Protein 4Q51 (pdb70)

Solvent-accessible surface area: 20863 Å² total

Nearest PDB structures (foldseek):
  4q51-assembly1_A  TM=1.004E+00  e=2.686E-50  Burkholderia cenocepacia J2315
  5hal-assembly1_A  TM=8.158E-01  e=4.205E-04  Burkholderia vietnamiensis G4
  4ggz-assembly4_D  TM=6.517E-01  e=4.849E-01  Bradyrhizobium diazoefficiens USDA 110
  8orn-assembly2_D  TM=5.989E-01  e=1.830E+00  Xanthomonas campestris pv. campestris str. B100
  7qh3-assembly2_B  TM=2.656E-01  e=3.391E-01  Streptomyces tsukubensis NRRL18488

Organism: Burkholderia cenocepacia (strain ATCC BAA-245 / DSM 16553 / LMG 16656 / NCTC 13227 / J2315 / CF5610) (NCBI:txid216591)

Radius of gyration: 26.35 Å; Cα contacts (8 Å, |Δi|>4): 1376; chains: 2; bounding box: 82×60×52 Å

Structure (mmCIF, N/CA/C/O backbone):
data_4Q51
#
_entry.id   4Q51
#
_cell.length_a   69.402
_cell.length_b   46.163
_cell.length_c   77.293
_cell.angle_alpha   90.00
_cell.angle_beta   99.14
_cell.angle_gamma   90.00
#
_symmetry.space_group_name_H-M   'P 1 21 1'
#
loop_
_entity.id
_entity.type
_entity.pdbx_description
1 polymer 'Uncharacterized protein'
2 non-polymer 'CALCIUM ION'
3 water water
#
loop_
_atom_site.group_PDB
_atom_site.id
_atom_site.type_symbol
_atom_site.label_atom_id
_atom_site.label_alt_id
_atom_site.label_comp_id
_atom_site.label_asym_id
_atom_site.label_entity_id
_atom_site.label_seq_id
_atom_site.pdbx_PDB_ins_code
_atom_site.Cartn_x
_atom_site.Cartn_y
_atom_site.Cartn_z
_atom_site.occupancy
_atom_site.B_iso_or_equiv
_atom_site.auth_seq_id
_atom_site.auth_comp_id
_atom_site.auth_asym_id
_atom_site.auth_atom_id
_atom_site.pdbx_PDB_model_num
ATOM 1 N N . VAL A 1 11 ? 23.422 29.032 68.792 1.00 34.57 44 VAL A N 1
ATOM 2 C CA . VAL A 1 11 ? 22.426 28.226 69.599 1.00 33.57 44 VAL A CA 1
ATOM 3 C C . VAL A 1 11 ? 21.385 27.429 68.781 1.00 33.33 44 VAL A C 1
ATOM 4 O O . VAL A 1 11 ? 20.537 27.994 68.059 1.00 32.52 44 VAL A O 1
ATOM 8 N N . PHE A 1 12 ? 21.415 26.100 68.935 1.00 31.85 45 PHE A N 1
ATOM 9 C CA . PHE A 1 12 ? 20.473 25.220 68.249 1.00 28.66 45 PHE A CA 1
ATOM 10 C C . PHE A 1 12 ? 19.143 25.073 69.035 1.00 27.51 45 PHE A C 1
ATOM 11 O O . PHE A 1 12 ? 19.112 25.166 70.289 1.00 26.15 45 PHE A O 1
ATOM 19 N N . ILE A 1 13 ? 18.046 24.854 68.313 1.00 26.38 46 ILE A N 1
ATOM 20 C CA . ILE A 1 13 ? 16.701 24.949 68.938 1.00 27.59 46 ILE A CA 1
ATOM 21 C C . ILE A 1 13 ? 15.901 23.701 68.622 1.00 26.13 46 ILE A C 1
ATOM 22 O O . ILE A 1 13 ? 16.151 23.005 67.611 1.00 24.38 46 ILE A O 1
ATOM 27 N N . GLN A 1 14 ? 14.938 23.434 69.488 1.00 24.88 47 GLN A N 1
ATOM 28 C CA . GLN A 1 14 ? 14.113 22.236 69.375 1.00 23.72 47 GLN A CA 1
ATOM 29 C C . GLN A 1 14 ? 13.069 22.427 68.276 1.00 22.11 47 GLN A C 1
ATOM 30 O O . GLN A 1 14 ? 12.617 23.553 67.963 1.00 21.73 47 GLN A O 1
ATOM 36 N N . VAL A 1 15 ? 12.657 21.307 67.699 1.00 21.09 48 VAL A N 1
ATOM 37 C CA . VAL A 1 15 ? 11.705 21.328 66.595 1.00 20.69 48 VAL A CA 1
ATOM 38 C C . VAL A 1 15 ? 10.349 21.977 66.940 1.00 21.46 48 VAL A C 1
ATOM 39 O O . VAL A 1 15 ? 9.759 22.656 66.080 1.00 22.32 48 VAL A O 1
ATOM 43 N N . GLY A 1 16 ? 9.854 21.805 68.162 1.00 23.96 49 GLY A N 1
ATOM 44 C CA . GLY A 1 16 ? 8.624 22.507 68.600 1.00 25.45 49 GLY A CA 1
ATOM 45 C C . GLY A 1 16 ? 8.773 24.025 68.547 1.00 25.24 49 GLY A C 1
ATOM 46 O O . GLY A 1 16 ? 7.857 24.714 68.129 1.00 26.70 49 GLY A O 1
ATOM 47 N N . ALA A 1 17 ? 9.939 24.551 68.924 1.00 25.22 50 ALA A N 1
ATOM 48 C CA . ALA A 1 17 ? 10.204 26.007 68.770 1.00 25.18 50 ALA A CA 1
ATOM 49 C C . ALA A 1 17 ? 10.400 26.428 67.309 1.00 23.03 50 ALA A C 1
ATOM 50 O O . ALA A 1 17 ? 10.005 27.523 66.888 1.00 22.61 50 ALA A O 1
ATOM 52 N N . LEU A 1 18 ? 10.978 25.542 66.501 1.00 21.90 51 LEU A N 1
ATOM 53 C CA . LEU A 1 18 ? 10.990 25.752 65.058 1.00 22.04 51 LEU A CA 1
ATOM 54 C C . LEU A 1 18 ? 9.576 25.882 64.474 1.00 21.51 51 LEU A C 1
ATOM 55 O O . LEU A 1 18 ? 9.293 26.749 63.655 1.00 20.57 51 LEU A O 1
ATOM 60 N N . ALA A 1 19 ? 8.710 24.939 64.823 1.00 21.67 52 ALA A N 1
ATOM 61 C CA . ALA A 1 19 ? 7.312 24.994 64.435 1.00 21.45 52 ALA A CA 1
ATOM 62 C C . ALA A 1 19 ? 6.652 26.317 64.758 1.00 22.29 52 ALA A C 1
ATOM 63 O O . ALA A 1 19 ? 5.957 26.939 63.902 1.00 21.78 52 ALA A O 1
ATOM 65 N N . ASP A 1 20 ? 6.835 26.778 66.000 1.00 23.76 53 ASP A N 1
ATOM 66 C CA . ASP A 1 20 ? 6.314 28.085 66.389 1.00 25.70 53 ASP A CA 1
ATOM 67 C C . ASP A 1 20 ? 6.824 29.218 65.469 1.00 24.53 53 ASP A C 1
ATOM 68 O O . ASP A 1 20 ? 6.061 30.079 65.041 1.00 24.74 53 ASP A O 1
ATOM 73 N N . GLY A 1 21 ? 8.102 29.199 65.109 1.00 22.03 54 GLY A N 1
ATOM 74 C CA . GLY A 1 21 ? 8.658 30.230 64.202 1.00 20.86 54 GLY A CA 1
ATOM 75 C C . GLY A 1 21 ? 8.103 30.127 62.788 1.00 20.13 54 GLY A C 1
ATOM 76 O O . GLY A 1 21 ? 7.902 31.108 62.123 1.00 20.67 54 GLY A O 1
ATOM 77 N N . PHE A 1 22 ? 7.826 28.919 62.336 1.00 20.06 55 PHE A N 1
ATOM 78 C CA . PHE A 1 22 ? 7.276 28.710 60.982 1.00 20.76 55 PHE A CA 1
ATOM 79 C C . PHE A 1 22 ? 5.785 28.906 60.850 1.00 22.24 55 PHE A C 1
ATOM 80 O O . PHE A 1 22 ? 5.283 28.877 59.722 1.00 25.45 55 PHE A O 1
ATOM 88 N N . ALA A 1 23 ? 5.070 29.012 61.975 1.00 22.45 56 ALA A N 1
ATOM 89 C CA . ALA A 1 23 ? 3.609 28.995 61.959 1.00 22.74 56 ALA A CA 1
ATOM 90 C C . ALA A 1 23 ? 3.005 30.177 61.168 1.00 25.27 56 ALA A C 1
ATOM 91 O O . ALA A 1 23 ? 2.252 29.963 60.217 1.00 26.94 56 ALA A O 1
ATOM 93 N N . PRO A 1 24 ? 3.381 31.423 61.525 1.00 26.96 57 PRO A N 1
ATOM 94 C CA . PRO A 1 24 ? 2.633 32.581 61.060 1.00 27.74 57 PRO A CA 1
ATOM 95 C C . PRO A 1 24 ? 3.085 33.095 59.717 1.00 27.12 57 PRO A C 1
ATOM 96 O O . PRO A 1 24 ? 4.302 33.107 59.421 1.00 25.39 57 PRO A O 1
ATOM 100 N N . GLU A 1 25 ? 2.102 33.480 58.908 1.00 26.78 58 GLU A N 1
ATOM 101 C CA . GLU A 1 25 ? 2.358 34.052 57.576 1.00 28.88 58 GLU A CA 1
ATOM 102 C C . GLU A 1 25 ? 3.187 33.120 56.655 1.00 24.84 58 GLU A C 1
ATOM 103 O O . GLU A 1 25 ? 3.952 33.553 55.805 1.00 23.03 58 GLU A O 1
ATOM 109 N N . ALA A 1 26 ? 3.011 31.829 56.850 1.00 23.56 59 ALA A N 1
ATOM 110 C CA . ALA A 1 26 ? 3.761 30.837 56.118 1.00 22.23 59 ALA A CA 1
ATOM 111 C C . ALA A 1 26 ? 3.260 30.728 54.666 1.00 21.82 59 ALA A C 1
ATOM 112 O O . ALA A 1 26 ? 2.069 30.979 54.373 1.00 21.20 59 ALA A O 1
ATOM 114 N N . ASN A 1 27 ? 4.166 30.397 53.763 1.00 20.21 60 ASN A N 1
ATOM 115 C CA . ASN A 1 27 ? 3.847 30.279 52.329 1.00 21.35 60 ASN A CA 1
ATOM 116 C C . ASN A 1 27 ? 3.374 28.863 52.034 1.00 21.06 60 ASN A C 1
ATOM 117 O O . ASN A 1 27 ? 3.718 28.259 51.033 1.00 22.20 60 ASN A O 1
ATOM 122 N N . THR A 1 28 ? 2.578 28.317 52.946 1.00 22.65 61 THR A N 1
ATOM 123 C CA . THR A 1 28 ? 2.104 26.918 52.842 1.00 23.74 61 THR A CA 1
ATOM 124 C C . THR A 1 28 ? 0.908 26.776 51.868 1.00 24.99 61 THR A C 1
ATOM 125 O O . THR A 1 28 ? 0.094 27.701 51.742 1.00 24.42 61 THR A O 1
ATOM 129 N N . LEU A 1 29 ? 0.810 25.637 51.167 1.00 26.02 62 LEU A N 1
ATOM 130 C CA . LEU A 1 29 ? -0.328 25.399 50.264 1.00 28.01 62 LEU A CA 1
ATOM 131 C C . LEU A 1 29 ? -1.584 25.023 51.052 1.00 27.95 62 LEU A C 1
ATOM 132 O O . LEU A 1 29 ? -1.516 24.344 52.080 1.00 25.10 62 LEU A O 1
ATOM 137 N N . ALA A 1 30 ? -2.745 25.413 50.545 1.00 29.18 63 ALA A N 1
ATOM 138 C CA . ALA A 1 30 ? -3.985 25.028 51.195 1.00 28.65 63 ALA A CA 1
ATOM 139 C C . ALA A 1 30 ? -4.275 23.593 50.763 1.00 30.17 63 ALA A C 1
ATOM 140 O O . ALA A 1 30 ? -4.063 23.256 49.600 1.00 29.49 63 ALA A O 1
ATOM 142 N N . PRO A 1 31 ? -4.674 22.736 51.712 1.00 28.71 64 PRO A N 1
ATOM 143 C CA . PRO A 1 31 ? -5.057 21.377 51.439 1.00 29.95 64 PRO A CA 1
ATOM 144 C C . PRO A 1 31 ? -6.218 21.264 50.516 1.00 29.52 64 PRO A C 1
ATOM 145 O O . PRO A 1 31 ? -7.067 22.152 50.494 1.00 29.87 64 PRO A O 1
ATOM 149 N N . VAL A 1 32 ? -6.267 20.135 49.832 1.00 28.86 65 VAL A N 1
ATOM 150 C CA . VAL A 1 32 ? -7.273 19.832 48.837 1.00 29.36 65 VAL A CA 1
ATOM 151 C C . VAL A 1 32 ? -8.009 18.574 49.309 1.00 30.83 65 VAL A C 1
ATOM 152 O O . VAL A 1 32 ? -7.435 17.751 50.044 1.00 33.80 65 VAL A O 1
ATOM 156 N N . ASP A 1 33 ? -9.273 18.424 48.912 1.00 30.59 66 ASP A N 1
ATOM 157 C CA . ASP A 1 33 ? -10.123 17.288 49.339 1.00 32.61 66 ASP A CA 1
ATOM 158 C C . ASP A 1 33 ? -10.282 16.309 48.175 1.00 31.23 66 ASP A C 1
ATOM 159 O O . ASP A 1 33 ? -11.106 15.371 48.201 1.00 29.81 66 ASP A O 1
ATOM 164 N N . ALA A 1 34 ? -9.475 16.516 47.140 1.00 25.77 67 ALA A N 1
ATOM 165 C CA . ALA A 1 34 ? -9.609 15.817 45.894 1.00 23.96 67 ALA A CA 1
ATOM 166 C C . ALA A 1 34 ? -9.504 14.282 46.031 1.00 21.24 67 ALA A C 1
ATOM 167 O O . ALA A 1 34 ? -9.930 13.556 45.137 1.00 22.54 67 ALA A O 1
ATOM 169 N N . LEU A 1 35 ? -8.913 13.770 47.094 1.00 18.83 68 LEU A N 1
ATOM 170 C CA . LEU A 1 35 ? -8.822 12.298 47.260 1.00 18.11 68 LEU A CA 1
ATOM 171 C C . LEU A 1 35 ? -9.948 11.668 48.129 1.00 18.95 68 LEU A C 1
ATOM 172 O O . LEU A 1 35 ? -10.045 10.428 48.253 1.00 18.18 68 LEU A O 1
ATOM 177 N N . VAL A 1 36 ? -10.759 12.513 48.732 1.00 20.60 69 VAL A N 1
ATOM 178 C CA . VAL A 1 36 ? -11.863 12.063 49.574 1.00 20.68 69 VAL A CA 1
ATOM 179 C C . VAL A 1 36 ? -12.767 11.151 48.800 1.00 21.17 69 VAL A C 1
ATOM 180 O O . VAL A 1 36 ? -13.211 11.456 47.693 1.00 18.37 69 VAL A O 1
ATOM 184 N N . GLY A 1 37 ? -13.010 9.989 49.405 1.00 22.99 70 GLY A N 1
ATOM 185 C CA . GLY A 1 37 ? -13.816 8.930 48.782 1.00 23.57 70 GLY A CA 1
ATOM 186 C C . GLY A 1 37 ? -13.030 7.950 47.973 1.00 23.66 70 GLY A C 1
ATOM 187 O O . GLY A 1 37 ? -13.592 6.962 47.528 1.00 25.10 70 GLY A O 1
ATOM 188 N N . ARG A 1 38 ? -11.735 8.198 47.753 1.00 22.91 71 ARG A N 1
ATOM 189 C CA . ARG A 1 38 ? -10.904 7.273 47.008 1.00 22.43 71 ARG A CA 1
ATOM 190 C C . ARG A 1 38 ? -10.285 6.298 47.970 1.00 21.97 71 ARG A C 1
ATOM 191 O O . ARG A 1 38 ? -9.998 6.602 49.138 1.00 21.52 71 ARG A O 1
ATOM 199 N N . THR A 1 39 ? -10.073 5.114 47.446 1.00 22.59 72 THR A N 1
ATOM 200 C CA . THR A 1 39 ? -9.348 4.038 48.108 1.00 24.03 72 THR A CA 1
ATOM 201 C C . THR A 1 39 ? -8.226 3.694 47.155 1.00 23.96 72 THR A C 1
ATOM 202 O O . THR A 1 39 ? -8.459 3.244 46.041 1.00 24.66 72 THR A O 1
ATOM 206 N N . LEU A 1 40 ? -7.009 3.955 47.565 1.00 22.47 73 LEU A N 1
ATOM 207 C CA . LEU A 1 40 ? -5.847 3.775 46.702 1.00 20.93 73 LEU A CA 1
ATOM 208 C C . LEU A 1 40 ? -5.015 2.615 47.223 1.00 20.66 73 LEU A C 1
ATOM 209 O O . LEU A 1 40 ? -4.575 2.660 48.371 1.00 19.82 73 LEU A O 1
ATOM 214 N N . ALA A 1 41 ? -4.852 1.589 46.383 1.00 18.70 74 ALA A N 1
ATOM 215 C CA . ALA A 1 41 ? -4.072 0.404 46.679 1.00 19.92 74 ALA A CA 1
ATOM 216 C C . ALA A 1 41 ? -2.611 0.568 46.238 1.00 19.22 74 ALA A C 1
ATOM 217 O O . ALA A 1 41 ? -2.270 0.528 45.020 1.00 17.73 74 ALA A O 1
ATOM 219 N N . LEU A 1 42 ? -1.761 0.840 47.206 1.00 17.75 75 LEU A N 1
ATOM 220 C CA . LEU A 1 42 ? -0.359 1.059 46.909 1.00 19.05 75 LEU A CA 1
ATOM 221 C C . LEU A 1 42 ? 0.378 -0.270 46.897 1.00 20.00 75 LEU A C 1
ATOM 222 O O . LEU A 1 42 ? 0.466 -0.972 47.932 1.00 19.78 75 LEU A O 1
ATOM 227 N N . GLU A 1 43 ? 0.871 -0.627 45.724 1.00 19.47 76 GLU A N 1
ATOM 228 C CA . GLU A 1 43 ? 1.602 -1.874 45.511 1.00 20.86 76 GLU A CA 1
ATOM 229 C C . GLU A 1 43 ? 3.023 -1.589 45.056 1.00 19.34 76 GLU A C 1
ATOM 230 O O . GLU A 1 43 ? 3.278 -0.612 44.337 1.00 17.00 76 GLU A O 1
ATOM 236 N N . ASP A 1 44 ? 3.945 -2.443 45.447 1.00 20.00 77 ASP A N 1
ATOM 237 C CA . ASP A 1 44 ? 5.329 -2.283 45.016 1.00 21.06 77 ASP A CA 1
ATOM 238 C C . ASP A 1 44 ? 5.943 -3.644 44.689 1.00 21.90 77 ASP A C 1
ATOM 239 O O . ASP A 1 44 ? 5.224 -4.595 44.585 1.00 19.67 77 ASP A O 1
ATOM 244 N N . ALA A 1 45 ? 7.250 -3.743 44.491 1.00 24.18 78 ALA A N 1
ATOM 245 C CA . ALA A 1 45 ? 7.829 -4.981 44.007 1.00 27.76 78 ALA A CA 1
ATOM 246 C C . ALA A 1 45 ? 7.754 -6.100 45.091 1.00 30.37 78 ALA A C 1
ATOM 247 O O . ALA A 1 45 ? 7.821 -7.286 44.774 1.00 31.14 78 ALA A O 1
ATOM 249 N N . SER A 1 46 ? 7.636 -5.706 46.354 1.00 30.44 79 SER A N 1
ATOM 250 C CA . SER A 1 46 ? 7.447 -6.663 47.459 1.00 33.84 79 SER A CA 1
ATOM 251 C C . SER A 1 46 ? 5.986 -7.180 47.525 1.00 31.76 79 SER A C 1
ATOM 252 O O . SER A 1 46 ? 5.708 -8.149 48.167 1.00 35.26 79 SER A O 1
ATOM 255 N N . GLY A 1 47 ? 5.057 -6.518 46.853 1.00 30.59 80 GLY A N 1
ATOM 256 C CA . GLY A 1 47 ? 3.655 -6.915 46.875 1.00 29.15 80 GLY A CA 1
ATOM 257 C C . GLY A 1 47 ? 2.754 -5.785 47.318 1.00 26.62 80 GLY A C 1
ATOM 258 O O . GLY A 1 47 ? 3.162 -4.636 47.293 1.00 25.01 80 GLY A O 1
ATOM 259 N N . ALA A 1 48 ? 1.518 -6.081 47.690 1.00 23.88 81 ALA A N 1
ATOM 260 C CA . ALA A 1 48 ? 0.610 -5.030 48.136 1.00 23.29 81 ALA A CA 1
ATOM 261 C C . ALA A 1 48 ? 1.261 -4.446 49.414 1.00 23.29 81 ALA A C 1
ATOM 262 O O . ALA A 1 48 ? 1.752 -5.215 50.262 1.00 24.29 81 ALA A O 1
ATOM 264 N N . TRP A 1 49 ? 1.328 -3.136 49.535 1.00 19.89 82 TRP A N 1
ATOM 265 C CA . TRP A 1 49 ? 1.892 -2.522 50.735 1.00 21.25 82 TRP A CA 1
ATOM 266 C C . TRP A 1 49 ? 0.804 -2.003 51.673 1.00 22.02 82 TRP A C 1
ATOM 267 O O . TRP A 1 49 ? 0.582 -2.553 52.751 1.00 22.69 82 TRP A O 1
ATOM 278 N N . ARG A 1 50 ? 0.065 -0.986 51.238 1.00 19.82 83 ARG A N 1
ATOM 279 C CA . ARG A 1 50 ? -0.860 -0.330 52.159 1.00 19.91 83 ARG A CA 1
ATOM 280 C C . ARG A 1 50 ? -2.022 0.253 51.376 1.00 20.21 83 ARG A C 1
ATOM 281 O O . ARG A 1 50 ? -1.805 0.919 50.338 1.00 20.01 83 ARG A O 1
ATOM 289 N N . VAL A 1 51 ? -3.249 -0.018 51.827 1.00 18.52 84 VAL A N 1
ATOM 290 C CA . VAL A 1 51 ? -4.407 0.602 51.246 1.00 19.98 84 VAL A CA 1
ATOM 291 C C . VAL A 1 51 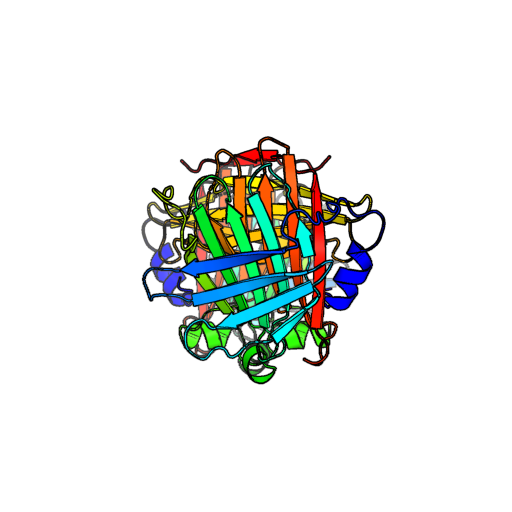? -4.752 1.844 52.058 1.00 19.59 84 VAL A C 1
ATOM 292 O O . VAL A 1 51 ? -4.662 1.851 53.282 1.00 19.91 84 VAL A O 1
ATOM 296 N N . HIS A 1 52 ? -5.001 2.929 51.344 1.00 17.80 85 HIS A N 1
ATOM 297 C CA . HIS A 1 52 ? -5.336 4.204 51.938 1.00 18.44 85 HIS A CA 1
ATOM 298 C C . HIS A 1 52 ? -6.712 4.672 51.471 1.00 17.70 85 HIS A C 1
ATOM 299 O O . HIS A 1 52 ? -6.969 4.765 50.278 1.00 16.85 85 HIS A O 1
ATOM 306 N N . THR A 1 53 ? -7.577 4.967 52.404 1.00 17.22 86 THR A N 1
ATOM 307 C CA . THR A 1 53 ? -8.923 5.403 52.102 1.00 18.33 86 THR A CA 1
ATOM 308 C C . THR A 1 53 ? -9.074 6.763 52.692 1.00 18.09 86 THR A C 1
ATOM 309 O O . THR A 1 53 ? -8.864 6.965 53.879 1.00 18.09 86 THR A O 1
ATOM 313 N N . PHE A 1 54 ? -9.464 7.724 51.885 1.00 17.26 87 PHE A N 1
ATOM 314 C CA . PHE A 1 54 ? -9.409 9.091 52.325 1.00 18.11 87 PHE A CA 1
ATOM 315 C C . PHE A 1 54 ? -10.795 9.626 52.671 1.00 19.51 87 PHE A C 1
ATOM 316 O O . PHE A 1 54 ? -11.775 9.347 52.009 1.00 18.49 87 PHE A O 1
ATOM 324 N N . GLU A 1 55 ? -10.815 10.395 53.742 1.00 21.86 88 GLU A N 1
ATOM 325 C CA . GLU A 1 55 ? -11.983 11.109 54.245 1.00 24.74 88 GLU A CA 1
ATOM 326 C C . GLU A 1 55 ? -11.590 12.557 54.351 1.00 23.96 88 GLU A C 1
ATOM 327 O O . GLU A 1 55 ? -10.416 12.890 54.173 1.00 21.97 88 GLU A O 1
ATOM 333 N N . PRO A 1 56 ? -12.554 13.441 54.651 1.00 25.18 89 PRO A N 1
ATOM 334 C CA . PRO A 1 56 ? -12.210 14.869 54.840 1.00 24.69 89 PRO A CA 1
ATOM 335 C C . PRO A 1 56 ? -11.236 15.064 56.008 1.00 24.59 89 PRO A C 1
ATOM 336 O O . PRO A 1 56 ? -11.524 14.636 57.127 1.00 25.33 89 PRO A O 1
ATOM 340 N N . GLY A 1 57 ? -10.057 15.621 55.743 1.00 24.65 90 GLY A N 1
ATOM 341 C CA . GLY A 1 57 ? -9.056 15.848 56.811 1.00 24.49 90 GLY A CA 1
ATOM 342 C C . GLY A 1 57 ? -8.350 14.628 57.423 1.00 23.31 90 GLY A C 1
ATOM 343 O O . GLY A 1 57 ? -7.515 14.788 58.342 1.00 21.94 90 GLY A O 1
ATOM 344 N N . ALA A 1 58 ? -8.664 13.420 56.942 1.00 21.31 91 ALA A N 1
ATOM 345 C CA . ALA A 1 58 ? -8.212 12.183 57.590 1.00 20.35 91 ALA A CA 1
ATOM 346 C C . ALA A 1 58 ? -8.131 11.032 56.634 1.00 19.28 91 ALA A C 1
ATOM 347 O O . ALA A 1 58 ? -8.656 11.092 55.512 1.00 19.70 91 ALA A O 1
ATOM 349 N N . LEU A 1 59 ? -7.436 9.999 57.049 1.00 18.44 92 LEU A N 1
ATOM 350 C CA . LEU A 1 59 ? -7.405 8.786 56.242 1.00 18.03 92 LEU A CA 1
ATOM 351 C C . LEU A 1 59 ? -7.425 7.590 57.134 1.00 18.84 92 LEU A C 1
ATOM 352 O O . LEU A 1 59 ? -7.069 7.686 58.339 1.00 19.50 92 LEU A O 1
ATOM 357 N N . GLN A 1 60 ? -7.859 6.482 56.544 1.00 19.12 93 GLN A N 1
ATOM 358 C CA . GLN A 1 60 ? -7.724 5.185 57.129 1.00 21.88 93 GLN A CA 1
ATOM 359 C C . GLN A 1 60 ? -6.766 4.414 56.294 1.00 20.20 93 GLN A C 1
ATOM 360 O O . GLN A 1 60 ? -6.868 4.417 55.054 1.00 19.44 93 GLN A O 1
ATOM 366 N N . TRP A 1 61 ? -5.850 3.740 56.943 1.00 19.32 94 TRP A N 1
ATOM 367 C CA . TRP A 1 61 ? -4.867 2.972 56.200 1.00 21.47 94 TRP A CA 1
ATOM 368 C C . TRP A 1 61 ? -4.874 1.549 56.711 1.00 23.69 94 TRP A C 1
ATOM 369 O O . TRP A 1 61 ? -5.192 1.320 57.893 1.00 21.28 94 TRP A O 1
ATOM 380 N N . ARG A 1 62 ? -4.614 0.609 55.811 1.00 24.59 95 ARG A N 1
ATOM 381 C CA . ARG A 1 62 ? -4.595 -0.819 56.141 1.00 28.18 95 ARG A CA 1
ATOM 382 C C . ARG A 1 62 ? -3.431 -1.463 55.474 1.00 30.04 95 ARG A C 1
ATOM 383 O O . ARG A 1 62 ? -3.288 -1.414 54.216 1.00 26.97 95 ARG A O 1
ATOM 391 N N . ASP A 1 63 ? -2.591 -2.078 56.292 1.00 30.62 96 ASP A N 1
ATOM 392 C CA . ASP A 1 63 ? -1.548 -2.852 55.686 1.00 34.30 96 ASP A CA 1
ATOM 393 C C . ASP A 1 63 ? -2.318 -3.916 54.887 1.00 34.71 96 ASP A C 1
ATOM 394 O O . ASP A 1 63 ? -3.275 -4.566 55.377 1.00 35.27 96 ASP A O 1
ATOM 399 N N . ALA A 1 64 ? -1.937 -4.069 53.638 1.00 34.30 97 ALA A N 1
ATOM 400 C CA . ALA A 1 64 ? -2.711 -4.889 52.730 1.00 35.71 97 ALA A CA 1
ATOM 401 C C . ALA A 1 64 ? -2.700 -6.365 53.198 1.00 37.93 97 ALA A C 1
ATOM 402 O O . ALA A 1 64 ? -3.707 -7.068 53.081 1.00 36.81 97 ALA A O 1
ATOM 404 N N . ALA A 1 65 ? -1.568 -6.814 53.738 1.00 39.21 98 ALA A N 1
ATOM 405 C CA . ALA A 1 65 ? -1.453 -8.178 54.262 1.00 42.85 98 ALA A CA 1
ATOM 406 C C . ALA A 1 65 ? -2.345 -8.434 55.505 1.00 42.64 98 ALA A C 1
ATOM 407 O O . ALA A 1 65 ? -3.258 -9.258 55.457 1.00 47.95 98 ALA A O 1
ATOM 409 N N . THR A 1 66 ? -2.078 -7.725 56.600 1.00 39.40 99 THR A N 1
ATOM 410 C CA . THR A 1 66 ? -2.732 -8.015 57.895 1.00 40.02 99 THR A CA 1
ATOM 411 C C . THR A 1 66 ? -4.125 -7.349 58.058 1.00 38.71 99 THR A C 1
ATOM 412 O O . THR A 1 66 ? -4.907 -7.678 58.973 1.00 37.11 99 THR A O 1
ATOM 416 N N . ASP A 1 67 ? -4.429 -6.413 57.160 1.00 36.73 100 ASP A N 1
ATOM 417 C CA . ASP A 1 67 ? -5.617 -5.593 57.285 1.00 37.59 100 ASP A CA 1
ATOM 418 C C . ASP A 1 67 ? -5.579 -4.850 58.650 1.00 35.57 100 ASP A C 1
ATOM 419 O O . ASP A 1 67 ? -6.624 -4.530 59.213 1.00 32.19 100 ASP A O 1
ATOM 424 N N . THR A 1 68 ? -4.348 -4.589 59.122 1.00 35.57 101 THR A N 1
ATOM 425 C CA . THR A 1 68 ? -4.040 -3.864 60.367 1.00 36.14 101 THR A CA 1
ATOM 426 C C . THR A 1 68 ? -3.678 -2.439 59.935 1.00 30.89 101 THR A C 1
ATOM 427 O O . THR A 1 68 ? -2.840 -2.281 59.054 1.00 28.23 101 THR A O 1
ATOM 431 N N . GLY A 1 69 ? -4.255 -1.427 60.562 1.00 27.52 102 GLY A N 1
ATOM 432 C CA . GLY A 1 69 ? -3.802 -0.089 60.365 1.00 28.11 102 GLY A CA 1
ATOM 433 C C . GLY A 1 69 ? -4.229 0.928 61.390 1.00 28.83 102 GLY A C 1
ATOM 434 O O . GLY A 1 69 ? -4.173 0.702 62.585 1.00 28.83 102 GLY A O 1
ATOM 435 N N . GLY A 1 70 ? -4.651 2.069 60.902 1.00 24.70 103 GLY A N 1
ATOM 436 C CA . GLY A 1 70 ? -5.091 3.089 61.774 1.00 24.95 103 GLY A CA 1
ATOM 437 C C . GLY A 1 70 ? -5.815 4.149 61.000 1.00 24.22 103 GLY A C 1
ATOM 438 O O . GLY A 1 70 ? -6.062 4.029 59.781 1.00 23.58 103 GLY A O 1
ATOM 439 N N . ARG A 1 71 ? -6.247 5.137 61.755 1.00 25.16 104 ARG A N 1
ATOM 440 C CA . ARG A 1 71 ? -6.825 6.330 61.211 1.00 25.29 104 ARG A CA 1
ATOM 441 C C . ARG A 1 71 ? -5.967 7.474 61.716 1.00 25.81 104 ARG A C 1
ATOM 442 O O . ARG A 1 71 ? -5.522 7.464 62.864 1.00 27.36 104 ARG A O 1
ATOM 450 N N . ALA A 1 72 ? -5.746 8.461 60.871 1.00 22.78 105 ALA A N 1
ATOM 451 C CA . ALA A 1 72 ? -4.987 9.597 61.283 1.00 22.03 105 ALA A CA 1
ATOM 452 C C . ALA A 1 72 ? -5.475 10.806 60.573 1.00 21.53 105 ALA A C 1
ATOM 453 O O . ALA A 1 72 ? -5.919 10.708 59.425 1.00 20.59 105 ALA A O 1
ATOM 455 N N . PRO A 1 73 ? -5.426 11.937 61.265 1.00 22.46 106 PRO A N 1
ATOM 456 C CA . PRO A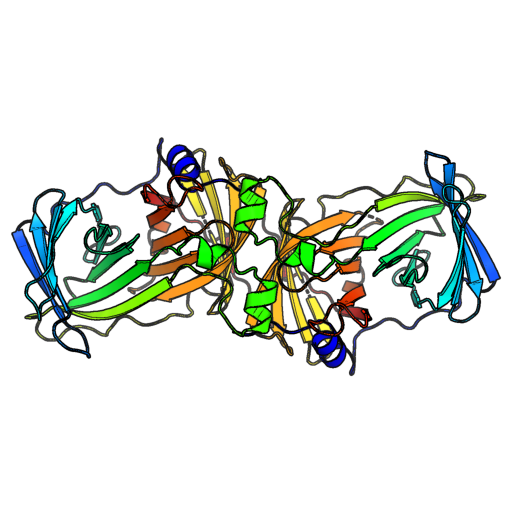 1 73 ? -5.514 13.215 60.604 1.00 23.74 106 PRO A CA 1
ATOM 457 C C . PRO A 1 73 ? -4.469 13.244 59.489 1.00 22.35 106 PRO A C 1
ATOM 458 O O . PRO A 1 73 ? -3.343 12.741 59.668 1.00 21.10 106 PRO A O 1
ATOM 462 N N . CYS A 1 74 ? -4.813 13.811 58.347 1.00 22.03 107 CYS A N 1
ATOM 463 C CA . CYS A 1 74 ? -3.827 13.829 57.306 1.00 23.23 107 CYS A CA 1
ATOM 464 C C . CYS A 1 74 ? -3.972 15.047 56.518 1.00 21.97 107 CYS A C 1
ATOM 465 O O . CYS A 1 74 ? -5.081 15.632 56.461 1.00 22.34 107 CYS A O 1
ATOM 468 N N . ARG A 1 75 ? -2.838 15.473 55.973 1.00 20.89 108 ARG A N 1
ATOM 469 C CA . ARG A 1 75 ? -2.796 16.629 55.052 1.00 21.76 108 ARG A CA 1
ATOM 470 C C . ARG A 1 75 ? -2.602 16.123 53.658 1.00 18.16 108 ARG A C 1
ATOM 471 O O . ARG A 1 75 ? -1.823 15.230 53.480 1.00 16.83 108 ARG A O 1
ATOM 479 N N . VAL A 1 76 ? -3.336 16.668 52.695 1.00 17.11 109 VAL A N 1
ATOM 480 C CA . VAL A 1 76 ? -3.130 16.345 51.290 1.00 16.37 109 VAL A CA 1
ATOM 481 C C . VAL A 1 76 ? -2.986 17.672 50.595 1.00 16.05 109 VAL A C 1
ATOM 482 O O . VAL A 1 76 ? -3.836 18.565 50.806 1.00 17.17 109 VAL A O 1
ATOM 486 N N . THR A 1 77 ? -1.902 17.843 49.851 1.00 15.12 110 THR A N 1
ATOM 487 C CA . THR A 1 77 ? -1.688 19.050 49.111 1.00 14.85 110 THR A CA 1
ATOM 488 C C . THR A 1 77 ? -1.326 18.695 47.705 1.00 15.31 110 THR A C 1
ATOM 489 O O . THR A 1 77 ? -0.862 17.609 47.419 1.00 14.35 110 THR A O 1
ATOM 493 N N . ARG A 1 78 ? -1.572 19.640 46.826 1.00 16.24 111 ARG A N 1
ATOM 494 C CA . ARG A 1 78 ? -1.322 19.476 45.451 1.00 17.19 111 ARG A CA 1
ATOM 495 C C . ARG A 1 78 ? -0.510 20.636 44.826 1.00 17.91 111 ARG A C 1
ATOM 496 O O . ARG A 1 78 ? -1.039 21.521 44.170 1.00 16.71 111 ARG A O 1
ATOM 504 N N . LEU A 1 79 ? 0.788 20.597 44.982 1.00 17.85 112 LEU A N 1
ATOM 505 C CA . LEU A 1 79 ? 1.640 21.621 44.458 1.00 18.13 112 LEU A CA 1
ATOM 506 C C . LEU A 1 79 ? 1.605 21.658 42.931 1.00 19.76 112 LEU A C 1
ATOM 507 O O . LEU A 1 79 ? 1.439 22.673 42.337 1.00 20.45 112 LEU A O 1
ATOM 512 N N . ARG A 1 80 ? 1.770 20.521 42.318 1.00 20.31 113 ARG A N 1
ATOM 513 C CA . ARG A 1 80 ? 1.562 20.375 40.917 1.00 22.34 113 ARG A CA 1
ATOM 514 C C . ARG A 1 80 ? 0.422 19.491 40.518 1.00 22.36 113 ARG A C 1
ATOM 515 O O . ARG A 1 80 ? 0.204 18.481 41.075 1.00 21.17 113 ARG A O 1
ATOM 523 N N . ASP A 1 81 ? -0.277 19.936 39.496 1.00 24.77 114 ASP A N 1
ATOM 524 C CA . ASP A 1 81 ? -1.469 19.280 39.063 1.00 25.16 114 ASP A CA 1
ATOM 525 C C . ASP A 1 81 ? -1.182 17.828 38.785 1.00 23.71 114 ASP A C 1
ATOM 526 O O . ASP A 1 81 ? -0.229 17.495 38.144 1.00 21.71 114 ASP A O 1
ATOM 531 N N . GLY A 1 82 ? -2.006 16.973 39.339 1.00 19.84 115 GLY A N 1
ATOM 532 C CA . GLY A 1 82 ? -1.845 15.565 39.156 1.00 20.77 115 GLY A CA 1
ATOM 533 C C . GLY A 1 82 ? -1.001 14.795 40.166 1.00 19.79 115 GLY A C 1
ATOM 534 O O . GLY A 1 82 ? -1.022 13.614 40.168 1.00 20.34 115 GLY A O 1
ATOM 535 N N . LEU A 1 83 ? -0.297 15.489 41.034 1.00 17.93 116 LEU A N 1
ATOM 536 C CA . LEU A 1 83 ? 0.503 14.846 42.039 1.00 16.42 116 LEU A CA 1
ATOM 537 C C . LEU A 1 83 ? 0.103 15.390 43.412 1.00 15.01 116 LEU A C 1
ATOM 538 O O . LEU A 1 83 ? -0.027 16.578 43.610 1.00 13.26 116 LEU A O 1
ATOM 543 N N . TYR A 1 84 ? -0.056 14.486 44.341 1.00 13.70 117 TYR A N 1
ATOM 544 C CA . TYR A 1 84 ? -0.585 14.773 45.649 1.00 13.37 117 TYR A CA 1
ATOM 545 C C . TYR A 1 84 ? 0.439 14.356 46.670 1.00 12.80 117 TYR A C 1
ATOM 546 O O . TYR A 1 84 ? 0.992 13.276 46.614 1.00 12.44 117 TYR A O 1
ATOM 555 N N . PHE A 1 85 ? 0.604 15.184 47.686 1.00 12.55 118 PHE A N 1
ATOM 556 C CA . PHE A 1 85 ? 1.506 14.875 48.775 1.00 12.78 118 PHE A CA 1
ATOM 557 C C . PHE A 1 85 ? 0.627 14.626 49.970 1.00 12.62 118 PHE A C 1
ATOM 558 O O . PHE A 1 85 ? -0.204 15.457 50.266 1.00 12.69 118 PHE A O 1
ATOM 566 N N . VAL A 1 86 ? 0.760 13.465 50.577 1.00 12.34 119 VAL A N 1
ATOM 567 C CA . VAL A 1 86 ? -0.062 13.060 51.667 1.00 12.96 119 VAL A CA 1
ATOM 568 C C . VAL A 1 86 ? 0.850 12.861 52.864 1.00 13.07 119 VAL A C 1
ATOM 569 O O . VAL A 1 86 ? 1.859 12.193 52.747 1.00 13.74 119 VAL A O 1
ATOM 573 N N . ASP A 1 87 ? 0.528 13.431 53.990 1.00 13.26 120 ASP A N 1
ATOM 574 C CA . ASP A 1 87 ? 1.371 13.277 55.156 1.00 14.78 120 ASP A CA 1
ATOM 575 C C . ASP A 1 87 ? 0.562 12.976 56.416 1.00 14.31 120 ASP A C 1
ATOM 576 O O . ASP A 1 87 ? -0.415 13.650 56.686 1.00 14.81 120 ASP A O 1
ATOM 581 N N . TYR A 1 88 ? 0.994 11.994 57.205 1.00 14.88 121 TYR A N 1
ATOM 582 C CA . TYR A 1 88 ? 0.299 11.625 58.426 1.00 15.12 121 TYR A CA 1
ATOM 583 C C . TYR A 1 88 ? 1.257 10.942 59.385 1.00 16.12 121 TYR A C 1
ATOM 584 O O . TYR A 1 88 ? 2.273 10.346 58.984 1.00 15.05 121 TYR A O 1
ATOM 593 N N . ILE A 1 89 ? 0.922 11.031 60.660 1.00 18.27 122 ILE A N 1
ATOM 594 C CA . ILE A 1 89 ? 1.665 10.328 61.697 1.00 20.26 122 ILE A CA 1
ATOM 595 C C . ILE A 1 89 ? 1.055 8.930 61.851 1.00 22.31 122 ILE A C 1
ATOM 596 O O . ILE A 1 89 ? -0.182 8.760 61.943 1.00 19.56 122 ILE A O 1
ATOM 601 N N . ASP A 1 90 ? 1.921 7.922 61.896 1.00 23.17 123 ASP A N 1
ATOM 602 C CA . ASP A 1 90 ? 1.487 6.533 62.093 1.00 24.29 123 ASP A CA 1
ATOM 603 C C . ASP A 1 90 ? 1.563 6.270 63.579 1.00 26.76 123 ASP A C 1
ATOM 604 O O . ASP A 1 90 ? 2.656 6.076 64.124 1.00 25.38 123 ASP A O 1
ATOM 609 N N . THR A 1 91 ? 0.404 6.308 64.236 1.00 28.49 124 THR A N 1
ATOM 610 C CA . THR A 1 91 ? 0.344 6.227 65.710 1.00 32.91 124 THR A CA 1
ATOM 611 C C . THR A 1 91 ? 0.415 4.805 66.230 1.00 33.03 124 THR A C 1
ATOM 612 O O . THR A 1 91 ? 0.375 4.596 67.442 1.00 34.62 124 THR A O 1
ATOM 616 N N . THR A 1 92 ? 0.492 3.824 65.338 1.00 34.60 125 THR A N 1
ATOM 617 C CA . THR A 1 92 ? 0.687 2.442 65.780 1.00 35.98 125 THR A CA 1
ATOM 618 C C . THR A 1 92 ? 2.163 2.129 66.013 1.00 37.12 125 THR A C 1
ATOM 619 O O . THR A 1 92 ? 2.493 1.038 66.473 1.00 37.84 125 THR A O 1
ATOM 623 N N . ALA A 1 93 ? 3.049 3.077 65.696 1.00 33.76 126 ALA A N 1
ATOM 624 C CA . ALA A 1 93 ? 4.487 2.902 65.880 1.00 32.92 126 ALA A CA 1
ATOM 625 C C . ALA A 1 93 ? 5.088 4.058 66.663 1.00 29.97 126 ALA A C 1
ATOM 626 O O . ALA A 1 93 ? 4.470 5.147 66.808 1.00 31.27 126 ALA A O 1
ATOM 628 N N . ARG A 1 94 ? 6.291 3.840 67.177 1.00 26.96 127 ARG A N 1
ATOM 629 C CA . ARG A 1 94 ? 6.957 4.878 67.964 1.00 25.43 127 ARG A CA 1
ATOM 630 C C . ARG A 1 94 ? 7.458 5.938 66.961 1.00 22.73 127 ARG A C 1
ATOM 631 O O . ARG A 1 94 ? 8.158 5.599 66.033 1.00 22.29 127 ARG A O 1
ATOM 639 N N . ALA A 1 95 ? 7.092 7.189 67.186 1.00 20.83 128 ALA A N 1
ATOM 640 C CA . ALA A 1 95 ? 7.708 8.371 66.550 1.00 19.58 128 ALA A CA 1
ATOM 641 C C . ALA A 1 95 ? 7.926 8.181 65.057 1.00 17.73 128 ALA A C 1
ATOM 642 O O . ALA A 1 95 ? 9.020 8.382 64.576 1.00 16.02 128 ALA A O 1
ATOM 644 N N . THR A 1 96 ? 6.847 7.789 64.378 1.00 17.24 129 THR A N 1
ATOM 645 C CA . THR A 1 96 ? 6.845 7.467 62.944 1.00 18.35 129 THR A CA 1
ATOM 646 C C . THR A 1 96 ? 5.893 8.331 62.132 1.00 17.43 129 THR A C 1
ATOM 647 O O . THR A 1 96 ? 4.709 8.499 62.475 1.00 17.58 129 THR A O 1
ATOM 651 N N . SER A 1 97 ? 6.425 8.908 61.069 1.00 16.92 130 SER A N 1
ATOM 652 C CA . SER A 1 97 ? 5.609 9.564 60.090 1.00 16.59 130 SER A CA 1
ATOM 653 C C . SER A 1 97 ? 5.698 8.923 58.701 1.00 15.92 130 SER A C 1
ATOM 654 O O . SER A 1 97 ? 6.691 8.277 58.329 1.00 14.61 130 SER A O 1
ATOM 657 N N . VAL A 1 98 ? 4.654 9.153 57.911 1.00 14.06 131 VAL A N 1
ATOM 658 C CA . VAL A 1 98 ? 4.533 8.518 56.632 1.00 13.80 131 VAL A CA 1
ATOM 659 C C . VAL A 1 98 ? 4.159 9.661 55.656 1.00 13.74 131 VAL A C 1
ATOM 660 O O . VAL A 1 98 ? 3.193 10.379 55.913 1.00 15.67 131 VAL A O 1
ATOM 664 N N . SER A 1 99 ? 4.933 9.821 54.594 1.00 13.57 132 SER A N 1
ATOM 665 C CA . SER A 1 99 ? 4.674 10.828 53.592 1.00 13.41 132 SER A CA 1
ATOM 666 C C . SER A 1 99 ? 4.574 10.098 52.288 1.00 13.17 132 SER A C 1
ATOM 667 O O . SER A 1 99 ? 5.421 9.254 52.031 1.00 13.70 132 SER A O 1
ATOM 670 N N . LEU A 1 100 ? 3.552 10.394 51.493 1.00 12.67 133 LEU A N 1
ATOM 671 C CA . LEU A 1 100 ? 3.420 9.817 50.161 1.00 12.60 133 LEU A CA 1
ATOM 672 C C . LEU A 1 100 ? 3.344 10.894 49.064 1.00 12.42 133 LEU A C 1
ATOM 673 O O . LEU A 1 100 ? 2.822 11.962 49.283 1.00 12.09 133 LEU A O 1
ATOM 678 N N . VAL A 1 101 ? 3.845 10.590 47.887 1.00 12.54 134 VAL A N 1
ATOM 679 C CA . VAL A 1 101 ? 3.614 11.399 46.741 1.00 12.64 134 VAL A CA 1
ATOM 680 C C . VAL A 1 101 ? 2.942 10.409 45.791 1.00 13.66 134 VAL A C 1
ATOM 681 O O . VAL A 1 101 ? 3.484 9.317 45.506 1.00 13.50 134 VAL A O 1
ATOM 685 N N . ILE A 1 102 ? 1.753 10.777 45.349 1.00 13.64 135 ILE A N 1
ATOM 686 C CA . ILE A 1 102 ? 0.948 9.970 44.455 1.00 14.80 135 ILE A CA 1
ATOM 687 C C . ILE A 1 102 ? 0.702 10.712 43.142 1.00 15.84 135 ILE A C 1
ATOM 688 O O . ILE A 1 102 ? 0.067 11.791 43.127 1.00 14.95 135 ILE A O 1
ATOM 693 N N . ASP A 1 103 ? 1.120 10.113 42.035 1.00 15.71 136 ASP A N 1
ATOM 694 C CA . ASP A 1 103 ? 0.871 10.662 40.695 1.00 17.19 136 ASP A CA 1
ATOM 695 C C . ASP A 1 103 ? -0.298 9.873 40.099 1.00 17.85 136 ASP A C 1
ATOM 696 O O . ASP A 1 103 ? -0.145 8.737 39.644 1.00 16.42 136 ASP A O 1
ATOM 701 N N . LEU A 1 104 ? -1.490 10.468 40.170 1.00 19.51 137 LEU A N 1
ATOM 702 C CA . LEU A 1 104 ? -2.714 9.821 39.707 1.00 22.81 137 LEU A CA 1
ATOM 703 C C . LEU A 1 104 ? -2.714 9.494 38.231 1.00 24.60 137 LEU A C 1
ATOM 704 O O . LEU A 1 104 ? -3.197 8.449 37.865 1.00 26.97 137 LEU A O 1
ATOM 709 N N . ASP A 1 105 ? -2.173 10.356 37.378 1.00 27.14 138 ASP A N 1
ATOM 710 C CA . ASP A 1 105 ? -2.274 10.106 35.942 1.00 28.23 138 ASP A CA 1
ATOM 711 C C . ASP A 1 105 ? -1.257 9.068 35.454 1.00 24.18 138 ASP A C 1
ATOM 712 O O . ASP A 1 105 ? -1.567 8.294 34.559 1.00 24.10 138 ASP A O 1
ATOM 717 N N . ASN A 1 106 ? -0.079 9.027 36.067 1.00 20.46 139 ASN A N 1
ATOM 718 C CA . ASN A 1 106 ? 0.915 7.952 35.792 1.00 19.68 139 ASN A CA 1
ATOM 719 C C . ASN A 1 106 ? 0.776 6.624 36.586 1.00 17.86 139 ASN A C 1
ATOM 720 O O . ASN A 1 106 ? 1.439 5.624 36.300 1.00 16.79 139 ASN A O 1
ATOM 725 N N . GLY A 1 107 ? -0.030 6.639 37.620 1.00 16.66 140 GLY A N 1
ATOM 726 C CA . GLY A 1 107 ? -0.237 5.423 38.427 1.00 15.41 140 GLY A CA 1
ATOM 727 C C . GLY A 1 107 ? 0.937 4.999 39.277 1.00 14.48 140 GLY A C 1
ATOM 728 O O . GLY A 1 107 ? 1.088 3.803 39.533 1.00 14.28 140 GLY A O 1
ATOM 729 N N . VAL A 1 108 ? 1.751 5.969 39.765 1.00 13.80 141 VAL A N 1
ATOM 730 C CA . VAL A 1 108 ? 2.957 5.689 40.533 1.00 13.62 141 VAL A CA 1
ATOM 731 C C . VAL A 1 108 ? 3.015 6.508 41.808 1.00 13.50 141 VAL A C 1
ATOM 732 O O . VAL A 1 108 ? 2.385 7.527 41.935 1.00 13.24 141 VAL A O 1
ATOM 736 N N . TRP A 1 109 ? 3.716 5.971 42.782 1.00 13.67 142 TRP A N 1
ATOM 737 C CA . TRP A 1 109 ? 3.784 6.575 44.123 1.00 12.69 142 TRP A CA 1
ATOM 738 C C . TRP A 1 109 ? 5.134 6.313 44.745 1.00 13.10 142 TRP A C 1
ATOM 739 O O . TRP A 1 109 ? 5.854 5.379 44.362 1.00 12.45 142 TRP A O 1
ATOM 750 N N . THR A 1 110 ? 5.503 7.192 45.689 1.00 13.14 143 THR A N 1
ATOM 751 C CA . THR A 1 110 ? 6.673 7.017 46.531 1.00 13.13 143 THR A CA 1
ATOM 752 C C . THR A 1 110 ? 6.231 7.223 47.957 1.00 12.57 143 THR A C 1
ATOM 753 O O . THR A 1 110 ? 5.387 8.066 48.228 1.00 13.31 143 THR A O 1
ATOM 757 N N . SER A 1 111 ? 6.729 6.409 48.870 1.00 12.57 144 SER A N 1
ATOM 758 C CA . SER A 1 111 ? 6.515 6.639 50.274 1.00 12.36 144 SER A CA 1
ATOM 759 C C . SER A 1 111 ? 7.846 6.883 50.982 1.00 12.43 144 SER A C 1
ATOM 760 O O . SER A 1 111 ? 8.940 6.392 50.591 1.00 13.20 144 SER A O 1
ATOM 763 N N . VAL A 1 112 ? 7.754 7.658 52.012 1.00 12.79 145 VAL A N 1
ATOM 764 C CA . VAL A 1 112 ? 8.827 7.912 52.939 1.00 13.21 145 VAL A CA 1
ATOM 765 C C . VAL A 1 112 ? 8.318 7.600 54.315 1.00 13.18 145 VAL A C 1
ATOM 766 O O . VAL A 1 112 ? 7.416 8.277 54.816 1.00 13.69 145 VAL A O 1
ATOM 770 N N . VAL A 1 113 ? 8.864 6.580 54.961 1.00 14.54 146 VAL A N 1
ATOM 771 C CA . VAL A 1 113 ? 8.442 6.218 56.318 1.00 15.25 146 VAL A CA 1
ATOM 772 C C . VAL A 1 113 ? 9.608 6.601 57.206 1.00 15.89 146 VAL A C 1
ATOM 773 O O . VAL A 1 113 ? 10.706 6.017 57.109 1.00 15.96 146 VAL A O 1
ATOM 777 N N . GLY A 1 114 ? 9.376 7.572 58.072 1.00 15.11 147 GLY A N 1
ATOM 778 C CA . GLY A 1 114 ? 10.416 8.163 58.856 1.00 15.61 147 GLY A CA 1
ATOM 779 C C . GLY A 1 114 ? 10.299 7.853 60.320 1.00 16.22 147 GLY A C 1
ATOM 780 O O . GLY A 1 114 ? 9.210 7.936 60.852 1.00 17.70 147 GLY A O 1
ATOM 781 N N . THR A 1 115 ? 11.416 7.536 60.974 1.00 16.05 148 THR A N 1
ATOM 782 C CA . THR A 1 115 ? 11.426 7.271 62.407 1.00 17.09 148 THR A CA 1
ATOM 783 C C . THR A 1 115 ? 12.477 8.080 63.152 1.00 16.07 148 THR A C 1
ATOM 784 O O . THR A 1 115 ? 13.683 8.078 62.766 1.00 16.17 148 THR A O 1
ATOM 788 N N . LEU A 1 116 ? 12.037 8.737 64.215 1.00 15.22 149 LEU A N 1
ATOM 789 C CA . LEU A 1 116 ? 12.924 9.502 65.060 1.00 15.59 149 LEU A CA 1
ATOM 790 C C . LEU A 1 116 ? 13.579 8.561 66.097 1.00 16.37 149 LEU A C 1
ATOM 791 O O . LEU A 1 116 ? 12.969 7.543 66.464 1.00 16.61 149 LEU A O 1
ATOM 796 N N . PRO A 1 117 ? 14.784 8.882 66.545 1.00 16.24 150 PRO A N 1
ATOM 797 C CA . PRO A 1 117 ? 15.575 8.000 67.401 1.00 17.09 150 PRO A CA 1
ATOM 798 C C . PRO A 1 117 ? 15.117 8.022 68.829 1.00 18.35 150 PRO A C 1
ATOM 799 O O . PRO A 1 117 ? 14.508 8.991 69.270 1.00 18.69 150 PRO A O 1
ATOM 803 N N . THR A 1 118 ? 15.448 6.967 69.548 1.00 19.56 151 THR A N 1
ATOM 804 C CA . THR A 1 118 ? 15.295 6.993 71.005 1.00 21.15 151 THR A CA 1
ATOM 805 C C . THR A 1 118 ? 16.380 7.829 71.632 1.00 22.00 151 THR A C 1
ATOM 806 O O . THR A 1 118 ? 17.380 8.138 71.005 1.00 20.07 151 THR A O 1
ATOM 810 N N . GLU A 1 119 ? 16.256 8.097 72.930 1.00 24.42 152 GLU A N 1
ATOM 811 C CA . GLU A 1 119 ? 17.311 8.824 73.601 1.00 25.89 152 GLU A CA 1
ATOM 812 C C . GLU A 1 119 ? 18.619 8.064 73.599 1.00 24.96 152 GLU A C 1
ATOM 813 O O . GLU A 1 119 ? 19.707 8.673 73.417 1.00 24.63 152 GLU A O 1
ATOM 819 N N . ALA A 1 120 ? 18.542 6.737 73.778 1.00 24.50 153 ALA A N 1
ATOM 820 C CA . ALA A 1 120 ? 19.781 5.947 73.855 1.00 24.94 153 ALA A CA 1
ATOM 821 C C . ALA A 1 120 ? 20.544 6.059 72.532 1.00 25.52 153 ALA A C 1
ATOM 822 O O . ALA A 1 120 ? 21.761 6.138 72.506 1.00 25.05 153 ALA A O 1
ATOM 824 N N . ASP A 1 121 ? 19.819 6.116 71.439 1.00 24.66 154 ASP A N 1
ATOM 825 C CA . ASP A 1 121 ? 20.458 6.276 70.121 1.00 27.19 154 ASP A CA 1
ATOM 826 C C . ASP A 1 121 ? 21.156 7.628 69.996 1.00 23.48 154 ASP A C 1
ATOM 827 O O . ASP A 1 121 ? 22.300 7.733 69.547 1.00 23.15 154 ASP A O 1
ATOM 832 N N . THR A 1 122 ? 20.469 8.669 70.402 1.00 21.81 155 THR A N 1
ATOM 833 C CA . THR A 1 122 ? 21.088 10.008 70.325 1.00 20.91 155 THR A CA 1
ATOM 834 C C . THR A 1 122 ? 22.324 10.188 71.170 1.00 21.72 155 THR A C 1
ATOM 835 O O . THR A 1 122 ? 23.198 11.030 70.812 1.00 20.76 155 THR A O 1
ATOM 839 N N . ARG A 1 123 ? 22.422 9.391 72.233 1.00 22.62 156 ARG A N 1
ATOM 840 C CA . ARG A 1 123 ? 23.567 9.449 73.115 1.00 25.08 156 ARG A CA 1
ATOM 841 C C . ARG A 1 123 ? 24.795 8.753 72.612 1.00 24.89 156 ARG A C 1
ATOM 842 O O . ARG A 1 123 ? 25.831 8.854 73.258 1.00 27.94 156 ARG A O 1
ATOM 850 N N . ILE A 1 124 ? 24.719 8.088 71.466 1.00 22.44 157 ILE A N 1
ATOM 851 C CA . ILE A 1 124 ? 25.912 7.579 70.858 1.00 22.08 157 ILE A CA 1
ATOM 852 C C . ILE A 1 124 ? 26.484 8.736 70.026 1.00 22.41 157 ILE A C 1
ATOM 853 O O . ILE A 1 124 ? 25.897 9.143 68.990 1.00 21.17 157 ILE A O 1
ATOM 858 N N . ASP A 1 125 ? 27.614 9.276 70.467 1.00 22.17 158 ASP A N 1
ATOM 859 C CA . ASP A 1 125 ? 28.165 10.447 69.858 1.00 21.64 158 ASP A CA 1
ATOM 860 C C . ASP A 1 125 ? 28.759 10.146 68.469 1.00 20.98 158 ASP A C 1
ATOM 861 O O . ASP A 1 125 ? 29.079 9.006 68.138 1.00 20.52 158 ASP A O 1
ATOM 866 N N . ALA A 1 126 ? 28.949 11.217 67.710 1.00 18.85 159 ALA A N 1
ATOM 867 C CA . ALA A 1 126 ? 29.394 11.129 66.320 1.00 19.60 159 ALA A CA 1
ATOM 868 C C . ALA A 1 126 ? 30.736 10.430 66.191 1.00 19.13 159 ALA A C 1
ATOM 869 O O . ALA A 1 126 ? 30.860 9.526 65.355 1.00 18.90 159 ALA A O 1
ATOM 871 N N . PHE A 1 127 ? 31.707 10.767 67.046 1.00 20.29 160 PHE A N 1
ATOM 872 C CA . PHE A 1 127 ? 33.039 10.092 66.941 1.00 21.35 160 PHE A CA 1
ATOM 873 C C . PHE A 1 127 ? 32.958 8.541 67.186 1.00 21.72 160 PHE A C 1
ATOM 874 O O . PHE A 1 127 ? 33.626 7.779 66.482 1.00 21.86 160 PHE A O 1
ATOM 882 N N . THR A 1 128 ? 32.150 8.093 68.152 1.00 21.64 161 THR A N 1
ATOM 883 C CA . THR A 1 128 ? 31.867 6.698 68.337 1.00 21.46 161 THR A CA 1
ATOM 884 C C . THR A 1 128 ? 31.120 6.110 67.139 1.00 21.38 161 THR A C 1
ATOM 885 O O . THR A 1 128 ? 31.363 5.001 66.776 1.00 21.60 161 THR A O 1
ATOM 889 N N . ARG A 1 129 ? 30.220 6.867 66.528 1.00 19.80 162 ARG A N 1
ATOM 890 C CA . ARG A 1 129 ? 29.521 6.384 65.348 1.00 20.86 162 ARG A CA 1
ATOM 891 C C . ARG A 1 129 ? 30.509 6.185 64.210 1.00 21.59 162 ARG A C 1
ATOM 892 O O . ARG A 1 129 ? 30.449 5.172 63.505 1.00 21.34 162 ARG A O 1
ATOM 900 N N . VAL A 1 130 ? 31.455 7.112 64.087 1.00 21.32 163 VAL A N 1
ATOM 901 C CA . VAL A 1 130 ? 32.601 6.941 63.160 1.00 23.77 163 VAL A CA 1
ATOM 902 C C . VAL A 1 130 ? 33.389 5.626 63.433 1.00 25.40 163 VAL A C 1
ATOM 903 O O . VAL A 1 130 ? 33.516 4.796 62.528 1.00 25.62 163 VAL A O 1
ATOM 907 N N . ALA A 1 131 ? 33.847 5.447 64.664 1.00 25.52 164 ALA A N 1
ATOM 908 C CA . ALA A 1 131 ? 34.483 4.224 65.120 1.00 26.46 164 ALA A CA 1
ATOM 909 C C . ALA A 1 131 ? 33.718 2.943 64.734 1.00 29.98 164 ALA A C 1
ATOM 910 O O . ALA A 1 131 ? 34.312 1.955 64.272 1.00 29.04 164 ALA A O 1
ATOM 912 N N . ARG A 1 132 ? 32.403 2.953 64.926 1.00 28.56 165 ARG A N 1
ATOM 913 C CA . ARG A 1 132 ? 31.584 1.775 64.625 1.00 30.47 165 ARG A CA 1
ATOM 914 C C . ARG A 1 132 ? 31.062 1.642 63.207 1.00 30.70 165 ARG A C 1
ATOM 915 O O . ARG A 1 132 ? 30.347 0.724 62.930 1.00 34.16 165 ARG A O 1
ATOM 923 N N . GLY A 1 133 ? 31.398 2.547 62.316 1.00 32.56 166 GLY A N 1
ATOM 924 C CA . GLY A 1 133 ? 30.811 2.554 60.974 1.00 33.05 166 GLY A CA 1
ATOM 925 C C . GLY A 1 133 ? 29.290 2.750 60.945 1.00 31.27 166 GLY A C 1
ATOM 926 O O . GLY A 1 133 ? 28.632 2.220 60.069 1.00 30.15 166 GLY A O 1
ATOM 927 N N . LEU A 1 134 ? 28.728 3.472 61.913 1.00 28.26 167 LEU A N 1
ATOM 928 C CA . LEU A 1 134 ? 27.278 3.756 61.928 1.00 27.17 167 LEU A CA 1
ATOM 929 C C . LEU A 1 134 ? 27.071 5.072 61.229 1.00 24.44 167 LEU A C 1
ATOM 930 O O . LEU A 1 134 ? 27.959 5.900 61.229 1.00 26.79 167 LEU A O 1
ATOM 935 N N . PRO A 1 135 ? 25.879 5.321 60.685 1.00 24.66 168 PRO A N 1
ATOM 936 C CA . PRO A 1 135 ? 25.557 6.667 60.169 1.00 23.96 168 PRO A CA 1
ATOM 937 C C . PRO A 1 135 ? 25.590 7.741 61.260 1.00 20.84 168 PRO A C 1
ATOM 938 O O . PRO A 1 135 ? 25.383 7.430 62.433 1.00 18.61 168 PRO A O 1
ATOM 942 N N . LEU A 1 136 ? 25.885 8.978 60.880 1.00 20.61 169 LEU A N 1
ATOM 943 C CA . LEU A 1 136 ? 25.942 10.054 61.890 1.00 19.31 169 LEU A CA 1
ATOM 944 C C . LEU A 1 136 ? 24.532 10.402 62.340 1.00 19.12 169 LEU A C 1
ATOM 945 O O . LEU A 1 136 ? 24.324 10.749 63.513 1.00 20.79 169 LEU A O 1
ATOM 950 N N . THR A 1 137 ? 23.547 10.293 61.427 1.00 19.30 170 THR A N 1
ATOM 951 C CA . THR A 1 137 ? 22.160 10.596 61.817 1.00 18.97 170 THR A CA 1
ATOM 952 C C . THR A 1 1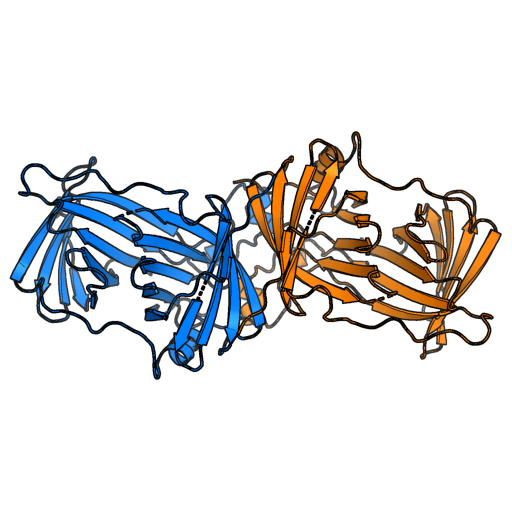37 ? 21.521 9.340 62.344 1.00 19.32 170 THR A C 1
ATOM 953 O O . THR A 1 137 ? 21.682 8.267 61.805 1.00 20.22 170 THR A O 1
ATOM 957 N N . ALA A 1 138 ? 20.764 9.493 63.415 1.00 19.81 171 ALA A N 1
ATOM 958 C CA . ALA A 1 138 ? 19.970 8.414 63.954 1.00 19.02 171 ALA A CA 1
ATOM 959 C C . ALA A 1 138 ? 18.498 8.477 63.489 1.00 19.11 171 ALA A C 1
ATOM 960 O O . ALA A 1 138 ? 17.686 7.647 63.896 1.00 19.66 171 ALA A O 1
ATOM 962 N N . VAL A 1 139 ? 18.115 9.464 62.679 1.00 17.12 172 VAL A N 1
ATOM 963 C CA . VAL A 1 139 ? 16.806 9.486 62.094 1.00 17.02 172 VAL A CA 1
ATOM 964 C C . VAL A 1 139 ? 16.838 8.497 60.936 1.00 18.31 172 VAL A C 1
ATOM 965 O O . VAL A 1 139 ? 17.737 8.576 60.119 1.00 18.90 172 VAL A O 1
ATOM 969 N N . ASP A 1 140 ? 15.891 7.577 60.919 1.00 20.56 173 ASP A N 1
ATOM 970 C CA . ASP A 1 140 ? 15.760 6.555 59.873 1.00 22.51 173 ASP A CA 1
ATOM 971 C C . ASP A 1 140 ? 14.704 6.970 58.840 1.00 21.39 173 ASP A C 1
ATOM 972 O O . ASP A 1 140 ? 13.688 7.571 59.192 1.00 21.26 173 ASP A O 1
ATOM 977 N N . ALA A 1 141 ? 14.949 6.664 57.565 1.00 19.16 174 ALA A N 1
ATOM 978 C CA . ALA A 1 141 ? 13.927 6.827 56.537 1.00 18.50 174 ALA A CA 1
ATOM 979 C C . ALA A 1 141 ? 13.936 5.620 55.575 1.00 20.27 174 ALA A C 1
ATOM 980 O O . ALA A 1 141 ? 14.972 5.259 55.028 1.00 21.32 174 ALA A O 1
ATOM 982 N N . GLN A 1 142 ? 12.793 4.976 55.414 1.00 19.54 175 GLN A N 1
ATOM 983 C CA . GLN A 1 142 ? 12.631 3.895 54.436 1.00 20.52 175 GLN A CA 1
ATOM 984 C C . GLN A 1 142 ? 11.852 4.443 53.232 1.00 17.55 175 GLN A C 1
ATOM 985 O O . GLN A 1 142 ? 10.858 5.176 53.419 1.00 15.58 175 GLN A O 1
ATOM 991 N N . PHE A 1 143 ? 12.277 4.083 52.025 1.00 14.71 176 PHE A N 1
ATOM 992 C CA . PHE A 1 143 ? 11.625 4.551 50.811 1.00 15.06 176 PHE A CA 1
ATOM 993 C C . PHE A 1 143 ? 11.045 3.377 50.046 1.00 14.97 176 PHE A C 1
ATOM 994 O O . PHE A 1 143 ? 11.685 2.330 49.937 1.00 14.49 176 PHE A O 1
ATOM 1002 N N . ARG A 1 144 ? 9.847 3.556 49.521 1.00 14.26 177 ARG A N 1
ATOM 1003 C CA . ARG A 1 144 ? 9.250 2.610 48.590 1.00 14.80 177 ARG A CA 1
ATOM 1004 C C . ARG A 1 144 ? 8.768 3.358 47.378 1.00 14.61 177 ARG A C 1
ATOM 1005 O O . ARG A 1 144 ? 8.304 4.497 47.513 1.00 13.98 177 ARG A O 1
ATOM 1013 N N . HIS A 1 145 ? 8.857 2.702 46.220 1.00 14.40 178 HIS A N 1
ATOM 1014 C CA . HIS A 1 145 ? 8.394 3.250 44.939 1.00 14.99 178 HIS A CA 1
ATOM 1015 C C . HIS A 1 145 ? 7.585 2.163 44.229 1.00 15.85 178 HIS A C 1
ATOM 1016 O O . HIS A 1 145 ? 8.087 1.052 44.005 1.00 16.43 178 HIS A O 1
ATOM 1023 N N . GLY A 1 146 ? 6.318 2.454 43.947 1.00 15.28 179 GLY A N 1
ATOM 1024 C CA . GLY A 1 146 ? 5.364 1.468 43.483 1.00 15.45 179 GLY A CA 1
ATOM 1025 C C . GLY A 1 146 ? 4.396 1.998 42.450 1.00 15.75 179 GLY A C 1
ATOM 1026 O O . GLY A 1 146 ? 4.555 3.103 41.959 1.00 15.74 179 GLY A O 1
ATOM 1027 N N . THR A 1 147 ? 3.388 1.190 42.135 1.00 15.47 180 THR A N 1
ATOM 1028 C CA . THR A 1 147 ? 2.322 1.567 41.267 1.00 15.52 180 THR A CA 1
ATOM 1029 C C . THR A 1 147 ? 0.999 1.470 42.027 1.00 14.26 180 THR A C 1
ATOM 1030 O O . THR A 1 147 ? 0.911 0.889 43.099 1.00 13.06 180 THR A O 1
ATOM 1034 N N . LEU A 1 148 ? -0.017 2.073 41.446 1.00 15.37 181 LEU A N 1
ATOM 1035 C CA . LEU A 1 148 ? -1.365 2.102 42.040 1.00 16.50 181 LEU A CA 1
ATOM 1036 C C . LEU A 1 148 ? -2.115 0.892 41.514 1.00 17.31 181 LEU A C 1
ATOM 1037 O O . LEU A 1 148 ? -2.170 0.621 40.280 1.00 16.47 181 LEU A O 1
ATOM 1042 N N . GLY A 1 149 ? -2.675 0.118 42.428 1.00 18.99 182 GLY A N 1
ATOM 1043 C CA . GLY A 1 149 ? -3.389 -1.113 42.023 1.00 21.52 182 GLY A CA 1
ATOM 1044 C C . GLY A 1 149 ? -4.521 -0.701 41.095 1.00 23.65 182 GLY A C 1
ATOM 1045 O O . GLY A 1 149 ? -5.164 0.330 41.309 1.00 25.47 182 GLY A O 1
ATOM 1046 N N . GLY A 1 150 ? -4.716 -1.419 40.013 1.00 25.68 183 GLY A N 1
ATOM 1047 C CA . GLY A 1 150 ? -5.865 -1.090 39.147 1.00 28.87 183 GLY A CA 1
ATOM 1048 C C . GLY A 1 150 ? -5.582 -0.047 38.078 1.00 28.45 183 GLY A C 1
ATOM 1049 O O . GLY A 1 150 ? -6.441 0.279 37.224 1.00 28.33 183 GLY A O 1
ATOM 1050 N N . HIS A 1 151 ? -4.391 0.518 38.133 1.00 25.51 184 HIS A N 1
ATOM 1051 C CA . HIS A 1 151 ? -4.028 1.443 37.119 1.00 26.70 184 HIS A CA 1
ATOM 1052 C C . HIS A 1 151 ? -3.426 0.619 36.001 1.00 26.02 184 HIS A C 1
ATOM 1053 O O . HIS A 1 151 ? -2.443 -0.025 36.235 1.00 26.34 184 HIS A O 1
ATOM 1060 N N . ALA A 1 152 ? -4.039 0.615 34.816 1.00 27.23 185 ALA A N 1
ATOM 1061 C CA . ALA A 1 152 ? -3.434 -0.011 33.655 1.00 28.53 185 ALA A CA 1
ATOM 1062 C C . ALA A 1 152 ? -2.251 0.857 33.177 1.00 28.39 185 ALA A C 1
ATOM 1063 O O . ALA A 1 152 ? -2.348 2.107 33.114 1.00 35.55 185 ALA A O 1
ATOM 1065 N N . ARG A 1 153 ? -1.179 0.200 32.794 1.00 24.97 186 ARG A N 1
ATOM 1066 C CA . ARG A 1 153 ? -0.038 0.851 32.131 1.00 25.22 186 ARG A CA 1
ATOM 1067 C C . ARG A 1 153 ? 0.522 2.000 32.938 1.00 22.34 186 ARG A C 1
ATOM 1068 O O . ARG A 1 153 ? 0.563 3.118 32.502 1.00 21.42 186 ARG A O 1
ATOM 1076 N N . PRO A 1 154 ? 0.966 1.693 34.124 1.00 20.43 187 PRO A N 1
ATOM 1077 C CA . PRO A 1 154 ? 1.561 2.746 34.921 1.00 21.38 187 PRO A CA 1
ATOM 1078 C C . PRO A 1 154 ? 2.855 3.231 34.258 1.00 20.56 187 PRO A C 1
ATOM 1079 O O . PRO A 1 154 ? 3.566 2.438 33.610 1.00 20.61 187 PRO A O 1
ATOM 1083 N N . GLY A 1 155 ? 3.153 4.504 34.489 1.00 20.14 188 GLY A N 1
ATOM 1084 C CA . GLY A 1 155 ? 4.428 5.134 34.145 1.00 19.33 188 GLY A CA 1
ATOM 1085 C C . GLY A 1 155 ? 5.621 4.597 34.887 1.00 19.29 188 GLY A C 1
ATOM 1086 O O . GLY A 1 155 ? 5.498 3.688 35.702 1.00 19.68 188 GLY A O 1
ATOM 1087 N N . PRO A 1 156 ? 6.812 5.138 34.599 1.00 18.48 189 PRO A N 1
ATOM 1088 C CA . PRO A 1 156 ? 8.025 4.671 35.272 1.00 17.92 189 PRO A CA 1
ATOM 1089 C C . PRO A 1 156 ? 8.002 4.938 36.794 1.00 16.73 189 PRO A C 1
ATOM 1090 O O . PRO A 1 156 ? 7.486 5.936 37.235 1.00 16.06 189 PRO A O 1
ATOM 1094 N N . LEU A 1 157 ? 8.566 4.033 37.558 1.00 16.35 190 LEU A N 1
ATOM 1095 C CA . LEU A 1 157 ? 8.737 4.282 38.976 1.00 17.45 190 LEU A CA 1
ATOM 1096 C C . LEU A 1 157 ? 9.591 5.509 39.210 1.00 16.88 190 LEU A C 1
ATOM 1097 O O . LEU A 1 157 ? 10.589 5.790 38.461 1.00 17.80 190 LEU A O 1
ATOM 1102 N N . HIS A 1 158 ? 9.280 6.209 40.285 1.00 15.91 191 HIS A N 1
ATOM 1103 C CA . HIS A 1 158 ? 10.195 7.235 40.732 1.00 16.41 191 HIS A CA 1
ATOM 1104 C C . HIS A 1 158 ? 11.561 6.665 41.104 1.00 16.33 191 HIS A C 1
ATOM 1105 O O . HIS A 1 158 ? 11.685 5.507 41.550 1.00 15.48 191 HIS A O 1
ATOM 1112 N N . ALA A 1 159 ? 12.601 7.459 40.890 1.00 15.83 192 ALA A N 1
ATOM 1113 C CA . ALA A 1 159 ? 13.922 7.003 41.091 1.00 16.72 192 ALA A CA 1
ATOM 1114 C C . ALA A 1 159 ? 14.828 8.164 41.606 1.00 16.27 192 ALA A C 1
ATOM 1115 O O . ALA A 1 159 ? 14.498 9.381 41.434 1.00 16.15 192 ALA A O 1
ATOM 1117 N N . PRO A 1 160 ? 15.988 7.822 42.190 1.00 17.49 193 PRO A N 1
ATOM 1118 C CA . PRO A 1 160 ? 16.942 8.862 42.560 1.00 16.92 193 PRO A CA 1
ATOM 1119 C C . PRO A 1 160 ? 17.321 9.738 41.397 1.00 16.56 193 PRO A C 1
ATOM 1120 O O . PRO A 1 160 ? 17.214 9.340 40.239 1.00 16.83 193 PRO A O 1
ATOM 1124 N N . THR A 1 161 ? 17.709 10.964 41.696 1.00 16.48 194 THR A N 1
ATOM 1125 C CA . THR A 1 161 ? 18.042 11.923 40.687 1.00 17.40 194 THR A CA 1
ATOM 1126 C C . THR A 1 161 ? 19.273 12.688 41.094 1.00 18.42 194 THR A C 1
ATOM 1127 O O . THR A 1 161 ? 19.519 12.904 42.282 1.00 15.61 194 THR A O 1
ATOM 1131 N N . ARG A 1 162 ? 20.059 13.078 40.081 1.00 20.08 195 ARG A N 1
ATOM 1132 C CA . ARG A 1 162 ? 21.195 13.998 40.295 1.00 21.39 195 ARG A CA 1
ATOM 1133 C C . ARG A 1 162 ? 20.937 15.459 39.908 1.00 20.76 195 ARG A C 1
ATOM 1134 O O . ARG A 1 162 ? 21.798 16.330 40.096 1.00 19.28 195 ARG A O 1
ATOM 1142 N N . GLU A 1 163 ? 19.728 15.770 39.460 1.00 20.73 196 GLU A N 1
ATOM 1143 C CA . GLU A 1 163 ? 19.434 17.066 38.853 1.00 19.93 196 GLU A CA 1
ATOM 1144 C C . GLU A 1 163 ? 19.510 18.280 39.807 1.00 19.58 196 GLU A C 1
ATOM 1145 O O . GLU A 1 163 ? 19.657 19.431 39.327 1.00 19.96 196 GLU A O 1
ATOM 1151 N N . LEU A 1 164 ? 19.403 18.074 41.109 1.00 17.28 197 LEU A N 1
ATOM 1152 C CA . LEU A 1 164 ? 19.549 19.234 42.032 1.00 17.20 197 LEU A CA 1
ATOM 1153 C C . LEU A 1 164 ? 21.000 19.496 42.412 1.00 17.07 197 LEU A C 1
ATOM 1154 O O . LEU A 1 164 ? 21.317 20.572 42.891 1.00 16.13 197 LEU A O 1
ATOM 1159 N N . ILE A 1 165 ? 21.860 18.505 42.232 1.00 16.81 198 ILE A N 1
ATOM 1160 C CA . ILE A 1 165 ? 23.222 18.610 42.716 1.00 17.86 198 ILE A CA 1
ATOM 1161 C C . ILE A 1 165 ? 23.917 19.766 41.988 1.00 18.33 198 ILE A C 1
ATOM 1162 O O . ILE A 1 165 ? 23.782 19.921 40.768 1.00 16.95 198 ILE A O 1
ATOM 1167 N N . GLY A 1 166 ? 24.561 20.607 42.791 1.00 18.54 199 GLY A N 1
ATOM 1168 C CA . GLY A 1 166 ? 25.252 21.814 42.309 1.00 19.12 199 GLY A CA 1
ATOM 1169 C C . GLY A 1 166 ? 24.465 23.108 42.395 1.00 18.02 199 GLY A C 1
ATOM 1170 O O . GLY A 1 166 ? 24.987 24.143 42.129 1.00 17.11 199 GLY A O 1
ATOM 1171 N N . LYS A 1 167 ? 23.174 23.036 42.673 1.00 18.27 200 LYS A N 1
ATOM 1172 C CA . LYS A 1 167 ? 22.362 24.217 42.867 1.00 17.72 200 LYS A CA 1
ATOM 1173 C C . LYS A 1 167 ? 22.490 24.697 44.282 1.00 17.60 200 LYS A C 1
ATOM 1174 O O . LYS A 1 167 ? 22.700 23.905 45.218 1.00 18.54 200 LYS A O 1
ATOM 1180 N N . ARG A 1 168 ? 22.406 26.017 44.408 1.00 16.53 201 ARG A N 1
ATOM 1181 C CA . ARG A 1 168 ? 22.261 26.733 45.638 1.00 16.77 201 ARG A CA 1
ATOM 1182 C C . ARG A 1 168 ? 20.974 27.559 45.555 1.00 16.74 201 ARG A C 1
ATOM 1183 O O . ARG A 1 168 ? 20.820 28.442 44.663 1.00 17.10 201 ARG A O 1
ATOM 1191 N N . THR A 1 169 ? 20.047 27.253 46.461 1.00 16.89 202 THR A N 1
ATOM 1192 C CA . THR A 1 169 ? 18.697 27.749 46.396 1.00 16.97 202 THR A CA 1
ATOM 1193 C C . THR A 1 169 ? 18.254 28.380 47.703 1.00 16.93 202 THR A C 1
ATOM 1194 O O . THR A 1 169 ? 18.473 27.809 48.785 1.00 17.01 202 THR A O 1
ATOM 1206 N N . TYR A 1 171 ? 14.987 29.726 50.021 1.00 18.16 204 TYR A N 1
ATOM 1207 C CA . TYR A 1 171 ? 13.638 29.335 50.277 1.00 17.51 204 TYR A CA 1
ATOM 1208 C C . TYR A 1 171 ? 13.061 30.286 51.309 1.00 18.25 204 TYR A C 1
ATOM 1209 O O . TYR A 1 171 ? 13.451 30.284 52.419 1.00 17.98 204 TYR A O 1
ATOM 1218 N N . ARG A 1 172 ? 12.153 31.114 50.865 1.00 19.07 205 ARG A N 1
ATOM 1219 C CA . ARG A 1 172 ? 11.471 31.994 51.746 1.00 19.92 205 ARG A CA 1
ATOM 1220 C C . ARG A 1 172 ? 10.222 31.346 52.272 1.00 18.89 205 ARG A C 1
ATOM 1221 O O . ARG A 1 172 ? 9.267 31.276 51.598 1.00 20.44 205 ARG A O 1
ATOM 1229 N N . TYR A 1 173 ? 10.269 30.894 53.496 1.00 18.82 206 TYR A N 1
ATOM 1230 C CA . TYR A 1 173 ? 9.160 30.209 54.108 1.00 18.45 206 TYR A CA 1
ATOM 1231 C C . TYR A 1 173 ? 8.058 31.121 54.622 1.00 19.59 206 TYR A C 1
ATOM 1232 O O . TYR A 1 173 ? 6.927 30.715 54.754 1.00 18.97 206 TYR A O 1
ATOM 1241 N N . SER A 1 174 ? 8.450 32.329 54.955 1.00 19.98 207 SER A N 1
ATOM 1242 C CA . SER A 1 174 ? 7.496 33.352 55.389 1.00 20.90 207 SER A CA 1
ATOM 1243 C C . SER A 1 174 ? 8.262 34.671 55.399 1.00 21.68 207 SER A C 1
ATOM 1244 O O . SER A 1 174 ? 9.483 34.703 55.141 1.00 20.21 207 SER A O 1
ATOM 1247 N N . PRO A 1 175 ? 7.589 35.763 55.752 1.00 22.62 208 PRO A N 1
ATOM 1248 C CA . PRO A 1 175 ? 8.385 37.007 55.815 1.00 22.38 208 PRO A CA 1
ATOM 1249 C C . PRO A 1 175 ? 9.475 36.985 56.866 1.00 23.44 208 PRO A C 1
ATOM 1250 O O . PRO A 1 175 ? 10.379 37.806 56.808 1.00 23.63 208 PRO A O 1
ATOM 1254 N N . THR A 1 176 ? 9.415 36.065 57.819 1.00 23.86 209 THR A N 1
ATOM 1255 C CA . THR A 1 176 ? 10.454 36.036 58.851 1.00 24.24 209 THR A CA 1
ATOM 1256 C C . THR A 1 176 ? 11.380 34.819 58.845 1.00 23.50 209 THR A C 1
ATOM 1257 O O . THR A 1 176 ? 12.371 34.793 59.620 1.00 22.81 209 THR A O 1
ATOM 1261 N N . GLU A 1 177 ? 11.077 33.823 58.006 1.00 21.76 210 GLU A N 1
ATOM 1262 C CA . GLU A 1 177 ? 11.885 32.598 57.905 1.00 21.09 210 GLU A CA 1
ATOM 1263 C C . GLU A 1 177 ? 12.376 32.396 56.489 1.00 19.71 210 GLU A C 1
ATOM 1264 O O . GLU A 1 177 ? 11.583 32.313 55.533 1.00 17.87 210 GLU A O 1
ATOM 1270 N N . CYS A 1 178 ? 13.705 32.326 56.370 1.00 20.05 211 CYS A N 1
ATOM 1271 C CA . CYS A 1 178 ? 14.385 32.136 55.089 1.00 19.99 211 CYS A CA 1
ATOM 1272 C C . CYS A 1 178 ? 15.641 31.275 55.314 1.00 18.12 211 CYS A C 1
ATOM 1273 O O . CYS A 1 178 ? 16.438 31.553 56.211 1.00 16.85 211 CYS A O 1
ATOM 1276 N N . TYR A 1 179 ? 15.759 30.222 54.518 1.00 17.06 212 TYR A N 1
ATOM 1277 C CA . TYR A 1 179 ? 16.905 29.339 54.529 1.00 17.04 212 TYR A CA 1
ATOM 1278 C C . TYR A 1 179 ? 17.476 29.250 53.147 1.00 17.48 212 TYR A C 1
ATOM 1279 O O . TYR A 1 179 ? 16.802 29.602 52.164 1.00 19.64 212 TYR A O 1
ATOM 1288 N N . GLU A 1 180 ? 18.706 28.748 53.041 1.00 16.02 213 GLU A N 1
ATOM 1289 C CA . GLU A 1 180 ? 19.227 28.363 51.766 1.00 16.90 213 GLU A CA 1
ATOM 1290 C C . GLU A 1 180 ? 19.700 26.940 51.904 1.00 16.28 213 GLU A C 1
ATOM 1291 O O . GLU A 1 180 ? 20.086 26.535 52.994 1.00 14.62 213 GLU A O 1
ATOM 1297 N N . HIS A 1 181 ? 19.627 26.201 50.793 1.00 16.36 214 HIS A N 1
ATOM 1298 C CA . HIS A 1 181 ? 20.180 24.871 50.697 1.00 15.65 214 HIS A CA 1
ATOM 1299 C C . HIS A 1 181 ? 21.261 24.915 49.637 1.00 15.39 214 HIS A C 1
ATOM 1300 O O . HIS A 1 181 ? 21.123 25.625 48.623 1.00 14.84 214 HIS A O 1
ATOM 1307 N N . ILE A 1 182 ? 22.307 24.125 49.833 1.00 13.97 215 ILE A N 1
ATOM 1308 C CA . ILE A 1 182 ? 23.359 23.933 48.830 1.00 14.20 215 ILE A CA 1
ATOM 1309 C C . ILE A 1 182 ? 23.453 22.434 48.652 1.00 14.00 215 ILE A C 1
ATOM 1310 O O . ILE A 1 182 ? 23.851 21.698 49.573 1.00 13.45 215 ILE A O 1
ATOM 1315 N N . TYR A 1 183 ? 23.005 21.966 47.505 1.00 13.74 216 TYR A N 1
ATOM 1316 C CA . TYR A 1 183 ? 22.983 20.503 47.214 1.00 13.34 216 TYR A CA 1
ATOM 1317 C C . TYR A 1 183 ? 24.366 20.085 46.772 1.00 14.24 216 TYR A C 1
ATOM 1318 O O . TYR A 1 183 ? 24.774 20.241 45.615 1.00 14.13 216 TYR A O 1
ATOM 1327 N N . LEU A 1 184 ? 25.084 19.538 47.743 1.00 14.99 217 LEU A N 1
ATOM 1328 C CA . LEU A 1 184 ? 26.505 19.252 47.564 1.00 15.57 217 LEU A CA 1
ATOM 1329 C C . LEU A 1 184 ? 26.798 18.073 46.688 1.00 16.11 217 LEU A C 1
ATOM 1330 O O . LEU A 1 184 ? 27.598 18.179 45.739 1.00 16.51 217 LEU A O 1
ATOM 1335 N N . ASN A 1 185 ? 26.220 16.932 47.025 1.00 16.69 218 ASN A N 1
ATOM 1336 C CA . ASN A 1 185 ? 26.460 15.710 46.311 1.00 17.36 218 ASN A CA 1
ATOM 1337 C C . ASN A 1 185 ? 25.301 14.749 46.526 1.00 18.43 218 ASN A C 1
ATOM 1338 O O . ASN A 1 185 ? 24.314 15.091 47.135 1.00 16.48 218 ASN A O 1
ATOM 1343 N N . GLU A 1 186 ? 25.417 13.548 45.980 1.00 20.45 219 GLU A N 1
ATOM 1344 C CA . GLU A 1 186 ? 24.331 12.559 46.082 1.00 21.29 219 GLU A CA 1
ATOM 1345 C C . GLU A 1 186 ? 23.846 12.224 47.480 1.00 18.44 219 GLU A C 1
ATOM 1346 O O . GLU A 1 186 ? 22.733 11.713 47.663 1.00 18.28 219 GLU A O 1
ATOM 1352 N N . ASN A 1 187 ? 24.681 12.456 48.450 1.00 17.04 220 ASN A N 1
ATOM 1353 C CA . ASN A 1 187 ? 24.373 12.072 49.824 1.00 16.66 220 ASN A CA 1
ATOM 1354 C C . ASN A 1 187 ? 24.208 13.192 50.865 1.00 15.34 220 ASN A C 1
ATOM 1355 O O . ASN A 1 187 ? 23.732 12.932 51.950 1.00 14.05 220 ASN A O 1
ATOM 1360 N N . PHE A 1 188 ? 24.657 14.385 50.555 1.00 15.15 221 PHE A N 1
ATOM 1361 C CA . PHE A 1 188 ? 24.762 15.469 51.526 1.00 15.35 221 PHE A CA 1
ATOM 1362 C C . PHE A 1 188 ? 24.352 16.824 50.922 1.00 14.43 221 PHE A C 1
ATOM 1363 O O . PHE A 1 188 ? 24.526 17.058 49.728 1.00 15.45 221 PHE A O 1
ATOM 1371 N N . TYR A 1 189 ? 23.785 17.681 51.756 1.00 14.04 222 TYR A N 1
ATOM 1372 C CA . TYR A 1 189 ? 23.508 19.073 51.406 1.00 13.43 222 TYR A CA 1
ATOM 1373 C C . TYR A 1 189 ? 23.850 19.890 52.639 1.00 13.45 222 TYR A C 1
ATOM 1374 O O . TYR A 1 189 ? 23.960 19.352 53.763 1.00 13.37 222 TYR A O 1
ATOM 1383 N N . ALA A 1 190 ? 24.089 21.170 52.398 1.00 13.08 223 ALA A N 1
ATOM 1384 C CA . ALA A 1 190 ? 24.364 22.125 53.469 1.00 12.47 223 ALA A CA 1
ATOM 1385 C C . ALA A 1 190 ? 23.125 23.019 53.523 1.00 12.92 223 ALA A C 1
ATOM 1386 O O . ALA A 1 190 ? 22.544 23.367 52.495 1.00 12.37 223 ALA A O 1
ATOM 1388 N N . TRP A 1 191 ? 22.729 23.384 54.719 1.00 13.11 224 TRP A N 1
ATOM 1389 C CA . TRP A 1 191 ? 21.708 24.341 54.892 1.00 14.08 224 TRP A CA 1
ATOM 1390 C C . TRP A 1 191 ? 22.189 25.473 55.790 1.00 14.16 224 TRP A C 1
ATOM 1391 O O . TRP A 1 191 ? 23.028 25.265 56.708 1.00 14.77 224 TRP A O 1
ATOM 1402 N N . GLN A 1 192 ? 21.613 26.650 55.611 1.00 14.67 225 GLN A N 1
ATOM 1403 C CA . GLN A 1 192 ? 21.724 27.677 56.643 1.00 15.62 225 GLN A CA 1
ATOM 1404 C C . GLN A 1 192 ? 20.471 28.513 56.739 1.00 16.00 225 GLN A C 1
ATOM 1405 O O . GLN A 1 192 ? 19.727 28.711 55.759 1.00 14.95 225 GLN A O 1
ATOM 1411 N N . CYS A 1 193 ? 20.222 28.943 57.955 1.00 16.04 226 CYS A N 1
ATOM 1412 C CA . CYS A 1 193 ? 19.114 29.834 58.233 1.00 16.78 226 CYS A CA 1
ATOM 1413 C C . CYS A 1 193 ? 19.593 31.257 58.116 1.00 16.72 226 CYS A C 1
ATOM 1414 O O . CYS A 1 193 ? 20.428 31.703 58.909 1.00 17.78 226 CYS A O 1
ATOM 1417 N N . LEU A 1 194 ? 19.093 31.943 57.102 1.00 16.99 227 LEU A N 1
ATOM 1418 C CA . LEU A 1 194 ? 19.475 33.319 56.787 1.00 18.24 227 LEU A CA 1
ATOM 1419 C C . LEU A 1 194 ? 18.716 34.285 57.645 1.00 18.04 227 LEU A C 1
ATOM 1420 O O . LEU A 1 194 ? 19.224 35.308 57.972 1.00 17.39 227 LEU A O 1
ATOM 1425 N N . GLN A 1 195 ? 17.505 33.909 58.053 1.00 18.67 228 GLN A N 1
ATOM 1426 C CA . GLN A 1 195 ? 16.582 34.797 58.726 1.00 19.98 228 GLN A CA 1
ATOM 1427 C C . GLN A 1 195 ? 15.629 33.866 59.444 1.00 21.15 228 GLN A C 1
ATOM 1428 O O . GLN A 1 195 ? 15.088 32.936 58.840 1.00 19.41 228 GLN A O 1
ATOM 1434 N N . GLY A 1 196 ? 15.453 34.059 60.736 1.00 20.24 229 GLY A N 1
ATOM 1435 C CA . GLY A 1 196 ? 14.463 33.273 61.440 1.00 21.56 229 GLY A CA 1
ATOM 1436 C C . GLY A 1 196 ? 14.886 32.961 62.848 1.00 22.13 229 GLY A C 1
ATOM 1437 O O . GLY A 1 196 ? 15.890 33.409 63.287 1.00 22.69 229 GLY A O 1
ATOM 1438 N N . VAL A 1 197 ? 14.099 32.189 63.561 1.00 25.61 230 VAL A N 1
ATOM 1439 C CA . VAL A 1 197 ? 14.484 31.772 64.915 1.00 27.70 230 VAL A CA 1
ATOM 1440 C C . VAL A 1 197 ? 15.760 30.929 64.907 1.00 26.36 230 VAL A C 1
ATOM 1441 O O . VAL A 1 197 ? 16.408 30.847 65.896 1.00 26.07 230 VAL A O 1
ATOM 1445 N N . GLU A 1 198 ? 16.088 30.251 63.818 1.00 25.85 231 GLU A N 1
ATOM 1446 C CA . GLU A 1 198 ? 17.408 29.569 63.758 1.00 25.77 231 GLU A CA 1
ATOM 1447 C C . GLU A 1 198 ? 18.476 30.510 63.135 1.00 23.60 231 GLU A C 1
ATOM 1448 O O . GLU A 1 198 ? 19.507 30.040 62.678 1.00 22.71 231 GLU A O 1
ATOM 1454 N N . GLY A 1 199 ? 18.240 31.834 63.065 1.00 22.96 232 GLY A N 1
ATOM 1455 C CA . GLY A 1 199 ? 19.130 32.729 62.323 1.00 22.10 232 GLY A CA 1
ATOM 1456 C C . GLY A 1 199 ? 20.632 32.546 62.633 1.00 22.50 232 GLY A C 1
ATOM 1457 O O . GLY A 1 199 ? 21.043 32.602 63.779 1.00 22.66 232 GLY A O 1
ATOM 1458 N N . GLY A 1 200 ? 21.443 32.335 61.603 1.00 21.88 233 GLY A N 1
ATOM 1459 C CA . GLY A 1 200 ? 22.910 32.097 61.767 1.00 21.71 233 GLY A CA 1
ATOM 1460 C C . GLY A 1 200 ? 23.366 30.649 61.940 1.00 20.24 233 GLY A C 1
ATOM 1461 O O . GLY A 1 200 ? 24.574 30.350 61.858 1.00 18.86 233 GLY A O 1
ATOM 1462 N N . LEU A 1 201 ? 22.426 29.733 62.151 1.00 18.37 234 LEU A N 1
ATOM 1463 C CA . LEU A 1 201 ? 22.748 28.339 62.237 1.00 17.98 234 LEU A CA 1
ATOM 1464 C C . LEU A 1 201 ? 22.894 27.690 60.866 1.00 16.52 234 LEU A C 1
ATOM 1465 O O . LEU A 1 201 ? 22.338 28.144 59.865 1.00 16.36 234 LEU A O 1
ATOM 1470 N N . ALA A 1 202 ? 23.647 26.614 60.850 1.00 14.67 235 ALA A N 1
ATOM 1471 C CA . ALA A 1 202 ? 23.921 25.897 59.599 1.00 14.68 235 ALA A CA 1
ATOM 1472 C C . ALA A 1 202 ? 24.433 24.512 59.928 1.00 14.60 235 ALA A C 1
ATOM 1473 O O . ALA A 1 202 ? 25.026 24.310 60.972 1.00 13.96 235 ALA A O 1
ATOM 1475 N N . ASP A 1 203 ? 24.155 23.552 59.067 1.00 14.34 236 ASP A N 1
ATOM 1476 C CA . ASP A 1 203 ? 24.777 22.262 59.188 1.00 15.18 236 ASP A CA 1
ATOM 1477 C C . ASP A 1 203 ? 24.763 21.606 57.798 1.00 14.10 236 ASP A C 1
ATOM 1478 O O . ASP A 1 203 ? 24.117 22.106 56.882 1.00 13.33 236 ASP A O 1
ATOM 1483 N N . VAL A 1 204 ? 25.524 20.526 57.673 1.00 13.71 237 VAL A N 1
ATOM 1484 C CA . VAL A 1 204 ? 25.386 19.614 56.570 1.00 14.87 237 VAL A CA 1
ATOM 1485 C C . VAL A 1 204 ? 24.598 18.441 57.107 1.00 14.35 237 VAL A C 1
ATOM 1486 O O . VAL A 1 204 ? 24.863 17.968 58.224 1.00 17.28 237 VAL A O 1
ATOM 1490 N N . ASP A 1 205 ? 23.686 17.911 56.320 1.00 13.81 238 ASP A N 1
ATOM 1491 C CA . ASP A 1 205 ? 22.970 16.698 56.745 1.00 13.38 238 ASP A CA 1
ATOM 1492 C C . ASP A 1 205 ? 22.780 15.737 55.583 1.00 13.21 238 ASP A C 1
ATOM 1493 O O . ASP A 1 205 ? 22.833 16.118 54.428 1.00 11.49 238 ASP A O 1
ATOM 1498 N N . ARG A 1 206 ? 22.584 14.489 55.952 1.00 13.44 239 ARG A N 1
ATOM 1499 C CA . ARG A 1 206 ? 22.278 13.423 55.024 1.00 14.52 239 ARG A CA 1
ATOM 1500 C C . ARG A 1 206 ? 20.955 13.634 54.291 1.00 14.05 239 ARG A C 1
ATOM 1501 O O . ARG A 1 206 ? 19.953 14.074 54.884 1.00 12.76 239 ARG A O 1
ATOM 1509 N N . CYS A 1 207 ? 20.928 13.353 52.974 1.00 13.44 240 CYS A N 1
ATOM 1510 C CA . CYS A 1 207 ? 19.730 13.636 52.238 1.00 12.90 240 CYS A CA 1
ATOM 1511 C C . CYS A 1 207 ? 19.545 12.677 51.134 1.00 12.84 240 CYS A C 1
ATOM 1512 O O . CYS A 1 207 ? 20.485 11.861 50.863 1.00 13.82 240 CYS A O 1
ATOM 1515 N N . HIS A 1 208 ? 18.408 12.818 50.460 1.00 12.21 241 HIS A N 1
ATOM 1516 C CA . HIS A 1 208 ? 17.929 11.892 49.372 1.00 12.76 241 HIS A CA 1
ATOM 1517 C C . HIS A 1 208 ? 17.122 12.703 48.356 1.00 12.67 241 HIS A C 1
ATOM 1518 O O . HIS A 1 208 ? 16.346 13.591 48.773 1.00 11.54 241 HIS A O 1
ATOM 1525 N N . TYR A 1 209 ? 17.396 12.510 47.062 1.00 12.29 242 TYR A N 1
ATOM 1526 C CA . TYR A 1 209 ? 16.734 13.258 45.996 1.00 13.39 242 TYR A CA 1
ATOM 1527 C C . TYR A 1 209 ? 16.046 12.266 45.071 1.00 13.58 242 TYR A C 1
ATOM 1528 O O . TYR A 1 209 ? 16.685 11.314 44.588 1.00 14.42 242 TYR A O 1
ATOM 1537 N N . PHE A 1 210 ? 14.801 12.540 44.728 1.00 13.79 243 PHE A N 1
ATOM 1538 C CA . PHE A 1 210 ? 14.073 11.744 43.733 1.00 13.78 243 PHE A CA 1
ATOM 1539 C C . PHE A 1 210 ? 13.416 12.648 42.711 1.00 14.53 243 PHE A C 1
ATOM 1540 O O . PHE A 1 210 ? 13.021 13.782 43.044 1.00 14.26 243 PHE A O 1
ATOM 1548 N N . LYS A 1 211 ? 13.258 12.181 41.475 1.00 13.94 244 LYS A N 1
ATOM 1549 C CA . LYS A 1 211 ? 12.548 12.986 40.484 1.00 15.83 244 LYS A CA 1
ATOM 1550 C C . LYS A 1 211 ? 11.116 12.514 40.309 1.00 16.38 244 LYS A C 1
ATOM 1551 O O . LYS A 1 211 ? 10.888 11.346 39.975 1.00 15.60 244 LYS A O 1
ATOM 1565 N N . ALA A 1 213 ? 8.718 14.434 38.439 1.00 19.31 246 ALA A N 1
ATOM 1566 C CA . ALA A 1 213 ? 8.221 14.922 37.159 1.00 18.36 246 ALA A CA 1
ATOM 1567 C C . ALA A 1 213 ? 9.229 15.954 36.676 1.00 18.06 246 ALA A C 1
ATOM 1568 O O . ALA A 1 213 ? 10.135 16.359 37.415 1.00 16.59 246 ALA A O 1
ATOM 1570 N N . ASP A 1 214 ? 9.097 16.378 35.425 1.00 19.08 247 ASP A N 1
ATOM 1571 C CA . ASP A 1 214 ? 9.922 17.454 34.883 1.00 19.72 247 ASP A CA 1
ATOM 1572 C C . ASP A 1 214 ? 9.972 18.644 35.849 1.00 18.87 247 ASP A C 1
ATOM 1573 O O . ASP A 1 214 ? 8.927 19.207 36.188 1.00 18.82 247 ASP A O 1
ATOM 1578 N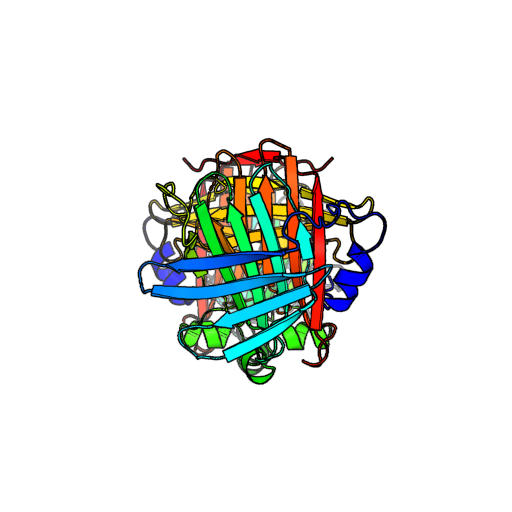 N . GLU A 1 215 ? 11.177 18.995 36.296 1.00 19.33 248 GLU A N 1
ATOM 1579 C CA . GLU A 1 215 ? 11.418 20.080 37.227 1.00 19.05 248 GLU A CA 1
ATOM 1580 C C . GLU A 1 215 ? 10.673 19.940 38.594 1.00 17.13 248 GLU A C 1
ATOM 1581 O O . GLU A 1 215 ? 10.371 20.930 39.229 1.00 15.99 248 GLU A O 1
ATOM 1587 N N . LEU A 1 216 ? 10.414 18.722 39.026 1.00 15.32 249 LEU A N 1
ATOM 1588 C CA . LEU A 1 216 ? 9.729 18.473 40.307 1.00 14.95 249 LEU A CA 1
ATOM 1589 C C . LEU A 1 216 ? 10.430 17.364 41.053 1.00 14.37 249 LEU A C 1
ATOM 1590 O O . LEU A 1 216 ? 10.553 16.215 40.564 1.00 15.63 249 LEU A O 1
ATOM 1595 N N . TYR A 1 217 ? 10.845 17.675 42.265 1.00 13.81 250 TYR A N 1
ATOM 1596 C CA . TYR A 1 217 ? 11.740 16.811 42.995 1.00 13.70 250 TYR A CA 1
ATOM 1597 C C . TYR A 1 217 ? 11.203 16.538 44.393 1.00 13.16 250 TYR A C 1
ATOM 1598 O O . TYR A 1 217 ? 10.594 17.408 45.016 1.00 12.39 250 TYR A O 1
ATOM 1607 N N . LEU A 1 218 ? 11.474 15.348 44.884 1.00 12.61 251 LEU A N 1
ATOM 1608 C CA . LEU A 1 218 ? 11.171 15.008 46.273 1.00 12.63 251 LEU A CA 1
ATOM 1609 C C . LEU A 1 218 ? 12.520 15.021 46.978 1.00 11.70 251 LEU A C 1
ATOM 1610 O O . LEU A 1 218 ? 13.477 14.342 46.545 1.00 12.02 251 LEU A O 1
ATOM 1615 N N . PHE A 1 219 ? 12.634 15.863 47.994 1.00 10.93 252 PHE A N 1
ATOM 1616 C CA . PHE A 1 219 ? 13.881 16.023 48.728 1.00 10.94 252 PHE A CA 1
ATOM 1617 C C . PHE A 1 219 ? 13.630 15.625 50.169 1.00 10.66 252 PHE A C 1
ATOM 1618 O O . PHE A 1 219 ? 12.681 16.117 50.780 1.00 10.44 252 PHE A O 1
ATOM 1626 N N . VAL A 1 220 ? 14.433 14.718 50.688 1.00 10.72 253 VAL A N 1
ATOM 1627 C CA . VAL A 1 220 ? 14.252 14.197 52.072 1.00 11.46 253 VAL A CA 1
ATOM 1628 C C . VAL A 1 220 ? 15.546 14.398 52.820 1.00 11.96 253 VAL A C 1
ATOM 1629 O O . VAL A 1 220 ? 16.619 14.073 52.299 1.00 12.47 253 VAL A O 1
ATOM 1633 N N . TRP A 1 221 ? 15.492 14.938 54.015 1.00 12.82 254 TRP A N 1
ATOM 1634 C CA . TRP A 1 221 ? 16.701 15.045 54.799 1.00 13.67 254 TRP A CA 1
ATOM 1635 C C . TRP A 1 221 ? 16.545 14.556 56.216 1.00 13.06 254 TRP A C 1
ATOM 1636 O O . TRP A 1 221 ? 15.491 14.492 56.697 1.00 11.74 254 TRP A O 1
ATOM 1647 N N . ARG A 1 222 ? 17.655 14.231 56.807 1.00 12.93 255 ARG A N 1
ATOM 1648 C CA . ARG A 1 222 ? 17.679 13.615 58.104 1.00 14.56 255 ARG A CA 1
ATOM 1649 C C . ARG A 1 222 ? 18.771 14.230 58.952 1.00 14.68 255 ARG A C 1
ATOM 1650 O O . ARG A 1 222 ? 19.892 14.068 58.658 1.00 14.70 255 ARG A O 1
ATOM 1658 N N . GLU A 1 223 ? 18.398 14.935 59.992 1.00 14.90 256 GLU A N 1
ATOM 1659 C CA . GLU A 1 223 ? 19.364 15.816 60.672 1.00 15.08 256 GLU A CA 1
ATOM 1660 C C . GLU A 1 223 ? 20.077 15.073 61.779 1.00 15.44 256 GLU A C 1
ATOM 1661 O O . GLU A 1 223 ? 19.475 14.273 62.482 1.00 14.88 256 GLU A O 1
ATOM 1667 N N . LYS A 1 224 ? 21.332 15.446 62.007 1.00 15.56 257 LYS A N 1
ATOM 1668 C CA . LYS A 1 224 ? 22.148 14.754 62.966 1.00 16.49 257 LYS A CA 1
ATOM 1669 C C . LYS A 1 224 ? 22.346 15.450 64.281 1.00 17.17 257 LYS A C 1
ATOM 1670 O O . LYS A 1 224 ? 22.832 14.811 65.208 1.00 16.57 257 LYS A O 1
ATOM 1676 N N . VAL A 1 225 ? 22.035 16.734 64.368 1.00 17.49 258 VAL A N 1
ATOM 1677 C CA . VAL A 1 225 ? 22.202 17.469 65.661 1.00 17.14 258 VAL A CA 1
ATOM 1678 C C . VAL A 1 225 ? 20.868 17.452 66.412 1.00 18.34 258 VAL A C 1
ATOM 1679 O O . VAL A 1 225 ? 20.764 16.794 67.455 1.00 19.55 258 VAL A O 1
ATOM 1683 N N . VAL A 1 226 ? 19.838 18.148 65.908 1.00 16.62 259 VAL A N 1
ATOM 1684 C CA . VAL A 1 226 ? 18.533 18.027 66.470 1.00 16.61 259 VAL A CA 1
ATOM 1685 C C . VAL A 1 226 ? 17.806 17.027 65.543 1.00 15.68 259 VAL A C 1
ATOM 1686 O O . VAL A 1 226 ? 17.685 17.289 64.363 1.00 16.48 259 VAL A O 1
ATOM 1690 N N . PRO A 1 227 ? 17.364 15.874 66.070 1.00 15.53 260 PRO A N 1
ATOM 1691 C CA . PRO A 1 227 ? 16.680 14.865 65.255 1.00 15.46 260 PRO A CA 1
ATOM 1692 C C . PRO A 1 227 ? 15.481 15.413 64.528 1.00 15.24 260 PRO A C 1
ATOM 1693 O O . PRO A 1 227 ? 14.506 15.859 65.123 1.00 16.68 260 PRO A O 1
ATOM 1697 N N . THR A 1 228 ? 15.562 15.405 63.233 1.00 14.77 261 THR A N 1
ATOM 1698 C CA . THR A 1 228 ? 14.565 16.028 62.434 1.00 14.58 261 THR A CA 1
ATOM 1699 C C . THR A 1 228 ? 14.521 15.217 61.117 1.00 13.70 261 THR A C 1
ATOM 1700 O O . THR A 1 228 ? 15.556 14.826 60.578 1.00 14.10 261 THR A O 1
ATOM 1704 N N . LEU A 1 229 ? 13.324 15.070 60.598 1.00 12.85 262 LEU A N 1
ATOM 1705 C CA . LEU A 1 229 ? 13.071 14.542 59.264 1.00 13.17 262 LEU A CA 1
ATOM 1706 C C . LEU A 1 229 ? 12.369 15.625 58.472 1.00 12.74 262 LEU A C 1
ATOM 1707 O O . LEU A 1 229 ? 11.310 16.109 58.870 1.00 13.81 262 LEU A O 1
ATOM 1712 N N . GLY A 1 230 ? 12.940 16.011 57.358 1.00 12.27 263 GLY A N 1
ATOM 1713 C CA . GLY A 1 230 ? 12.258 16.920 56.454 1.00 12.19 263 GLY A CA 1
ATOM 1714 C C . GLY A 1 230 ? 11.902 16.188 55.165 1.00 12.02 263 GLY A C 1
ATOM 1715 O O . GLY A 1 230 ? 12.709 15.425 54.670 1.00 11.79 263 GLY A O 1
ATOM 1716 N N . VAL A 1 231 ? 10.715 16.474 54.625 1.00 11.82 264 VAL A N 1
ATOM 1717 C CA . VAL A 1 231 ? 10.182 15.911 53.349 1.00 11.48 264 VAL A CA 1
ATOM 1718 C C . VAL A 1 231 ? 9.535 17.056 52.571 1.00 11.89 264 VAL A C 1
ATOM 1719 O O . VAL A 1 231 ? 8.554 17.651 53.003 1.00 12.86 264 VAL A O 1
ATOM 1723 N N . VAL A 1 232 ? 10.091 17.393 51.446 1.00 11.46 265 VAL A N 1
ATOM 1724 C CA . VAL A 1 232 ? 9.550 18.472 50.649 1.00 12.25 265 VAL A CA 1
ATOM 1725 C C . VAL A 1 232 ? 9.547 18.165 49.153 1.00 12.59 265 VAL A C 1
ATOM 1726 O O . VAL A 1 232 ? 10.468 17.537 48.606 1.00 12.29 265 VAL A O 1
ATOM 1730 N N . LEU A 1 233 ? 8.530 18.665 48.471 1.00 12.97 266 LEU A N 1
ATOM 1731 C CA . LEU A 1 233 ? 8.483 18.660 47.028 1.00 13.80 266 LEU A CA 1
ATOM 1732 C C . LEU A 1 233 ? 8.939 20.035 46.549 1.00 13.16 266 LEU A C 1
ATOM 1733 O O . LEU A 1 233 ? 8.443 21.049 47.060 1.00 13.16 266 LEU A O 1
ATOM 1738 N N . ILE A 1 234 ? 9.924 20.063 45.658 1.00 13.39 267 ILE A N 1
ATOM 1739 C CA . ILE A 1 234 ? 10.524 21.275 45.126 1.00 13.42 267 ILE A CA 1
ATOM 1740 C C . ILE A 1 234 ? 10.165 21.354 43.652 1.00 14.60 267 ILE A C 1
ATOM 1741 O O . ILE A 1 234 ? 10.546 20.489 42.873 1.00 14.06 267 ILE A O 1
ATOM 1746 N N . ASP A 1 235 ? 9.416 22.385 43.280 1.00 15.77 268 ASP A N 1
ATOM 1747 C CA . ASP A 1 235 ? 8.913 22.570 41.902 1.00 16.55 268 ASP A CA 1
ATOM 1748 C C . ASP A 1 235 ? 9.700 23.754 41.364 1.00 17.15 268 ASP A C 1
ATOM 1749 O O . ASP A 1 235 ? 9.468 24.882 41.743 1.00 17.23 268 ASP A O 1
ATOM 1754 N N . LEU A 1 236 ? 10.656 23.490 40.511 1.00 19.82 269 LEU A N 1
ATOM 1755 C CA . LEU A 1 236 ? 11.502 24.571 39.997 1.00 21.75 269 LEU A CA 1
ATOM 1756 C C . LEU A 1 236 ? 10.889 25.322 38.875 1.00 22.69 269 LEU A C 1
ATOM 1757 O O . LEU A 1 236 ? 11.337 26.420 38.608 1.00 22.30 269 LEU A O 1
ATOM 1762 N N . ALA A 1 237 ? 9.879 24.764 38.227 1.00 22.16 270 ALA A N 1
ATOM 1763 C CA . ALA A 1 237 ? 9.115 25.528 37.225 1.00 23.72 270 ALA A CA 1
ATOM 1764 C C . ALA A 1 237 ? 8.254 26.595 37.878 1.00 24.50 270 ALA A C 1
ATOM 1765 O O . ALA A 1 237 ? 8.222 27.774 37.432 1.00 24.64 270 ALA A O 1
ATOM 1767 N N . GLN A 1 238 ? 7.555 26.217 38.937 1.00 22.04 271 GLN A N 1
ATOM 1768 C CA . GLN A 1 238 ? 6.698 27.182 39.634 1.00 24.30 271 GLN A CA 1
ATOM 1769 C C . GLN A 1 238 ? 7.510 28.024 40.606 1.00 22.34 271 GLN A C 1
ATOM 1770 O O . GLN A 1 238 ? 6.980 28.953 41.131 1.00 21.50 271 GLN A O 1
ATOM 1776 N N . ARG A 1 239 ? 8.745 27.640 40.875 1.00 20.08 272 ARG A N 1
ATOM 1777 C CA . ARG A 1 239 ? 9.571 28.210 41.944 1.00 20.94 272 ARG A CA 1
ATOM 1778 C C . ARG A 1 239 ? 8.891 28.195 43.309 1.00 18.67 272 ARG A C 1
ATOM 1779 O O . ARG A 1 239 ? 8.842 29.202 43.991 1.00 17.06 272 ARG A O 1
ATOM 1787 N N . LYS A 1 240 ? 8.381 27.026 43.680 1.00 17.14 273 LYS A N 1
ATOM 1788 C CA . LYS A 1 240 ? 7.610 26.861 44.911 1.00 18.28 273 LYS A CA 1
ATOM 1789 C C . LYS A 1 240 ? 7.893 25.478 45.519 1.00 16.29 273 LYS A C 1
ATOM 1790 O O . LYS A 1 240 ? 8.126 24.503 44.795 1.00 15.46 273 LYS A O 1
ATOM 1796 N N . THR A 1 241 ? 7.820 25.392 46.824 1.00 14.77 274 THR A N 1
ATOM 1797 C CA . THR A 1 241 ? 7.968 24.118 47.520 1.00 14.90 274 THR A CA 1
ATOM 1798 C C . THR A 1 241 ? 6.798 23.893 48.505 1.00 15.24 274 THR A C 1
ATOM 1799 O O . THR A 1 241 ? 6.128 24.818 48.917 1.00 14.54 274 THR A O 1
ATOM 1803 N N . ASP A 1 242 ? 6.593 22.637 48.868 1.00 14.64 275 ASP A N 1
ATOM 1804 C CA . ASP A 1 242 ? 5.482 22.192 49.702 1.00 16.26 275 ASP A CA 1
ATOM 1805 C C . ASP A 1 242 ? 6.005 20.971 50.450 1.00 15.01 275 ASP A C 1
ATOM 1806 O O . ASP A 1 242 ? 6.475 20.046 49.831 1.00 13.75 275 ASP A O 1
ATOM 1811 N N . GLY A 1 243 ? 5.932 20.964 51.762 1.00 14.40 276 GLY A N 1
ATOM 1812 C CA . GLY A 1 243 ? 6.355 19.780 52.470 1.00 14.16 276 GLY A CA 1
ATOM 1813 C C . GLY A 1 243 ? 6.090 19.815 53.954 1.00 13.77 276 GLY A C 1
ATOM 1814 O O . GLY A 1 243 ? 5.137 20.470 54.417 1.00 14.21 276 GLY A O 1
ATOM 1815 N N . LYS A 1 244 ? 6.909 19.085 54.705 1.00 12.49 277 LYS A N 1
ATOM 1816 C CA . LYS A 1 244 ? 6.717 19.053 56.154 1.00 12.98 277 LYS A CA 1
ATOM 1817 C C . LYS A 1 244 ? 8.045 18.840 56.886 1.00 12.48 277 LYS A C 1
ATOM 1818 O O . LYS A 1 244 ? 9.019 18.403 56.285 1.00 11.44 277 LYS A O 1
ATOM 1824 N N . ILE A 1 245 ? 8.041 19.144 58.157 1.00 12.70 278 ILE A N 1
ATOM 1825 C CA . ILE A 1 245 ? 9.133 18.901 59.056 1.00 13.43 278 ILE A CA 1
ATOM 1826 C C . ILE A 1 245 ? 8.564 18.116 60.218 1.00 13.33 278 ILE A C 1
ATOM 1827 O O . ILE A 1 245 ? 7.472 18.443 60.713 1.00 15.48 278 ILE A O 1
ATOM 1832 N N . PHE A 1 246 ? 9.279 17.091 60.658 1.00 12.71 279 PHE A N 1
ATOM 1833 C CA . PHE A 1 246 ? 8.834 16.170 61.712 1.00 12.95 279 PHE A CA 1
ATOM 1834 C C . PHE A 1 246 ? 9.940 16.023 62.740 1.00 12.55 279 PHE A C 1
ATOM 1835 O O . PHE A 1 246 ? 11.101 15.749 62.369 1.00 11.19 279 PHE A O 1
ATOM 1843 N N . GLY A 1 247 ? 9.626 16.207 64.022 1.00 12.43 280 GLY A N 1
ATOM 1844 C CA . GLY A 1 247 ? 10.654 16.053 65.039 1.00 13.17 280 GLY A CA 1
ATOM 1845 C C . GLY A 1 247 ? 9.981 15.944 66.400 1.00 14.45 280 GLY A C 1
ATOM 1846 O O . GLY A 1 247 ? 8.763 15.869 66.468 1.00 14.34 280 GLY A O 1
ATOM 1847 N N . TYR A 1 248 ? 10.754 15.944 67.466 1.00 15.49 281 TYR A N 1
ATOM 1848 C CA . TYR A 1 248 ? 10.138 15.971 68.801 1.00 16.73 281 TYR A CA 1
ATOM 1849 C C . TYR A 1 248 ? 9.831 17.398 69.153 1.00 17.87 281 TYR A C 1
ATOM 1850 O O . TYR A 1 248 ? 10.584 18.287 68.835 1.00 17.84 281 TYR A O 1
ATOM 1859 N N . GLN A 1 249 ? 8.740 17.626 69.860 1.00 20.68 282 GLN A N 1
ATOM 1860 C CA . GLN A 1 249 ? 8.399 18.978 70.242 1.00 25.65 282 GLN A CA 1
ATOM 1861 C C . GLN A 1 249 ? 9.511 19.592 71.099 1.00 25.06 282 GLN A C 1
ATOM 1862 O O . GLN A 1 249 ? 9.933 20.767 70.907 1.00 25.32 282 GLN A O 1
ATOM 1868 N N . GLY A 1 250 ? 10.009 18.786 72.022 1.00 24.56 283 GLY A N 1
ATOM 1869 C CA . GLY A 1 250 ? 11.040 19.210 72.940 1.00 25.59 283 GLY A CA 1
ATOM 1870 C C . GLY A 1 250 ? 12.237 18.295 72.945 1.00 26.43 283 GLY A C 1
ATOM 1871 O O . GLY A 1 250 ? 12.469 17.551 72.017 1.00 27.96 283 GLY A O 1
ATOM 1872 N N . GLY A 1 251 ? 13.054 18.408 73.979 1.00 27.30 284 GLY A N 1
ATOM 1873 C CA . GLY A 1 251 ? 14.269 17.620 74.101 1.00 27.02 284 GLY A CA 1
ATOM 1874 C C . GLY A 1 251 ? 14.073 16.389 74.968 1.00 26.40 284 GLY A C 1
ATOM 1875 O O . GLY A 1 251 ? 15.030 15.725 75.300 1.00 26.22 284 GLY A O 1
ATOM 1876 N N . ASP A 1 252 ? 12.812 16.054 75.262 1.00 27.58 285 ASP A N 1
ATOM 1877 C CA . ASP A 1 252 ? 12.451 14.942 76.180 1.00 28.77 285 ASP A CA 1
ATOM 1878 C C . ASP A 1 252 ? 11.884 13.699 75.462 1.00 27.88 285 ASP A C 1
ATOM 1879 O O . ASP A 1 252 ? 11.359 12.785 76.105 1.00 25.83 285 ASP A O 1
ATOM 1884 N N . PHE A 1 253 ? 11.955 13.655 74.134 1.00 25.26 286 PHE A N 1
ATOM 1885 C CA . PHE A 1 253 ? 11.581 12.441 73.415 1.00 24.88 286 PHE A CA 1
ATOM 1886 C C . PHE A 1 253 ? 10.128 12.055 73.634 1.00 24.78 286 PHE A C 1
ATOM 1887 O O . PHE A 1 253 ? 9.814 10.885 73.657 1.00 25.90 286 PHE A O 1
ATOM 1895 N N . GLY A 1 254 ? 9.233 13.019 73.776 1.00 25.46 287 GLY A N 1
ATOM 1896 C CA . GLY A 1 254 ? 7.825 12.725 74.106 1.00 25.51 287 GLY A CA 1
ATOM 1897 C C . GLY A 1 254 ? 6.947 13.159 72.936 1.00 24.13 287 GLY A C 1
ATOM 1898 O O . GLY A 1 254 ? 6.984 12.567 71.884 1.00 24.02 287 GLY A O 1
ATOM 1899 N N . THR A 1 255 ? 6.214 14.235 73.112 1.00 23.17 288 THR A N 1
ATOM 1900 C CA . THR A 1 255 ? 5.291 14.709 72.127 1.00 23.23 288 THR A CA 1
ATOM 1901 C C . THR A 1 255 ? 6.006 15.034 70.816 1.00 21.78 288 THR A C 1
ATOM 1902 O O . THR A 1 255 ? 7.101 15.578 70.822 1.00 19.49 288 THR A O 1
ATOM 1906 N N . LEU A 1 256 ? 5.320 14.755 69.737 1.00 20.60 289 LEU A N 1
ATOM 1907 C CA . LEU A 1 256 ? 5.851 14.914 68.365 1.00 20.82 289 LEU A CA 1
ATOM 1908 C C . LEU A 1 256 ? 5.392 16.235 67.751 1.00 20.96 289 LEU A C 1
ATOM 1909 O O . LEU A 1 256 ? 4.324 16.779 68.106 1.00 19.96 289 LEU A O 1
ATOM 1914 N N . SER A 1 257 ? 6.224 16.786 66.858 1.00 21.35 290 SER A N 1
ATOM 1915 C CA . SER A 1 257 ? 5.862 17.994 66.155 1.00 21.63 290 SER A CA 1
ATOM 1916 C C . SER A 1 257 ? 5.915 17.652 64.666 1.00 20.62 290 SER A C 1
ATOM 1917 O O . SER A 1 257 ? 6.901 17.086 64.231 1.00 19.89 290 SER A O 1
ATOM 1920 N N . ASN A 1 258 ? 4.885 17.986 63.900 1.00 18.48 291 ASN A N 1
ATOM 1921 C CA . ASN A 1 258 ? 4.838 17.612 62.483 1.00 18.25 291 ASN A CA 1
ATOM 1922 C C . ASN A 1 258 ? 4.135 18.757 61.820 1.00 18.87 291 ASN A C 1
ATOM 1923 O O . ASN A 1 258 ? 2.935 18.995 62.081 1.00 21.19 291 ASN A O 1
ATOM 1928 N N . PHE A 1 259 ? 4.852 19.589 61.105 1.00 16.83 292 PHE A N 1
ATOM 1929 C CA . PHE A 1 259 ? 4.194 20.803 60.646 1.00 17.12 292 PHE A CA 1
ATOM 1930 C C . PHE A 1 259 ? 4.469 21.052 59.189 1.00 16.24 292 PHE A C 1
ATOM 1931 O O . PHE A 1 259 ? 5.521 20.688 58.671 1.00 14.82 292 PHE A O 1
ATOM 1939 N N . GLN A 1 260 ? 3.487 21.645 58.525 1.00 16.29 293 GLN A N 1
ATOM 1940 C CA . GLN A 1 260 ? 3.575 21.990 57.088 1.00 16.47 293 GLN A CA 1
ATOM 1941 C C . GLN A 1 260 ? 4.553 23.096 56.815 1.00 15.25 293 GLN A C 1
ATOM 1942 O O . GLN A 1 260 ? 4.635 24.045 57.573 1.00 14.86 293 GLN A O 1
ATOM 1948 N N . ILE A 1 261 ? 5.303 23.020 55.722 1.00 14.81 294 ILE A N 1
ATOM 1949 C CA . ILE A 1 261 ? 6.112 24.162 55.298 1.00 15.32 294 ILE A CA 1
ATOM 1950 C C . ILE A 1 261 ? 5.890 24.395 53.807 1.00 14.71 294 ILE A C 1
ATOM 1951 O O . ILE A 1 261 ? 5.486 23.485 53.102 1.00 14.38 294 ILE A O 1
ATOM 1956 N N . GLY A 1 262 ? 6.146 25.615 53.351 1.00 14.11 295 GLY A N 1
ATOM 1957 C CA . GLY A 1 262 ? 6.125 25.906 51.929 1.00 14.32 295 GLY A CA 1
ATOM 1958 C C . GLY A 1 262 ? 6.865 27.200 51.706 1.00 14.48 295 GLY A C 1
ATOM 1959 O O . GLY A 1 262 ? 6.797 28.100 52.519 1.00 13.38 295 GLY A O 1
ATOM 1960 N N . ALA A 1 263 ? 7.544 27.301 50.575 1.00 14.73 296 ALA A N 1
ATOM 1961 C CA . ALA A 1 263 ? 8.370 28.447 50.325 1.00 15.52 296 ALA A CA 1
ATOM 1962 C C . ALA A 1 263 ? 8.371 28.849 48.861 1.00 16.14 296 ALA A C 1
ATOM 1963 O O . ALA A 1 263 ? 8.106 28.033 48.008 1.00 15.56 296 ALA A O 1
ATOM 1965 N N . TYR A 1 264 ? 8.705 30.104 48.607 1.00 17.27 297 TYR A N 1
ATOM 1966 C CA . TYR A 1 264 ? 9.107 30.593 47.286 1.00 19.70 297 TYR A CA 1
ATOM 1967 C C . TYR A 1 264 ? 10.585 30.280 47.153 1.00 18.86 297 TYR A C 1
ATOM 1968 O O . TYR A 1 264 ? 11.327 30.511 48.049 1.00 18.59 297 TYR A O 1
ATOM 1977 N N . ALA A 1 265 ? 10.964 29.764 46.007 1.00 19.28 298 ALA A N 1
ATOM 1978 C CA . ALA A 1 265 ? 12.293 29.231 45.769 1.00 19.43 298 ALA A CA 1
ATOM 1979 C C . ALA A 1 265 ? 13.002 30.166 44.830 1.00 20.30 298 ALA A C 1
ATOM 1980 O O . ALA A 1 265 ? 12.424 30.649 43.870 1.00 20.48 298 ALA A O 1
ATOM 1982 N N . GLN A 1 266 ? 14.258 30.414 45.066 1.00 20.27 299 GLN A N 1
ATOM 1983 C CA . GLN A 1 266 ? 15.032 31.132 44.084 1.00 23.44 299 GLN A CA 1
ATOM 1984 C C . GLN A 1 266 ? 16.406 30.473 43.983 1.00 21.85 299 GLN A C 1
ATOM 1985 O O . GLN A 1 266 ? 17.096 30.397 44.980 1.00 20.57 299 GLN A O 1
ATOM 1991 N N . VAL A 1 267 ? 16.756 29.978 42.791 1.00 22.44 300 VAL A N 1
ATOM 1992 C CA . VAL A 1 267 ? 18.054 29.356 42.490 1.00 22.78 300 VAL A CA 1
ATOM 1993 C C . VAL A 1 267 ? 19.089 30.458 42.349 1.00 22.52 300 VAL A C 1
ATOM 1994 O O . VAL A 1 267 ? 18.984 31.300 41.466 1.00 22.34 300 VAL A O 1
ATOM 1998 N N . LEU A 1 268 ? 20.026 30.509 43.261 1.00 20.66 301 LEU A N 1
ATOM 1999 C CA . LEU A 1 268 ? 20.965 31.616 43.300 1.00 22.16 301 LEU A CA 1
ATOM 2000 C C . LEU A 1 268 ? 22.135 31.383 42.347 1.00 21.22 301 LEU A C 1
ATOM 2001 O O . LEU A 1 268 ? 22.581 32.320 41.673 1.00 21.89 301 LEU A O 1
ATOM 2006 N N . ASN A 1 269 ? 22.621 30.157 42.275 1.00 19.73 302 ASN A N 1
ATOM 2007 C CA . ASN A 1 269 ? 23.639 29.805 41.296 1.00 18.73 302 ASN A CA 1
ATOM 2008 C C . ASN A 1 269 ? 23.786 28.324 41.171 1.00 19.34 302 ASN A C 1
ATOM 2009 O O . ASN A 1 269 ? 23.183 27.567 41.970 1.00 17.38 302 ASN A O 1
ATOM 2014 N N . GLU A 1 270 ? 24.540 27.932 40.138 1.00 20.21 303 GLU A N 1
ATOM 2015 C CA . GLU A 1 270 ? 24.926 26.559 39.883 1.00 22.72 303 GLU A CA 1
ATOM 2016 C C . GLU A 1 270 ? 26.408 26.433 39.820 1.00 22.48 303 GLU A C 1
ATOM 2017 O O . GLU A 1 270 ? 27.037 27.175 39.102 1.00 22.37 303 GLU A O 1
ATOM 2023 N N . THR A 1 271 ? 26.967 25.504 40.593 1.00 23.33 304 THR A N 1
ATOM 2024 C CA . THR A 1 271 ? 28.395 25.362 40.662 1.00 24.38 304 THR A CA 1
ATOM 2025 C C . THR A 1 271 ? 28.858 24.084 39.938 1.00 26.46 304 THR A C 1
ATOM 2026 O O . THR A 1 271 ? 28.358 22.990 40.167 1.00 26.11 304 THR A O 1
ATOM 2030 N N . VAL A 1 272 ? 29.873 24.238 39.118 1.00 28.47 305 VAL A N 1
ATOM 2031 C CA . VAL A 1 272 ? 30.446 23.148 38.360 1.00 32.58 305 VAL A CA 1
ATOM 2032 C C . VAL A 1 272 ? 31.894 23.053 38.796 1.00 34.02 305 VAL A C 1
ATOM 2033 O O . VAL A 1 272 ? 32.587 24.055 38.795 1.00 38.45 305 VAL A O 1
ATOM 2037 N N . HIS A 1 273 ? 32.343 21.867 39.177 1.00 34.10 306 HIS A N 1
ATOM 2038 C CA . HIS A 1 273 ? 33.725 21.672 39.614 1.00 36.16 306 HIS A CA 1
ATOM 2039 C C . HIS A 1 273 ? 34.576 21.146 38.464 1.00 39.83 306 HIS A C 1
ATOM 2040 O O . HIS A 1 273 ? 34.335 20.057 37.994 1.00 43.65 306 HIS A O 1
ATOM 2047 N N . PRO A 1 274 ? 35.559 21.937 37.996 1.00 44.25 307 PRO A N 1
ATOM 2048 C CA . PRO A 1 274 ? 36.382 21.410 36.889 1.00 49.36 307 PRO A CA 1
ATOM 2049 C C . PRO A 1 274 ? 37.175 20.157 37.289 1.00 44.83 307 PRO A C 1
ATOM 2050 O O . PRO A 1 274 ? 38.092 20.267 38.073 1.00 44.04 307 PRO A O 1
ATOM 2054 N N . PRO B 1 10 ? 29.798 8.199 52.207 1.00 51.31 43 PRO B N 1
ATOM 2055 C CA . PRO B 1 10 ? 29.679 7.075 53.132 1.00 50.20 43 PRO B CA 1
ATOM 2056 C C . PRO B 1 10 ? 30.579 7.108 54.388 1.00 46.57 43 PRO B C 1
ATOM 2057 O O . PRO B 1 10 ? 30.041 6.905 55.492 1.00 47.05 43 PRO B O 1
ATOM 2061 N N . VAL B 1 11 ? 31.903 7.325 54.265 1.00 43.87 44 VAL B N 1
ATOM 2062 C CA . VAL B 1 11 ? 32.845 6.946 55.404 1.00 40.08 44 VAL B CA 1
ATOM 2063 C C . VAL B 1 11 ? 33.843 8.001 55.932 1.00 37.44 44 VAL B C 1
ATOM 2064 O O . VAL B 1 11 ? 34.758 8.444 55.207 1.00 36.55 44 VAL B O 1
ATOM 2068 N N . PHE B 1 12 ? 33.707 8.423 57.199 1.00 33.32 45 PHE B N 1
ATOM 2069 C CA . PHE B 1 12 ? 34.713 9.329 57.785 1.00 30.95 45 PHE B CA 1
ATOM 2070 C C . PHE B 1 12 ? 36.026 8.608 58.156 1.00 27.69 45 PHE B C 1
ATOM 2071 O O . PHE B 1 12 ? 35.985 7.455 58.554 1.00 29.34 45 PHE B O 1
ATOM 2079 N N . ILE B 1 13 ? 37.155 9.302 58.028 1.00 24.82 46 ILE B N 1
ATOM 2080 C CA . ILE B 1 13 ? 38.467 8.755 58.384 1.00 24.02 46 ILE B CA 1
ATOM 2081 C C . ILE B 1 13 ? 39.176 9.551 59.486 1.00 22.27 46 ILE B C 1
ATOM 2082 O O . ILE B 1 13 ? 38.838 10.723 59.737 1.00 23.45 46 ILE B O 1
ATOM 2087 N N . GLN B 1 14 ? 40.181 8.914 60.084 1.00 20.26 47 GLN B N 1
ATOM 2088 C CA . GLN B 1 14 ? 40.953 9.471 61.174 1.00 19.88 47 GLN B CA 1
ATOM 2089 C C . GLN B 1 14 ? 41.979 10.437 60.575 1.00 18.93 47 GLN B C 1
ATOM 2090 O O . GLN B 1 14 ? 42.367 10.333 59.395 1.00 18.94 47 GLN B O 1
ATOM 2096 N N . VAL B 1 15 ? 42.427 11.373 61.382 1.00 17.20 48 VAL B N 1
ATOM 2097 C CA . VAL B 1 15 ? 43.354 12.392 60.862 1.00 17.95 48 VAL B CA 1
ATOM 2098 C C . VAL B 1 15 ? 44.666 11.787 60.360 1.00 18.94 48 VAL B C 1
ATOM 2099 O O . VAL B 1 15 ? 45.271 1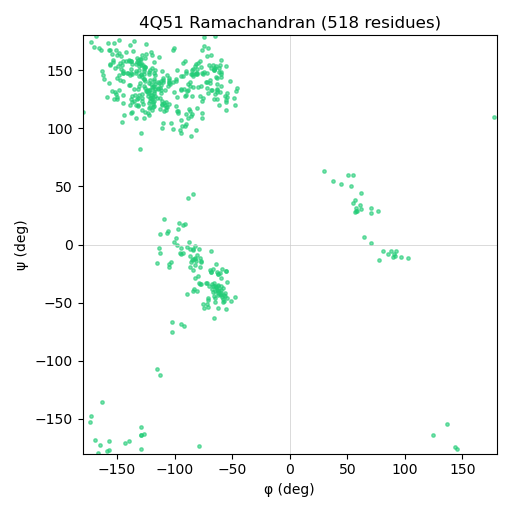2.275 59.391 1.00 19.18 48 VAL B O 1
ATOM 2103 N N . GLY B 1 16 ? 45.150 10.726 61.021 1.00 19.96 49 GLY B N 1
ATOM 2104 C CA . GLY B 1 16 ? 46.354 10.041 60.559 1.00 19.51 49 GLY B CA 1
ATOM 2105 C C . GLY B 1 16 ? 46.222 9.504 59.122 1.00 19.55 49 GLY B C 1
ATOM 2106 O O . GLY B 1 16 ? 47.161 9.572 58.312 1.00 19.90 49 GLY B O 1
ATOM 2107 N N . ALA B 1 17 ? 45.047 9.020 58.766 1.00 19.17 50 ALA B N 1
ATOM 2108 C CA . ALA B 1 17 ? 44.787 8.590 57.391 1.00 20.94 50 ALA B CA 1
ATOM 2109 C C . ALA B 1 17 ? 44.714 9.762 56.419 1.00 20.34 50 ALA B C 1
ATOM 2110 O O . ALA B 1 17 ? 45.109 9.666 55.259 1.00 18.59 50 ALA B O 1
ATOM 2112 N N . LEU B 1 18 ? 44.180 10.863 56.898 1.00 20.61 51 LEU B N 1
ATOM 2113 C CA . LEU B 1 18 ? 44.091 12.055 56.094 1.00 19.84 51 LEU B CA 1
ATOM 2114 C C . LEU B 1 18 ? 45.537 12.540 55.831 1.00 19.30 51 LEU B C 1
ATOM 2115 O O . LEU B 1 18 ? 45.922 12.845 54.676 1.00 19.15 51 LEU B O 1
ATOM 2120 N N . ALA B 1 19 ? 46.371 12.532 56.862 1.00 17.43 52 ALA B N 1
ATOM 2121 C CA . ALA B 1 19 ? 47.770 12.932 56.679 1.00 17.64 52 ALA B CA 1
ATOM 2122 C C . ALA B 1 19 ? 48.445 12.134 55.587 1.00 19.27 52 ALA B C 1
ATOM 2123 O O . ALA B 1 19 ? 49.147 12.711 54.742 1.00 18.99 52 ALA B O 1
ATOM 2125 N N . ASP B 1 20 ? 48.243 10.804 55.616 1.00 21.36 53 ASP B N 1
ATOM 2126 C CA . ASP B 1 20 ? 48.817 9.902 54.604 1.00 23.62 53 ASP B CA 1
ATOM 2127 C C . ASP B 1 20 ? 48.332 10.251 53.198 1.00 22.28 53 ASP B C 1
ATOM 2128 O O . ASP B 1 20 ? 49.098 10.230 52.223 1.00 20.29 53 ASP B O 1
ATOM 2133 N N . GLY B 1 21 ? 47.049 10.553 53.073 1.00 21.66 54 GLY B N 1
ATOM 2134 C CA . GLY B 1 21 ? 46.483 10.949 51.773 1.00 20.67 54 GLY B CA 1
ATOM 2135 C C . GLY B 1 21 ? 47.010 12.277 51.255 1.00 19.96 54 GLY B C 1
ATOM 2136 O O . GLY B 1 21 ? 47.230 12.438 50.064 1.00 19.01 54 GLY B O 1
ATOM 2137 N N . PHE B 1 22 ? 47.256 13.209 52.166 1.00 19.12 55 PHE B N 1
ATOM 2138 C CA . PHE B 1 22 ? 47.764 14.540 51.807 1.00 19.40 55 PHE B CA 1
ATOM 2139 C C . PHE B 1 22 ? 49.280 14.609 51.637 1.00 21.63 55 PHE B C 1
ATOM 2140 O O . PHE B 1 22 ? 49.794 15.683 51.320 1.00 23.80 55 PHE B O 1
ATOM 2148 N N . ALA B 1 23 ? 50.001 13.524 51.891 1.00 19.99 56 ALA B N 1
ATOM 2149 C CA . ALA B 1 23 ? 51.465 13.558 51.886 1.00 21.61 56 ALA B CA 1
ATOM 2150 C C . ALA B 1 23 ? 52.104 13.717 50.488 1.00 22.04 56 ALA B C 1
ATOM 2151 O O . ALA B 1 23 ? 52.854 14.665 50.283 1.00 21.89 56 ALA B O 1
ATOM 2153 N N . PRO B 1 24 ? 51.759 12.856 49.519 1.00 20.67 57 PRO B N 1
ATOM 2154 C CA . PRO B 1 24 ? 52.499 12.854 48.246 1.00 22.35 57 PRO B CA 1
ATOM 2155 C C . PRO B 1 24 ? 52.113 14.003 47.301 1.00 21.40 57 PRO B C 1
ATOM 2156 O O . PRO B 1 24 ? 50.919 14.323 47.164 1.00 20.50 57 PRO B O 1
ATOM 2160 N N . GLU B 1 25 ? 53.125 14.624 46.703 1.00 21.23 58 GLU B N 1
ATOM 2161 C CA . GLU B 1 25 ? 52.935 15.675 45.692 1.00 21.00 58 GLU B CA 1
ATOM 2162 C C . GLU B 1 25 ? 52.076 16.815 46.177 1.00 18.64 58 GLU B C 1
ATOM 2163 O O . GLU B 1 25 ? 51.372 17.467 45.382 1.00 16.95 58 GLU B O 1
ATOM 2169 N N . ALA B 1 26 ? 52.219 17.128 47.460 1.00 16.83 59 ALA B N 1
ATOM 2170 C CA . ALA B 1 26 ? 51.418 18.159 48.079 1.00 15.45 59 ALA B CA 1
ATOM 2171 C C . ALA B 1 26 ? 51.836 19.538 47.594 1.00 15.33 59 ALA B C 1
ATOM 2172 O O . ALA B 1 26 ? 52.998 19.779 47.314 1.00 15.07 59 ALA B O 1
ATOM 2174 N N . ASN B 1 27 ? 50.895 20.461 47.497 1.00 15.26 60 ASN B N 1
ATOM 2175 C CA . ASN B 1 27 ? 51.201 21.815 47.130 1.00 15.97 60 ASN B CA 1
ATOM 2176 C C . ASN B 1 27 ? 51.663 22.666 48.347 1.00 16.05 60 ASN B C 1
ATOM 2177 O O . ASN B 1 27 ? 51.284 23.821 48.508 1.00 16.33 60 ASN B O 1
ATOM 2182 N N . THR B 1 28 ? 52.522 22.091 49.178 1.00 16.77 61 THR B N 1
ATOM 2183 C CA . THR B 1 28 ? 53.017 22.817 50.360 1.00 17.13 61 THR B CA 1
ATOM 2184 C C . THR B 1 28 ? 54.176 23.771 50.029 1.00 18.05 61 THR B C 1
ATOM 2185 O O . THR B 1 28 ? 54.920 23.603 49.038 1.00 17.28 61 THR B O 1
ATOM 2189 N N . LEU B 1 29 ? 54.313 24.808 50.847 1.00 17.43 62 LEU B N 1
ATOM 2190 C CA . LEU B 1 29 ? 55.446 25.729 50.735 1.00 19.67 62 LEU B CA 1
ATOM 2191 C C . LEU B 1 29 ? 56.689 25.160 51.417 1.00 20.53 62 LEU B C 1
ATOM 2192 O O . LEU B 1 29 ? 56.570 24.482 52.450 1.00 20.11 62 LEU B O 1
ATOM 2197 N N . ALA B 1 30 ? 57.871 25.485 50.886 1.00 22.00 63 ALA B N 1
ATOM 2198 C CA . ALA B 1 30 ? 59.115 25.088 51.519 1.00 24.65 63 ALA B CA 1
ATOM 2199 C C . ALA B 1 30 ? 59.288 25.828 52.865 1.00 25.94 63 ALA B C 1
ATOM 2200 O O . ALA B 1 30 ? 59.056 27.057 52.963 1.00 26.15 63 ALA B O 1
ATOM 2202 N N . PRO B 1 31 ? 59.653 25.081 53.908 1.00 35.80 64 PRO B N 1
ATOM 2203 C CA . PRO B 1 31 ? 59.985 25.834 55.098 1.00 34.41 64 PRO B CA 1
ATOM 2204 C C . PRO B 1 31 ? 61.234 26.682 54.920 1.00 33.59 64 PRO B C 1
ATOM 2205 O O . PRO B 1 31 ? 62.064 26.429 54.036 1.00 35.94 64 PRO B O 1
ATOM 2209 N N . VAL B 1 32 ? 61.317 27.752 55.693 1.00 31.10 65 VAL B N 1
ATOM 2210 C CA . VAL B 1 32 ? 62.341 28.764 55.443 1.00 31.87 65 VAL B CA 1
ATOM 2211 C C . VAL B 1 32 ? 63.078 28.937 56.736 1.00 29.79 65 VAL B C 1
ATOM 2212 O O . VAL B 1 32 ? 62.518 28.717 57.823 1.00 26.54 65 VAL B O 1
ATOM 2216 N N . ASP B 1 33 ? 64.335 29.345 56.621 1.00 29.96 66 ASP B N 1
ATOM 2217 C CA . ASP B 1 33 ? 65.167 29.517 57.790 1.00 29.76 66 ASP B CA 1
ATOM 2218 C C . ASP B 1 33 ? 65.422 31.004 58.055 1.00 26.39 66 ASP B C 1
ATOM 2219 O O . ASP B 1 33 ? 66.370 31.348 58.745 1.00 25.66 66 ASP B O 1
ATOM 2224 N N . ALA B 1 34 ? 64.550 31.869 57.540 1.00 25.88 67 ALA B N 1
ATOM 2225 C CA . ALA B 1 34 ? 64.713 33.307 57.636 1.00 25.05 67 ALA B CA 1
ATOM 2226 C C . ALA B 1 34 ? 64.770 33.855 59.041 1.00 23.06 67 ALA B C 1
ATOM 2227 O O . ALA B 1 34 ? 65.421 34.853 59.268 1.00 24.13 67 ALA B O 1
ATOM 2229 N N . LEU B 1 35 ? 64.117 33.188 60.002 1.00 20.75 68 LEU B N 1
ATOM 2230 C CA . LEU B 1 35 ? 64.010 33.724 61.357 1.00 18.05 68 LEU B CA 1
ATOM 2231 C C . LEU B 1 35 ? 65.102 33.175 62.253 1.00 17.80 68 LEU B C 1
ATOM 2232 O O . LEU B 1 35 ? 65.159 33.549 63.419 1.00 16.64 68 LEU B O 1
ATOM 2237 N N . VAL B 1 36 ? 65.936 32.270 61.741 1.00 18.21 69 VAL B N 1
ATOM 2238 C CA . VAL B 1 36 ? 66.971 31.657 62.566 1.00 18.99 69 VAL B CA 1
ATOM 2239 C C . VAL B 1 36 ? 67.799 32.764 63.182 1.00 19.72 69 VAL B C 1
ATOM 2240 O O . VAL B 1 36 ? 68.330 33.624 62.469 1.00 20.56 69 VAL B O 1
ATOM 2244 N N . GLY B 1 37 ? 67.936 32.711 64.492 1.00 18.72 70 GLY B N 1
ATOM 2245 C CA . GLY B 1 37 ? 68.724 33.647 65.249 1.00 21.44 70 GLY B CA 1
ATOM 2246 C C . GLY B 1 37 ? 67.942 34.838 65.780 1.00 20.73 70 GLY B C 1
ATOM 2247 O O . GLY B 1 37 ? 68.478 35.636 66.484 1.00 22.22 70 GLY B O 1
ATOM 2248 N N . ARG B 1 38 ? 66.685 34.965 65.409 1.00 19.82 71 ARG B N 1
ATOM 2249 C CA . ARG B 1 38 ? 65.852 36.069 65.864 1.00 21.89 71 ARG B CA 1
ATOM 2250 C C . ARG B 1 38 ? 65.087 35.665 67.108 1.00 20.37 71 ARG B C 1
ATOM 2251 O O . ARG B 1 38 ? 64.736 34.514 67.261 1.00 18.31 71 ARG B O 1
ATOM 2259 N N . THR B 1 39 ? 64.896 36.629 67.989 1.00 19.01 72 THR B N 1
ATOM 2260 C CA . THR B 1 39 ? 64.023 36.524 69.094 1.00 19.50 72 THR B CA 1
ATOM 2261 C C . THR B 1 39 ? 62.850 37.472 68.804 1.00 19.25 72 THR B C 1
ATOM 2262 O O . THR B 1 39 ? 63.046 38.662 68.583 1.00 21.39 72 THR B O 1
ATOM 2266 N N . LEU B 1 40 ? 61.642 36.947 68.751 1.00 17.39 73 LEU B N 1
ATOM 2267 C CA . LEU B 1 40 ? 60.446 37.755 68.541 1.00 18.66 73 LEU B CA 1
ATOM 2268 C C . LEU B 1 40 ? 59.677 37.799 69.842 1.00 17.60 73 LEU B C 1
ATOM 2269 O O . LEU B 1 40 ? 59.253 36.758 70.336 1.00 17.26 73 LEU B O 1
ATOM 2274 N N . ALA B 1 41 ? 59.492 39.001 70.354 1.00 17.03 74 ALA B N 1
ATOM 2275 C CA . ALA B 1 41 ? 58.811 39.246 71.613 1.00 17.48 74 ALA B CA 1
ATOM 2276 C C . ALA B 1 41 ? 57.357 39.560 71.311 1.00 16.53 74 ALA B C 1
ATOM 2277 O O . ALA B 1 41 ? 57.047 40.669 70.906 1.00 18.43 74 ALA B O 1
ATOM 2279 N N . LEU B 1 42 ? 56.492 38.572 71.441 1.00 15.12 75 LEU B N 1
ATOM 2280 C CA . LEU B 1 42 ? 55.070 38.769 71.120 1.00 15.58 75 LEU B CA 1
ATOM 2281 C C . LEU B 1 42 ? 54.346 39.350 72.338 1.00 15.51 75 LEU B C 1
ATOM 2282 O O . LEU B 1 42 ? 54.166 38.697 73.398 1.00 15.43 75 LEU B O 1
ATOM 2287 N N . GLU B 1 43 ? 53.938 40.595 72.148 1.00 15.26 76 GLU B N 1
ATOM 2288 C CA . GLU B 1 43 ? 53.243 41.354 73.157 1.00 16.05 76 GLU B CA 1
ATOM 2289 C C . GLU B 1 43 ? 51.798 41.588 72.757 1.00 15.90 76 GLU B C 1
ATOM 2290 O O . GLU B 1 43 ? 51.490 41.753 71.592 1.00 14.61 76 GLU B O 1
ATOM 2296 N N . ASP B 1 44 ? 50.920 41.678 73.744 1.00 15.80 77 ASP B N 1
ATOM 2297 C CA . ASP B 1 44 ? 49.574 42.186 73.467 1.00 18.52 77 ASP B CA 1
ATOM 2298 C C . ASP B 1 44 ? 49.210 43.301 74.439 1.00 19.46 77 ASP B C 1
ATOM 2299 O O . ASP B 1 44 ? 50.037 43.696 75.260 1.00 17.35 77 ASP B O 1
ATOM 2304 N N . ALA B 1 45 ? 47.987 43.789 74.336 1.00 20.43 78 ALA B N 1
ATOM 2305 C CA . ALA B 1 45 ? 47.508 44.874 75.205 1.00 22.75 78 ALA B CA 1
ATOM 2306 C C . ALA B 1 45 ? 47.672 44.563 76.631 1.00 22.35 78 ALA B C 1
ATOM 2307 O O . ALA B 1 45 ? 47.881 45.473 77.380 1.00 22.39 78 ALA B O 1
ATOM 2309 N N . SER B 1 46 ? 47.564 43.302 77.033 1.00 22.11 79 SER B N 1
ATOM 2310 C CA . SER B 1 46 ? 47.710 42.968 78.458 1.00 24.40 79 SER B CA 1
ATOM 2311 C C . SER B 1 46 ? 49.159 42.857 78.955 1.00 23.08 79 SER B C 1
ATOM 2312 O O . SER B 1 46 ? 49.418 42.933 80.161 1.00 24.21 79 SER B O 1
ATOM 2315 N N . GLY B 1 47 ? 50.117 42.781 78.058 1.00 18.38 80 GLY B N 1
ATOM 2316 C CA . GLY B 1 47 ? 51.508 42.672 78.455 1.00 17.96 80 GLY B CA 1
ATOM 2317 C C . GLY B 1 47 ? 52.183 41.603 77.572 1.00 16.65 80 GLY B C 1
ATOM 2318 O O . GLY B 1 47 ? 51.728 41.299 76.453 1.00 15.23 80 GLY B O 1
ATOM 2319 N N . ALA B 1 48 ? 53.226 40.994 78.080 1.00 15.49 81 ALA B N 1
ATOM 2320 C CA . ALA B 1 48 ? 53.976 40.022 77.323 1.00 14.38 81 ALA B CA 1
ATOM 2321 C C . ALA B 1 48 ? 53.101 38.801 77.161 1.00 13.68 81 ALA B C 1
ATOM 2322 O O . ALA B 1 48 ? 52.440 38.382 78.133 1.00 14.26 81 ALA B O 1
ATOM 2324 N N . TRP B 1 49 ? 53.109 38.198 75.982 1.00 12.89 82 TRP B N 1
ATOM 2325 C CA . TRP B 1 49 ? 52.483 36.923 75.818 1.00 13.26 82 TRP B CA 1
ATOM 2326 C C . TRP B 1 49 ? 53.551 35.840 75.791 1.00 14.07 82 TRP B C 1
ATOM 2327 O O . TRP B 1 49 ? 53.740 35.125 76.763 1.00 14.74 82 TRP B O 1
ATOM 2338 N N . ARG B 1 50 ? 54.291 35.693 74.695 1.00 14.25 83 ARG B N 1
ATOM 2339 C CA . ARG B 1 50 ? 55.250 34.633 74.612 1.00 15.14 83 ARG B CA 1
ATOM 2340 C C . ARG B 1 50 ? 56.402 35.042 73.692 1.00 15.74 83 ARG B C 1
ATOM 2341 O O . ARG B 1 50 ? 56.165 35.536 72.575 1.00 16.92 83 ARG B O 1
ATOM 2349 N N . VAL B 1 51 ? 57.632 34.885 74.156 1.00 14.60 84 VAL B N 1
ATOM 2350 C CA . VAL B 1 51 ? 58.818 35.223 73.358 1.00 14.28 84 VAL B CA 1
ATOM 2351 C C . VAL B 1 51 ? 59.286 33.956 72.653 1.00 13.72 84 VAL B C 1
ATOM 2352 O O . VAL B 1 51 ? 59.306 32.866 73.285 1.00 14.99 84 VAL B O 1
ATOM 2356 N N . HIS B 1 52 ? 59.580 34.071 71.352 1.00 12.01 85 HIS B N 1
ATOM 2357 C CA . HIS B 1 52 ? 60.026 32.940 70.555 1.00 12.53 85 HIS B CA 1
ATOM 2358 C C . HIS B 1 52 ? 61.410 33.207 69.946 1.00 13.19 85 HIS B C 1
ATOM 2359 O O . HIS B 1 52 ? 61.585 34.236 69.302 1.00 13.51 85 HIS B O 1
ATOM 2366 N N . THR B 1 53 ? 62.368 32.309 70.161 1.00 14.27 86 THR B N 1
ATOM 2367 C CA . THR B 1 53 ? 63.715 32.374 69.580 1.00 14.71 86 THR B CA 1
ATOM 2368 C C . THR B 1 53 ? 63.928 31.233 68.653 1.00 14.35 86 THR B C 1
ATOM 2369 O O . THR B 1 53 ? 63.718 30.061 69.015 1.00 14.16 86 THR B O 1
ATOM 2373 N N . PHE B 1 54 ? 64.317 31.556 67.435 1.00 13.70 87 PHE B N 1
ATOM 2374 C CA . PHE B 1 54 ? 64.359 30.570 66.361 1.00 14.47 87 PHE B CA 1
ATOM 2375 C C . PHE B 1 54 ? 65.764 30.045 66.152 1.00 15.96 87 PHE B C 1
ATOM 2376 O O . PHE B 1 54 ? 66.746 30.776 66.268 1.00 15.96 87 PHE B O 1
ATOM 2384 N N . GLU B 1 55 ? 65.826 28.766 65.898 1.00 17.73 88 GLU B N 1
ATOM 2385 C CA . GLU B 1 55 ? 67.057 28.075 65.526 1.00 20.55 88 GLU B CA 1
ATOM 2386 C C . GLU B 1 55 ? 66.742 27.138 64.345 1.00 20.38 88 GLU B C 1
ATOM 2387 O O . GLU B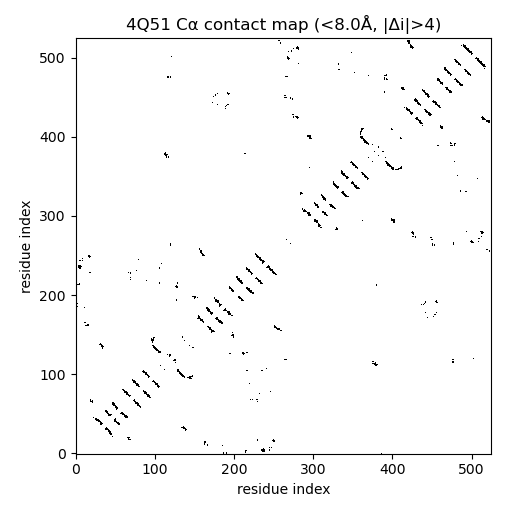 1 55 ? 65.598 27.065 63.863 1.00 19.62 88 GLU B O 1
ATOM 2393 N N . PRO B 1 56 ? 67.739 26.476 63.773 1.00 21.29 89 PRO B N 1
ATOM 2394 C CA . PRO B 1 56 ? 67.373 25.718 62.552 1.00 21.00 89 PRO B CA 1
ATOM 2395 C C . PRO B 1 56 ? 66.413 24.582 62.900 1.00 21.37 89 PRO B C 1
ATOM 2396 O O . PRO B 1 56 ? 66.695 23.830 63.783 1.00 22.09 89 PRO B O 1
ATOM 2400 N N . GLY B 1 57 ? 65.262 24.534 62.242 1.00 20.14 90 GLY B N 1
ATOM 2401 C CA . GLY B 1 57 ? 64.192 23.572 62.500 1.00 18.90 90 GLY B CA 1
ATOM 2402 C C . GLY B 1 57 ? 63.461 23.602 63.862 1.00 17.92 90 GLY B C 1
ATOM 2403 O O . GLY B 1 57 ? 62.665 22.722 64.119 1.00 17.98 90 GLY B O 1
ATOM 2404 N N . ALA B 1 58 ? 63.700 24.576 64.752 1.00 16.52 91 ALA B N 1
ATOM 2405 C CA . ALA B 1 58 ? 63.156 24.478 66.105 1.00 16.14 91 ALA B CA 1
ATOM 2406 C C . ALA B 1 58 ? 63.063 25.922 66.695 1.00 15.28 91 ALA B C 1
ATOM 2407 O O . ALA B 1 58 ? 63.573 26.847 66.070 1.00 14.72 91 ALA B O 1
ATOM 2409 N N . LEU B 1 59 ? 62.368 26.085 67.804 1.00 14.93 92 LEU B N 1
ATOM 2410 C CA . LEU B 1 59 ? 62.355 27.324 68.527 1.00 14.60 92 LEU B CA 1
ATOM 2411 C C . LEU B 1 59 ? 62.336 27.021 69.974 1.00 15.76 92 LEU B C 1
ATOM 2412 O O . LEU B 1 59 ? 62.041 25.897 70.382 1.00 16.36 92 LEU B O 1
ATOM 2417 N N . GLN B 1 60 ? 62.630 28.057 70.752 1.00 16.64 93 GLN B N 1
ATOM 2418 C CA . GLN B 1 60 ? 62.563 28.049 72.206 1.00 18.08 93 GLN B CA 1
ATOM 2419 C C . GLN B 1 60 ? 61.550 29.113 72.539 1.00 17.50 93 GLN B C 1
ATOM 2420 O O . GLN B 1 60 ? 61.562 30.181 71.930 1.00 18.01 93 GLN B O 1
ATOM 2426 N N . TRP B 1 61 ? 60.641 28.850 73.450 1.00 16.15 94 TRP B N 1
ATOM 2427 C CA . TRP B 1 61 ? 59.670 29.863 73.843 1.00 15.84 94 TRP B CA 1
ATOM 2428 C C . TRP B 1 61 ? 59.636 30.093 75.349 1.00 16.50 94 TRP B C 1
ATOM 2429 O O . TRP B 1 61 ? 60.019 29.204 76.093 1.00 14.77 94 TRP B O 1
ATOM 2440 N N . ARG B 1 62 ? 59.244 31.300 75.753 1.00 17.09 95 ARG B N 1
ATOM 2441 C CA . ARG B 1 62 ? 59.105 31.638 77.173 1.00 19.70 95 ARG B CA 1
ATOM 2442 C C . ARG B 1 62 ? 57.824 32.415 77.358 1.00 19.92 95 ARG B C 1
ATOM 2443 O O . ARG B 1 62 ? 57.616 33.383 76.632 1.00 16.96 95 ARG B O 1
ATOM 2451 N N . ASP B 1 63 ? 56.988 31.972 78.277 1.00 21.62 96 ASP B N 1
ATOM 2452 C CA . ASP B 1 63 ? 55.620 32.411 78.458 1.00 26.53 96 ASP B CA 1
ATOM 2453 C C . ASP B 1 63 ? 55.656 33.262 79.699 1.00 28.96 96 ASP B C 1
ATOM 2454 O O . ASP B 1 63 ? 56.060 32.830 80.764 1.00 31.79 96 ASP B O 1
ATOM 2459 N N . ALA B 1 64 ? 55.306 34.528 79.547 1.00 33.69 97 ALA B N 1
ATOM 2460 C CA . ALA B 1 64 ? 55.441 35.523 80.637 1.00 36.54 97 ALA B CA 1
ATOM 2461 C C . ALA B 1 64 ? 54.527 35.263 81.809 1.00 36.76 97 ALA B C 1
ATOM 2462 O O . ALA B 1 64 ? 54.926 35.435 82.950 1.00 40.35 97 ALA B O 1
ATOM 2464 N N . ALA B 1 65 ? 53.290 34.876 81.491 1.00 38.68 98 ALA B N 1
ATOM 2465 C CA . ALA B 1 65 ? 52.200 34.838 82.469 1.00 42.33 98 ALA B CA 1
ATOM 2466 C C . ALA B 1 65 ? 52.211 33.547 83.288 1.00 44.35 98 ALA B C 1
ATOM 2467 O O . ALA B 1 65 ? 51.924 33.558 84.489 1.00 45.42 98 ALA B O 1
ATOM 2469 N N . THR B 1 66 ? 52.541 32.439 82.626 1.00 43.88 99 THR B N 1
ATOM 2470 C CA . THR B 1 66 ? 52.680 31.136 83.294 1.00 45.77 99 THR B CA 1
ATOM 2471 C C . THR B 1 66 ? 54.106 30.912 83.809 1.00 44.48 99 THR B C 1
ATOM 2472 O O . THR B 1 66 ? 54.369 29.918 84.487 1.00 43.42 99 THR B O 1
ATOM 2476 N N . ASP B 1 67 ? 54.998 31.865 83.546 1.00 44.36 100 ASP B N 1
ATOM 2477 C CA . ASP B 1 67 ? 56.486 31.694 83.614 1.00 42.78 100 ASP B CA 1
ATOM 2478 C C . ASP B 1 67 ? 57.131 30.296 83.325 1.00 40.34 100 ASP B C 1
ATOM 2479 O O . ASP B 1 67 ? 57.820 29.657 84.151 1.00 40.47 100 ASP B O 1
ATOM 2484 N N . THR B 1 68 ? 56.932 29.879 82.098 1.00 34.17 101 THR B N 1
ATOM 2485 C CA . THR B 1 68 ? 57.350 28.597 81.635 1.00 31.04 101 THR B CA 1
ATOM 2486 C C . THR B 1 68 ? 57.971 28.759 80.272 1.00 28.53 101 THR B C 1
ATOM 2487 O O . THR B 1 68 ? 57.755 29.792 79.574 1.00 26.37 101 THR B O 1
ATOM 2491 N N . GLY B 1 69 ? 58.661 27.722 79.828 1.00 24.85 102 GLY B N 1
ATOM 2492 C CA . GLY B 1 69 ? 59.274 27.763 78.541 1.00 22.82 102 GLY B CA 1
ATOM 2493 C C . GLY B 1 69 ? 59.406 26.372 77.984 1.00 21.95 102 GLY B C 1
ATOM 2494 O O . GLY B 1 69 ? 59.098 25.379 78.651 1.00 22.80 102 GLY B O 1
ATOM 2495 N N . GLY B 1 70 ? 59.824 26.290 76.757 1.00 19.09 103 GLY B N 1
ATOM 2496 C CA . GLY B 1 70 ? 60.184 25.001 76.226 1.00 18.87 103 GLY B CA 1
ATOM 2497 C C . GLY B 1 70 ? 60.852 25.161 74.908 1.00 17.34 103 GLY B C 1
ATOM 2498 O O . GLY B 1 70 ? 60.876 26.257 74.397 1.00 15.46 103 GLY B O 1
ATOM 2499 N N . ARG B 1 71 ? 61.414 24.060 74.400 1.00 16.83 104 ARG B N 1
ATOM 2500 C CA . ARG B 1 71 ? 61.918 23.948 73.062 1.00 17.06 104 ARG B CA 1
ATOM 2501 C C . ARG B 1 71 ? 61.019 23.011 72.225 1.00 16.63 104 ARG B C 1
ATOM 2502 O O . ARG B 1 71 ? 60.518 22.044 72.767 1.00 17.30 104 ARG B O 1
ATOM 2510 N N . ALA B 1 72 ? 60.810 23.285 70.952 1.00 15.38 105 ALA B N 1
ATOM 2511 C CA . ALA B 1 72 ? 60.053 22.395 70.099 1.00 15.69 105 ALA B CA 1
ATOM 2512 C C . ALA B 1 72 ? 60.509 22.513 68.682 1.00 16.17 105 ALA B C 1
ATOM 2513 O O . ALA B 1 72 ? 60.882 23.598 68.204 1.00 16.11 105 ALA B O 1
ATOM 2515 N N . PRO B 1 73 ? 60.367 21.441 67.926 1.00 16.95 106 PRO B N 1
ATOM 2516 C CA . PRO B 1 73 ? 60.569 21.593 66.531 1.00 16.36 106 PRO B CA 1
ATOM 2517 C C . PRO B 1 73 ? 59.497 22.487 65.951 1.00 15.36 106 PRO B C 1
ATOM 2518 O O . PRO B 1 73 ? 58.371 22.527 66.464 1.00 14.72 106 PRO B O 1
ATOM 2522 N N . CYS B 1 74 ? 59.804 23.191 64.882 1.00 15.55 107 CYS B N 1
ATOM 2523 C CA . CYS B 1 74 ? 58.750 24.005 64.285 1.00 15.68 107 CYS B CA 1
ATOM 2524 C C . CYS B 1 74 ? 58.905 24.129 62.813 1.00 15.99 107 CYS B C 1
ATOM 2525 O O . CYS B 1 74 ? 59.957 23.797 62.220 1.00 16.77 107 CYS B O 1
ATOM 2528 N N . ARG B 1 75 ? 57.836 24.563 62.213 1.00 15.59 108 ARG B N 1
ATOM 2529 C CA . ARG B 1 75 ? 57.809 24.899 60.836 1.00 16.93 108 ARG B CA 1
ATOM 2530 C C . ARG B 1 75 ? 57.575 26.381 60.699 1.00 15.55 108 ARG B C 1
ATOM 2531 O O . ARG B 1 75 ? 56.776 26.961 61.459 1.00 14.52 108 ARG B O 1
ATOM 2539 N N . VAL B 1 76 ? 58.308 26.971 59.751 1.00 14.67 109 VAL B N 1
ATOM 2540 C CA . VAL B 1 76 ? 58.197 28.384 59.449 1.00 13.91 109 VAL B CA 1
ATOM 2541 C C . VAL B 1 76 ? 58.065 28.469 57.950 1.00 13.37 109 VAL B C 1
ATOM 2542 O O . VAL B 1 76 ? 58.892 27.953 57.214 1.00 13.11 109 VAL B O 1
ATOM 2546 N N . THR B 1 77 ? 57.018 29.150 57.495 1.00 13.39 110 THR B N 1
ATOM 2547 C CA . THR B 1 77 ? 56.788 29.298 56.063 1.00 14.41 110 THR B CA 1
ATOM 2548 C C . THR B 1 77 ? 56.375 30.735 55.740 1.00 14.39 110 THR B C 1
ATOM 2549 O O . THR B 1 77 ? 55.870 31.475 56.590 1.00 13.26 110 THR B O 1
ATOM 2553 N N . ARG B 1 78 ? 56.624 31.119 54.496 1.00 16.16 111 ARG B N 1
ATOM 2554 C CA . ARG B 1 78 ? 56.421 32.503 54.090 1.00 17.44 111 ARG B CA 1
ATOM 2555 C C . ARG B 1 78 ? 55.601 32.578 52.855 1.00 17.91 111 ARG B C 1
ATOM 2556 O O . ARG B 1 78 ? 56.136 32.501 51.777 1.00 17.60 111 ARG B O 1
ATOM 2564 N N . LEU B 1 79 ? 54.294 32.779 52.973 1.00 18.09 112 LEU B N 1
ATOM 2565 C CA . LEU B 1 79 ? 53.424 32.781 51.792 1.00 20.63 112 LEU B CA 1
ATOM 2566 C C . LEU B 1 79 ? 53.470 34.101 51.047 1.00 22.47 112 LEU B C 1
ATOM 2567 O O . LEU B 1 79 ? 53.529 34.211 49.795 1.00 23.28 112 LEU B O 1
ATOM 2572 N N . ARG B 1 80 ? 53.494 35.133 51.837 1.00 23.75 113 ARG B N 1
ATOM 2573 C CA . ARG B 1 80 ? 53.560 36.421 51.297 1.00 27.16 113 ARG B CA 1
ATOM 2574 C C . ARG B 1 80 ? 54.730 37.118 51.931 1.00 28.07 113 ARG B C 1
ATOM 2575 O O . ARG B 1 80 ? 54.995 36.911 53.099 1.00 29.66 113 ARG B O 1
ATOM 2583 N N . ASP B 1 81 ? 55.438 37.918 51.147 1.00 28.10 114 ASP B N 1
ATOM 2584 C CA . ASP B 1 81 ? 56.511 38.747 51.628 1.00 29.48 114 ASP B CA 1
ATOM 2585 C C . ASP B 1 81 ? 56.210 39.528 52.928 1.00 27.01 114 ASP B C 1
ATOM 2586 O O . ASP B 1 81 ? 55.170 40.153 53.045 1.00 27.47 114 ASP B O 1
ATOM 2591 N N . GLY B 1 82 ? 57.161 39.506 53.841 1.00 23.93 115 GLY B N 1
ATOM 2592 C CA . GLY B 1 82 ? 57.021 40.042 55.183 1.00 23.72 115 GLY B CA 1
ATOM 2593 C C . GLY B 1 82 ? 56.247 39.226 56.210 1.00 21.49 115 GLY B C 1
ATOM 2594 O O . GLY B 1 82 ? 56.283 39.569 57.404 1.00 21.47 115 GLY B O 1
ATOM 2595 N N . LEU B 1 83 ? 55.503 38.191 55.771 1.00 20.41 116 LEU B N 1
ATOM 2596 C CA . LEU B 1 83 ? 54.533 37.492 56.656 1.00 18.81 116 LEU B CA 1
ATOM 2597 C C . LEU B 1 83 ? 54.951 36.071 56.815 1.00 16.54 116 LEU B C 1
ATOM 2598 O O . LEU B 1 83 ? 55.146 35.384 55.836 1.00 15.21 116 LEU B O 1
ATOM 2603 N N . TYR B 1 84 ? 55.056 35.637 58.041 1.00 14.97 117 TYR B N 1
ATOM 2604 C CA . TYR B 1 84 ? 55.543 34.328 58.378 1.00 14.89 117 TYR B CA 1
ATOM 2605 C C . TYR B 1 84 ? 54.460 33.557 59.147 1.00 14.93 117 TYR B C 1
ATOM 2606 O O . TYR B 1 84 ? 53.820 34.110 60.077 1.00 15.02 117 TYR B O 1
ATOM 2615 N N . PHE B 1 85 ? 54.315 32.277 58.799 1.00 13.20 118 PHE B N 1
ATOM 2616 C CA . PHE B 1 85 ? 53.489 31.316 59.505 1.00 12.93 118 PHE B CA 1
ATOM 2617 C C . PHE B 1 85 ? 54.381 30.355 60.258 1.00 12.20 118 PHE B C 1
ATOM 2618 O O . PHE B 1 85 ? 55.195 29.660 59.664 1.00 11.40 118 PHE B O 1
ATOM 2626 N N . VAL B 1 86 ? 54.227 30.364 61.574 1.00 12.04 119 VAL B N 1
ATOM 2627 C CA . VAL B 1 86 ? 54.999 29.504 62.481 1.00 12.15 119 VAL B CA 1
ATOM 2628 C C . VAL B 1 86 ? 54.063 28.501 63.177 1.00 12.30 119 VAL B C 1
ATOM 2629 O O . VAL B 1 86 ? 52.986 28.872 63.656 1.00 12.43 119 VAL B O 1
ATOM 2633 N N . ASP B 1 87 ? 54.443 27.229 63.228 1.00 12.03 120 ASP B N 1
ATOM 2634 C CA . ASP B 1 87 ? 53.600 26.236 63.807 1.00 12.86 120 ASP B CA 1
ATOM 2635 C C . ASP B 1 87 ? 54.423 25.274 64.615 1.00 12.18 120 ASP B C 1
ATOM 2636 O O . ASP B 1 87 ? 55.521 24.811 64.177 1.00 12.30 120 ASP B O 1
ATOM 2641 N N . TYR B 1 88 ? 53.909 24.934 65.777 1.00 11.89 121 TYR B N 1
ATOM 2642 C CA . TYR B 1 88 ? 54.533 23.962 66.619 1.00 11.77 121 TYR B CA 1
ATOM 2643 C C . TYR B 1 88 ? 53.550 23.302 67.587 1.00 12.03 121 TYR B C 1
ATOM 2644 O O . TYR B 1 88 ? 52.485 23.849 67.906 1.00 10.67 121 TYR B O 1
ATOM 2653 N N . ILE B 1 89 ? 53.920 22.092 68.003 1.00 12.45 122 ILE B N 1
ATOM 2654 C CA . ILE B 1 89 ? 53.181 21.415 69.087 1.00 13.56 122 ILE B CA 1
ATOM 2655 C C . ILE B 1 89 ? 53.800 21.818 70.394 1.00 13.51 122 ILE B C 1
ATOM 2656 O O . ILE B 1 89 ? 55.011 21.772 70.555 1.00 13.34 122 ILE B O 1
ATOM 2661 N N . ASP B 1 90 ? 52.964 22.214 71.341 1.00 14.12 123 ASP B N 1
ATOM 2662 C CA . ASP B 1 90 ? 53.426 22.611 72.610 1.00 15.63 123 ASP B CA 1
ATOM 2663 C C . ASP B 1 90 ? 53.339 21.371 73.490 1.00 16.09 123 ASP B C 1
ATOM 2664 O O . ASP B 1 90 ? 52.263 20.995 73.993 1.00 15.62 123 ASP B O 1
ATOM 2669 N N . THR B 1 91 ? 54.477 20.691 73.597 1.00 16.67 124 THR B N 1
ATOM 2670 C CA . THR B 1 91 ? 54.545 19.467 74.391 1.00 18.88 124 THR B CA 1
ATOM 2671 C C . THR B 1 91 ? 54.409 19.663 75.874 1.00 19.85 124 THR B C 1
ATOM 2672 O O . THR B 1 91 ? 54.420 18.680 76.597 1.00 21.52 124 THR B O 1
ATOM 2676 N N . THR B 1 92 ? 54.351 20.887 76.361 1.00 18.83 125 THR B N 1
ATOM 2677 C CA . THR B 1 92 ? 54.194 21.038 77.803 1.00 20.32 125 THR B CA 1
ATOM 2678 C C . THR B 1 92 ? 52.765 20.876 78.293 1.00 21.46 125 THR B C 1
ATOM 2679 O O . THR B 1 92 ? 52.549 20.836 79.503 1.00 21.47 125 THR B O 1
ATOM 2683 N N . ALA B 1 93 ? 51.800 20.796 77.382 1.00 20.33 126 ALA B N 1
ATOM 2684 C CA . ALA B 1 93 ? 50.380 20.662 77.716 1.00 20.90 126 ALA B CA 1
ATOM 2685 C C . ALA B 1 93 ? 49.856 19.510 76.896 1.00 20.33 126 ALA B C 1
ATOM 2686 O O . ALA B 1 93 ? 50.490 19.160 75.902 1.00 18.45 126 ALA B O 1
ATOM 2688 N N . ARG B 1 94 ? 48.728 18.926 77.310 1.00 18.93 127 ARG B N 1
ATOM 2689 C CA . ARG B 1 94 ? 48.096 17.840 76.577 1.00 18.93 127 ARG B CA 1
ATOM 2690 C C . ARG B 1 94 ? 47.548 18.345 75.266 1.00 16.20 127 ARG B C 1
ATOM 2691 O O . ARG B 1 94 ? 46.841 19.302 75.261 1.00 18.69 127 ARG B O 1
ATOM 2699 N N . ALA B 1 95 ? 47.808 17.631 74.193 1.00 15.68 128 ALA B N 1
ATOM 2700 C CA . ALA B 1 95 ? 47.249 17.797 72.860 1.00 14.58 128 ALA B CA 1
ATOM 2701 C C . ALA B 1 95 ? 47.034 19.243 72.439 1.00 13.92 128 ALA B C 1
ATOM 2702 O O . ALA B 1 95 ? 45.919 19.616 72.129 1.00 12.58 128 ALA B O 1
ATOM 2704 N N . THR B 1 96 ? 48.090 20.037 72.517 1.00 14.24 129 THR B N 1
ATOM 2705 C CA . THR B 1 96 ? 48.069 21.474 72.187 1.00 14.82 129 THR B CA 1
ATOM 2706 C C . THR B 1 96 ? 48.999 21.852 71.042 1.00 14.52 129 THR B C 1
ATOM 2707 O O . THR B 1 96 ? 50.124 21.393 70.989 1.00 14.16 129 THR B O 1
ATOM 2711 N N . SER B 1 97 ? 48.481 22.682 70.140 1.00 14.28 130 SER B N 1
ATOM 2712 C CA . SER B 1 97 ? 49.167 23.218 69.022 1.00 15.03 130 SER B CA 1
ATOM 2713 C C . SER B 1 97 ? 49.138 24.773 69.083 1.00 14.35 130 SER B C 1
ATOM 2714 O O . SER B 1 97 ? 48.222 25.365 69.626 1.00 14.51 130 SER B O 1
ATOM 2717 N N . VAL B 1 98 ? 50.211 25.365 68.603 1.00 13.93 131 VAL B N 1
ATOM 2718 C CA . VAL B 1 98 ? 50.403 26.797 68.580 1.00 13.38 131 VAL B CA 1
ATOM 2719 C C . VAL B 1 98 ? 50.779 27.182 67.164 1.00 12.94 131 VAL B C 1
ATOM 2720 O O . VAL B 1 98 ? 51.813 26.734 66.636 1.00 12.46 131 VAL B O 1
ATOM 2724 N N . SER B 1 99 ? 49.979 28.096 66.589 1.00 12.01 132 SER B N 1
ATOM 2725 C CA . SER B 1 99 ? 50.257 28.697 65.286 1.00 11.83 132 SER B CA 1
ATOM 2726 C C . SER B 1 99 ? 50.333 30.185 65.392 1.00 11.69 132 SER B C 1
ATOM 2727 O O . SER B 1 99 ? 49.546 30.769 66.110 1.00 11.69 132 SER B O 1
ATOM 2730 N N . LEU B 1 100 ? 51.366 30.777 64.790 1.00 11.49 133 LEU B N 1
ATOM 2731 C CA . LEU B 1 100 ? 51.557 32.191 64.751 1.00 12.05 133 LEU B CA 1
ATOM 2732 C C . LEU B 1 100 ? 51.536 32.732 63.346 1.00 11.75 133 LEU B C 1
ATOM 2733 O O . LEU B 1 100 ? 52.089 32.104 62.468 1.00 11.70 133 LEU B O 1
ATOM 2738 N N . VAL B 1 101 ? 50.857 33.854 63.124 1.00 11.61 134 VAL B N 1
ATOM 2739 C CA . VAL B 1 101 ? 51.132 34.646 61.917 1.00 11.94 134 VAL B CA 1
ATOM 2740 C C . VAL B 1 101 ? 51.845 35.933 62.344 1.00 12.26 134 VAL B C 1
ATOM 2741 O O . VAL B 1 101 ? 51.332 36.683 63.207 1.00 11.68 134 VAL B O 1
ATOM 2745 N N . ILE B 1 102 ? 53.039 36.138 61.794 1.00 12.69 135 ILE B N 1
ATOM 2746 C CA . ILE B 1 102 ? 53.885 37.265 62.110 1.00 14.06 135 ILE B CA 1
ATOM 2747 C C . ILE B 1 102 ? 54.163 38.177 60.921 1.00 14.65 135 ILE B C 1
ATOM 2748 O O . ILE B 1 102 ? 54.717 37.758 59.949 1.00 14.08 135 ILE B O 1
ATOM 2753 N N . ASP B 1 103 ? 53.757 39.437 61.025 1.00 15.04 136 ASP B N 1
ATOM 2754 C CA . ASP B 1 103 ? 54.025 40.394 59.955 1.00 16.00 136 ASP B CA 1
ATOM 2755 C C . ASP B 1 103 ? 55.178 41.293 60.385 1.00 16.94 136 ASP B C 1
ATOM 2756 O O . ASP B 1 103 ? 55.009 42.172 61.260 1.00 16.48 136 ASP B O 1
ATOM 2761 N N . LEU B 1 104 ? 56.342 41.028 59.812 1.00 17.00 137 LEU B N 1
ATOM 2762 C CA . LEU B 1 104 ? 57.547 41.766 60.127 1.00 18.35 137 LEU B CA 1
ATOM 2763 C C . LEU B 1 104 ? 57.601 43.128 59.462 1.00 19.11 137 LEU B C 1
ATOM 2764 O O . LEU B 1 104 ? 58.391 43.958 59.889 1.00 19.63 137 LEU B O 1
ATOM 2769 N N . ASP B 1 105 ? 56.751 43.398 58.473 1.00 19.13 138 ASP B N 1
ATOM 2770 C CA . ASP B 1 105 ? 56.654 44.748 57.909 1.00 21.09 138 ASP B CA 1
ATOM 2771 C C . ASP B 1 105 ? 55.905 45.712 58.834 1.00 19.73 138 ASP B C 1
ATOM 2772 O O . ASP B 1 105 ? 56.405 46.757 59.151 1.00 21.47 138 ASP B O 1
ATOM 2777 N N . ASN B 1 106 ? 54.716 45.316 59.281 1.00 17.88 139 ASN B N 1
ATOM 2778 C CA . ASN B 1 106 ? 53.849 46.098 60.132 1.00 16.74 139 ASN B CA 1
ATOM 2779 C C . ASN B 1 106 ? 53.984 45.837 61.617 1.00 15.16 139 ASN B C 1
ATOM 2780 O O . ASN B 1 106 ? 53.434 46.573 62.386 1.00 14.70 139 ASN B O 1
ATOM 2785 N N . GLY B 1 107 ? 54.736 44.830 62.027 1.00 13.88 140 GLY B N 1
ATOM 2786 C CA . GLY B 1 107 ? 55.040 44.683 63.437 1.00 13.60 140 GLY B CA 1
ATOM 2787 C C . GLY B 1 107 ? 53.881 44.113 64.244 1.00 12.94 140 GLY B C 1
ATOM 2788 O O . GLY B 1 107 ? 53.739 44.408 65.440 1.00 13.44 140 GLY B O 1
ATOM 2789 N N . VAL B 1 108 ? 53.045 43.310 63.626 1.00 12.03 141 VAL B N 1
ATOM 2790 C CA . VAL B 1 108 ? 51.857 42.784 64.297 1.00 11.72 141 VAL B CA 1
ATOM 2791 C C . VAL B 1 108 ? 51.746 41.274 64.100 1.00 11.90 141 VAL B C 1
ATOM 2792 O O . VAL B 1 108 ? 52.383 40.688 63.189 1.00 11.20 141 VAL B O 1
ATOM 2796 N N . TRP B 1 109 ? 51.040 40.647 65.025 1.00 11.52 142 TRP B N 1
ATOM 2797 C CA . TRP B 1 109 ? 50.927 39.184 65.091 1.00 11.38 142 TRP B CA 1
ATOM 2798 C C . TRP B 1 109 ? 49.582 38.700 65.577 1.00 11.15 142 TRP B C 1
ATOM 2799 O O . TRP B 1 109 ? 48.889 39.379 66.334 1.00 10.81 142 TRP B O 1
ATOM 2810 N N . THR B 1 110 ? 49.239 37.466 65.159 1.00 11.42 143 THR B N 1
ATOM 2811 C CA . THR B 1 110 ? 48.140 36.688 65.699 1.00 11.66 143 THR B CA 1
ATOM 2812 C C . THR B 1 110 ? 48.643 35.304 66.077 1.00 11.50 143 THR B C 1
ATOM 2813 O O . THR B 1 110 ? 49.540 34.774 65.407 1.00 11.89 143 THR B O 1
ATOM 2817 N N . SER B 1 111 ? 48.113 34.777 67.146 1.00 11.63 144 SER B N 1
ATOM 2818 C CA . SER B 1 111 ? 48.392 33.409 67.618 1.00 11.23 144 SER B CA 1
ATOM 2819 C C . SER B 1 111 ? 47.070 32.642 67.823 1.00 11.27 144 SER B C 1
ATOM 2820 O O . SER B 1 111 ? 46.039 33.195 68.218 1.00 12.06 144 SER B O 1
ATOM 2823 N N . VAL B 1 112 ? 47.101 31.366 67.490 1.00 10.85 145 VAL B N 1
ATOM 2824 C CA . VAL B 1 112 ? 46.024 30.433 67.742 1.00 11.13 145 VAL B CA 1
ATOM 2825 C C . VAL B 1 112 ? 46.603 29.314 68.588 1.00 10.79 145 VAL B C 1
ATOM 2826 O O . VAL B 1 112 ? 47.551 28.627 68.147 1.00 10.27 145 VAL B O 1
ATOM 2830 N N . VAL B 1 113 ? 46.102 29.152 69.781 1.00 10.71 146 VAL B N 1
ATOM 2831 C CA . VAL B 1 113 ? 46.447 28.036 70.615 1.00 11.64 146 VAL B CA 1
ATOM 2832 C C . VAL B 1 113 ? 45.234 27.098 70.652 1.00 12.35 146 VAL B C 1
ATOM 2833 O O . VAL B 1 113 ? 44.118 27.451 71.161 1.00 12.41 146 VAL B O 1
ATOM 2837 N N . GLY B 1 114 ? 45.429 25.890 70.110 1.00 12.32 147 GLY B N 1
ATOM 2838 C CA . GLY B 1 114 ? 44.319 24.946 70.003 1.00 13.06 147 GLY B CA 1
ATOM 2839 C C . GLY B 1 114 ? 44.557 23.672 70.794 1.00 13.07 147 GLY B C 1
ATOM 2840 O O . GLY B 1 114 ? 45.681 23.218 70.856 1.00 13.49 147 GLY B O 1
ATOM 2841 N N . THR B 1 115 ? 43.506 23.149 71.398 1.00 14.12 148 THR B N 1
ATOM 2842 C CA . THR B 1 115 ? 43.556 21.935 72.231 1.00 16.08 148 THR B CA 1
ATOM 2843 C C . THR B 1 115 ? 42.587 20.903 71.699 1.00 15.40 148 THR B C 1
ATOM 2844 O O . THR B 1 115 ? 41.423 21.232 71.465 1.00 15.81 148 THR B O 1
ATOM 2848 N N . LEU B 1 116 ? 43.038 19.658 71.503 1.00 14.33 149 LEU B N 1
ATOM 2849 C CA . LEU B 1 116 ? 42.128 18.591 71.148 1.00 13.84 149 LEU B CA 1
ATOM 2850 C C . LEU B 1 116 ? 41.416 18.037 72.391 1.00 14.65 149 LEU B C 1
ATOM 2851 O O . LEU B 1 116 ? 41.980 18.070 73.504 1.00 13.91 149 LEU B O 1
ATOM 2856 N N . PRO B 1 117 ? 40.150 17.604 72.217 1.00 14.72 150 PRO B N 1
ATOM 2857 C CA . PRO B 1 117 ? 39.324 17.143 73.332 1.00 16.64 150 PRO B CA 1
ATOM 2858 C C . PRO B 1 117 ? 39.778 15.812 73.910 1.00 18.05 150 PRO B C 1
ATOM 2859 O O . PRO B 1 117 ? 40.377 15.012 73.210 1.00 16.84 150 PRO B O 1
ATOM 2863 N N . THR B 1 118 ? 39.458 15.585 75.175 1.00 18.78 151 THR B N 1
ATOM 2864 C CA . THR B 1 118 ? 39.650 14.282 75.744 1.00 19.69 151 THR B CA 1
ATOM 2865 C C . THR B 1 118 ? 38.561 13.373 75.250 1.00 21.24 151 THR B C 1
ATOM 2866 O O . THR B 1 118 ? 37.522 13.836 74.746 1.00 19.31 151 THR B O 1
ATOM 2870 N N . GLU B 1 119 ? 38.764 12.075 75.487 1.00 22.81 152 GLU B N 1
ATOM 2871 C CA . GLU B 1 119 ? 37.781 11.097 75.070 1.00 25.45 152 GLU B CA 1
ATOM 2872 C C . GLU B 1 119 ? 36.471 11.365 75.802 1.00 24.11 152 GLU B C 1
ATOM 2873 O O . GLU B 1 119 ? 35.431 11.357 75.189 1.00 24.27 152 GLU B O 1
ATOM 2879 N N . ALA B 1 120 ? 36.512 11.650 77.091 1.00 24.58 153 ALA B N 1
ATOM 2880 C CA . ALA B 1 120 ? 35.259 11.904 77.826 1.00 25.27 153 ALA B CA 1
ATOM 2881 C C . ALA B 1 120 ? 34.453 13.060 77.187 1.00 25.79 153 ALA B C 1
ATOM 2882 O O . ALA B 1 120 ? 33.236 12.987 77.004 1.00 25.03 153 ALA B O 1
ATOM 2884 N N . ASP B 1 121 ? 35.138 14.113 76.817 1.00 24.01 154 ASP B N 1
ATOM 2885 C CA . ASP B 1 121 ? 34.510 15.265 76.162 1.00 26.69 154 ASP B CA 1
ATOM 2886 C C . ASP B 1 121 ? 33.836 14.883 74.842 1.00 22.44 154 ASP B C 1
ATOM 2887 O O . ASP B 1 121 ? 32.703 15.259 74.588 1.00 21.81 154 ASP B O 1
ATOM 2892 N N . THR B 1 122 ? 34.481 14.057 74.021 1.00 21.65 155 THR B N 1
ATOM 2893 C CA . THR B 1 122 ? 33.891 13.680 72.704 1.00 20.61 155 THR B CA 1
ATOM 2894 C C . THR B 1 122 ? 32.638 12.791 72.841 1.00 20.25 155 THR B C 1
ATOM 2895 O O . THR B 1 122 ? 31.789 12.710 71.960 1.00 18.70 155 THR B O 1
ATOM 2899 N N . ARG B 1 123 ? 32.537 12.112 73.967 1.00 21.89 156 ARG B N 1
ATOM 2900 C CA . ARG B 1 123 ? 31.418 11.218 74.246 1.00 24.36 156 ARG B CA 1
ATOM 2901 C C . ARG B 1 123 ? 30.155 11.955 74.655 1.00 23.88 156 ARG B C 1
ATOM 2902 O O . ARG B 1 123 ? 29.104 11.354 74.708 1.00 23.13 156 ARG B O 1
ATOM 2910 N N . ILE B 1 124 ? 30.248 13.249 74.949 1.00 23.43 157 ILE B N 1
ATOM 2911 C CA . ILE B 1 124 ? 29.040 14.038 75.143 1.00 23.00 157 ILE B CA 1
ATOM 2912 C C . ILE B 1 124 ? 28.488 14.281 73.727 1.00 22.29 157 ILE B C 1
ATOM 2913 O O . ILE B 1 124 ? 29.073 15.010 72.964 1.00 20.11 157 ILE B O 1
ATOM 2918 N N . ASP B 1 125 ? 27.373 13.623 73.390 1.00 21.76 158 ASP B N 1
ATOM 2919 C CA . ASP B 1 125 ? 26.832 13.695 72.030 1.00 21.28 158 ASP B CA 1
ATOM 2920 C C . ASP B 1 125 ? 26.266 15.099 71.674 1.00 20.14 158 ASP B C 1
ATOM 2921 O O . ASP B 1 125 ? 26.003 15.915 72.560 1.00 18.94 158 ASP B O 1
ATOM 2926 N N . ALA B 1 126 ? 26.073 15.363 70.378 1.00 18.35 159 ALA B N 1
ATOM 2927 C CA . ALA B 1 126 ? 25.596 16.617 69.900 1.00 18.28 159 ALA B CA 1
ATOM 2928 C C . ALA B 1 126 ? 24.242 17.068 70.504 1.00 19.68 159 ALA B C 1
ATOM 2929 O O . ALA B 1 126 ? 24.105 18.239 70.914 1.00 19.16 159 ALA B O 1
ATOM 2931 N N . PHE B 1 127 ? 23.260 16.171 70.598 1.00 19.85 160 PHE B N 1
ATOM 2932 C CA . PHE B 1 127 ? 21.946 16.556 71.152 1.00 21.08 160 PHE B CA 1
ATOM 2933 C C . PHE B 1 127 ? 22.031 16.954 72.612 1.00 21.40 160 PHE B C 1
ATOM 2934 O O . PHE B 1 127 ? 21.327 17.867 73.038 1.00 21.06 160 PHE B O 1
ATOM 2942 N N . THR B 1 128 ? 22.887 16.292 73.378 1.00 21.00 161 THR B N 1
ATOM 2943 C CA . THR B 1 128 ? 23.107 16.665 74.773 1.00 21.59 161 THR B CA 1
ATOM 2944 C C . THR B 1 128 ? 23.782 18.031 74.841 1.00 21.15 161 THR B C 1
ATOM 2945 O O . THR B 1 128 ? 23.475 18.807 75.720 1.00 20.68 161 THR B O 1
ATOM 2949 N N . ARG B 1 129 ? 24.706 18.305 73.917 1.00 20.11 162 ARG B N 1
ATOM 2950 C CA . ARG B 1 129 ? 25.369 19.584 73.876 1.00 19.74 162 ARG B CA 1
ATOM 2951 C C . ARG B 1 129 ? 24.362 20.706 73.606 1.00 20.40 162 ARG B C 1
ATOM 2952 O O . ARG B 1 129 ? 24.421 21.780 74.230 1.00 20.57 162 ARG B O 1
ATOM 2960 N N . VAL B 1 130 ? 23.453 20.447 72.696 1.00 21.10 163 VAL B N 1
ATOM 2961 C CA . VAL B 1 130 ? 22.351 21.328 72.425 1.00 21.97 163 VAL B CA 1
ATOM 2962 C C . VAL B 1 130 ? 21.541 21.564 73.686 1.00 23.74 163 VAL B C 1
ATOM 2963 O O . VAL B 1 130 ? 21.297 22.709 74.014 1.00 25.13 163 VAL B O 1
ATOM 2967 N N . ALA B 1 131 ? 21.176 20.519 74.418 1.00 23.62 164 ALA B N 1
ATOM 2968 C CA . ALA B 1 131 ? 20.359 20.723 75.604 1.00 24.82 164 ALA B CA 1
ATOM 2969 C C . ALA B 1 131 ? 21.076 21.495 76.704 1.00 26.19 164 ALA B C 1
ATOM 2970 O O . ALA B 1 131 ? 20.433 22.233 77.454 1.00 27.12 164 ALA B O 1
ATOM 2972 N N . ARG B 1 132 ? 22.384 21.316 76.825 1.00 26.94 165 ARG B N 1
ATOM 2973 C CA . ARG B 1 132 ? 23.204 22.115 77.769 1.00 28.12 165 ARG B CA 1
ATOM 2974 C C . ARG B 1 132 ? 23.750 23.454 77.276 1.00 25.75 165 ARG B C 1
ATOM 2975 O O . ARG B 1 132 ? 24.407 24.162 78.038 1.00 27.09 165 ARG B O 1
ATOM 2983 N N . GLY B 1 133 ? 23.549 23.834 76.023 1.00 24.10 166 GLY B N 1
ATOM 2984 C CA . GLY B 1 133 ? 24.137 25.091 75.494 1.00 24.23 166 GLY B CA 1
ATOM 2985 C C . GLY B 1 133 ? 25.657 25.078 75.305 1.00 25.90 166 GLY B C 1
ATOM 2986 O O . GLY B 1 133 ? 26.323 26.127 75.340 1.00 24.86 166 GLY B O 1
ATOM 2987 N N . LEU B 1 134 ? 26.219 23.890 75.076 1.00 24.94 167 LEU B N 1
ATOM 2988 C CA . LEU B 1 134 ? 27.626 23.734 74.875 1.00 23.65 167 LEU B CA 1
ATOM 2989 C C . LEU B 1 134 ? 27.935 23.851 73.381 1.00 24.22 167 LEU B C 1
ATOM 2990 O O . LEU B 1 134 ? 27.090 23.591 72.529 1.00 23.83 167 LEU B O 1
ATOM 2995 N N . PRO B 1 135 ? 29.174 24.184 73.039 1.00 24.28 168 PRO B N 1
ATOM 2996 C CA . PRO B 1 135 ? 29.514 24.134 71.610 1.00 23.21 168 PRO B CA 1
ATOM 2997 C C . PRO B 1 135 ? 29.423 22.702 71.097 1.00 20.62 168 PRO B C 1
ATOM 2998 O O . PRO B 1 135 ? 29.575 21.763 71.892 1.00 19.75 168 PRO B O 1
ATOM 3002 N N . LEU B 1 136 ? 29.169 22.525 69.793 1.00 19.71 169 LEU B N 1
ATOM 3003 C CA . LEU B 1 136 ? 29.087 21.194 69.227 1.00 18.16 169 LEU B CA 1
ATOM 3004 C C . LEU B 1 136 ? 30.487 20.631 69.052 1.00 18.26 169 LEU B C 1
ATOM 3005 O O . LEU B 1 136 ? 30.682 19.464 69.195 1.00 18.12 169 LEU B O 1
ATOM 3010 N N . THR B 1 137 ? 31.462 21.484 68.732 1.00 17.73 170 THR B N 1
ATOM 3011 C CA . THR B 1 137 ? 32.859 21.036 68.634 1.00 18.34 170 THR B CA 1
ATOM 3012 C C . THR B 1 137 ? 33.469 21.118 69.999 1.00 18.46 170 THR B C 1
ATOM 3013 O O . THR B 1 137 ? 33.286 22.106 70.714 1.00 19.94 170 THR B O 1
ATOM 3017 N N . ALA B 1 138 ? 34.215 20.076 70.347 1.00 18.45 171 ALA B N 1
ATOM 3018 C CA . ALA B 1 138 ? 34.959 20.011 71.591 1.00 17.35 171 ALA B CA 1
ATOM 3019 C C . ALA B 1 138 ? 36.443 20.518 71.435 1.00 16.47 171 ALA B C 1
ATOM 3020 O O . ALA B 1 138 ? 37.214 20.615 72.411 1.00 15.36 171 ALA B O 1
ATOM 3022 N N . VAL B 1 139 ? 36.856 20.779 70.202 1.00 14.80 172 VAL B N 1
ATOM 3023 C CA . VAL B 1 139 ? 38.130 21.367 69.935 1.00 15.70 172 VAL B CA 1
ATOM 3024 C C . VAL B 1 139 ? 38.076 22.850 70.394 1.00 17.34 172 VAL B C 1
ATOM 3025 O O . VAL B 1 139 ? 37.142 23.608 70.044 1.00 17.69 172 VAL B O 1
ATOM 3029 N N . ASP B 1 140 ? 39.067 23.247 71.160 1.00 17.64 173 ASP B N 1
ATOM 3030 C CA . ASP B 1 140 ? 39.153 24.578 71.731 1.00 20.12 173 ASP B CA 1
ATOM 3031 C C . ASP B 1 140 ? 40.184 25.404 70.983 1.00 17.63 173 ASP B C 1
ATOM 3032 O O . ASP B 1 140 ? 41.250 24.907 70.606 1.00 16.54 173 ASP B O 1
ATOM 3037 N N . ALA B 1 141 ? 39.909 26.683 70.776 1.00 16.97 174 ALA B N 1
ATOM 3038 C CA . ALA B 1 141 ? 40.894 27.572 70.138 1.00 15.82 174 ALA B CA 1
ATOM 3039 C C . ALA B 1 141 ? 40.863 28.906 70.815 1.00 16.62 174 ALA B C 1
ATOM 3040 O O . ALA B 1 141 ? 39.804 29.486 70.966 1.00 17.20 174 ALA B O 1
ATOM 3042 N N A GLN B 1 142 ? 42.016 29.400 71.249 0.50 15.82 175 GLN B N 1
ATOM 3043 N N B GLN B 1 142 ? 42.037 29.380 71.231 0.50 15.00 175 GLN B N 1
ATOM 3044 C CA A GLN B 1 142 ? 42.087 30.743 71.839 0.50 16.25 175 GLN B CA 1
ATOM 3045 C CA B GLN B 1 142 ? 42.195 30.699 71.862 0.50 14.92 175 GLN B CA 1
ATOM 3046 C C A GLN B 1 142 ? 42.974 31.603 70.960 0.50 14.49 175 GLN B C 1
ATOM 3047 C C B GLN B 1 142 ? 42.989 31.594 70.922 0.50 13.84 175 GLN B C 1
ATOM 3048 O O A GLN B 1 142 ? 44.040 31.182 70.519 0.50 13.76 175 GLN B O 1
ATOM 3049 O O B GLN B 1 142 ? 44.024 31.185 70.398 0.50 13.19 175 GLN B O 1
ATOM 3060 N N . PHE B 1 143 ? 42.501 32.800 70.676 1.00 13.76 176 PHE B N 1
ATOM 3061 C CA . PHE B 1 143 ? 43.161 33.729 69.787 1.00 13.69 176 PHE B CA 1
ATOM 3062 C C . PHE B 1 143 ? 43.701 34.937 70.546 1.00 13.50 176 PHE B C 1
ATOM 3063 O O . PHE B 1 143 ? 43.076 35.397 71.444 1.00 12.95 176 PHE B O 1
ATOM 3071 N N . ARG B 1 144 ? 44.877 35.367 70.122 1.00 13.30 177 ARG B N 1
ATOM 3072 C CA . ARG B 1 144 ? 45.504 36.580 70.564 1.00 13.89 177 ARG B CA 1
ATOM 3073 C C . ARG B 1 144 ? 45.976 37.411 69.366 1.00 13.52 177 ARG B C 1
ATOM 3074 O O . ARG B 1 144 ? 46.373 36.869 68.406 1.00 12.24 177 ARG B O 1
ATOM 3082 N N . HIS B 1 145 ? 45.904 38.722 69.487 1.00 13.05 178 HIS B N 1
ATOM 3083 C CA . HIS B 1 145 ? 46.470 39.628 68.513 1.00 13.60 178 HIS B CA 1
ATOM 3084 C C . HIS B 1 145 ? 47.321 40.679 69.229 1.00 13.93 178 HIS B C 1
ATOM 3085 O O . HIS B 1 145 ? 46.930 41.135 70.229 1.00 14.60 178 HIS B O 1
ATOM 3092 N N . GLY B 1 146 ? 48.494 40.975 68.698 1.00 13.41 179 GLY B N 1
ATOM 3093 C CA . GLY B 1 146 ? 49.386 41.916 69.330 1.00 12.91 179 GLY B CA 1
ATOM 3094 C C . GLY B 1 146 ? 50.377 42.563 68.404 1.00 12.26 179 GLY B C 1
ATOM 3095 O O . GLY B 1 146 ? 50.288 42.391 67.170 1.00 11.64 179 GLY B O 1
ATOM 3096 N N . THR B 1 147 ? 51.341 43.247 69.005 1.00 12.48 180 THR B N 1
ATOM 3097 C CA . THR B 1 147 ? 52.461 43.882 68.334 1.00 12.81 180 THR B CA 1
ATOM 3098 C C . THR B 1 147 ? 53.757 43.188 68.725 1.00 13.52 180 THR B C 1
ATOM 3099 O O . THR B 1 147 ? 53.839 42.476 69.737 1.00 12.84 180 THR B O 1
ATOM 3103 N N . LEU B 1 148 ? 54.758 43.407 67.909 1.00 13.78 181 LEU B N 1
ATOM 3104 C CA . LEU B 1 148 ? 56.081 42.856 68.128 1.00 14.84 181 LEU B CA 1
ATOM 3105 C C . LEU B 1 148 ? 56.873 43.824 68.935 1.00 14.75 181 LEU B C 1
ATOM 3106 O O . LEU B 1 148 ? 57.013 44.984 68.545 1.00 14.84 181 LEU B O 1
ATOM 3111 N N . GLY B 1 149 ? 57.464 43.322 70.006 1.00 14.77 182 GLY B N 1
ATOM 3112 C CA . GLY B 1 149 ? 58.246 44.152 70.935 1.00 15.72 182 GLY B CA 1
ATOM 3113 C C . GLY B 1 149 ? 59.440 44.728 70.238 1.00 16.07 182 GLY B C 1
ATOM 3114 O O . GLY B 1 149 ? 60.067 44.062 69.405 1.00 16.57 182 GLY B O 1
ATOM 3115 N N . GLY B 1 150 ? 59.660 46.012 70.430 1.00 17.02 183 GLY B N 1
ATOM 3116 C CA . GLY B 1 150 ? 60.774 46.651 69.791 1.00 18.01 183 GLY B CA 1
ATOM 3117 C C . GLY B 1 150 ? 60.480 47.122 68.370 1.00 18.49 183 GLY B C 1
ATOM 3118 O O . GLY B 1 150 ? 61.255 47.841 67.816 1.00 20.40 183 GLY B O 1
ATOM 3119 N N . HIS B 1 151 ? 59.353 46.769 67.808 1.00 17.20 184 HIS B N 1
ATOM 3120 C CA . HIS B 1 151 ? 58.989 47.195 66.475 1.00 16.91 184 HIS B CA 1
ATOM 3121 C C . HIS B 1 151 ? 58.436 48.603 66.504 1.00 16.49 184 HIS B C 1
ATOM 3122 O O . HIS B 1 151 ? 57.403 48.836 67.069 1.00 15.55 184 HIS B O 1
ATOM 3129 N N . ALA B 1 152 ? 59.102 49.536 65.828 1.00 16.44 185 ALA B N 1
ATOM 3130 C CA . ALA B 1 152 ? 58.663 50.925 65.845 1.00 17.50 185 ALA B CA 1
ATOM 3131 C C . ALA B 1 152 ? 57.388 51.136 65.053 1.00 17.98 185 ALA B C 1
ATOM 3132 O O . ALA B 1 152 ? 57.268 50.634 63.948 1.00 17.16 185 ALA B O 1
ATOM 3134 N N . ARG B 1 153 ? 56.461 51.877 65.644 1.00 18.10 186 ARG B N 1
ATOM 3135 C CA . ARG B 1 153 ? 55.251 52.316 65.015 1.00 20.38 186 ARG B CA 1
ATOM 3136 C C . ARG B 1 153 ? 54.499 51.143 64.334 1.00 19.62 186 ARG B C 1
ATOM 3137 O O . ARG B 1 153 ? 54.285 51.164 63.113 1.00 17.17 186 ARG B O 1
ATOM 3145 N N . PRO B 1 154 ? 54.115 50.123 65.131 1.00 18.80 187 PRO B N 1
ATOM 3146 C CA . PRO B 1 154 ? 53.389 48.977 64.555 1.00 18.74 187 PRO B CA 1
ATOM 3147 C C . PRO B 1 154 ? 52.009 49.358 64.016 1.00 20.75 187 PRO B C 1
ATOM 3148 O O . PRO B 1 154 ? 51.346 50.278 64.549 1.00 19.96 187 PRO B O 1
ATOM 3152 N N . GLY B 1 155 ? 51.596 48.620 62.987 1.00 21.11 188 GLY B N 1
ATOM 3153 C CA . GLY B 1 155 ? 50.424 48.913 62.129 1.00 23.03 188 GLY B CA 1
ATOM 3154 C C . GLY B 1 155 ? 49.208 48.469 62.893 1.00 24.36 188 GLY B C 1
ATOM 3155 O O . GLY B 1 155 ? 49.318 48.097 64.071 1.00 23.70 188 GLY B O 1
ATOM 3156 N N . PRO B 1 156 ? 48.034 48.519 62.258 1.00 26.51 189 PRO B N 1
ATOM 3157 C CA . PRO B 1 156 ? 46.826 48.154 63.032 1.00 25.14 189 PRO B CA 1
ATOM 3158 C C . PRO B 1 156 ? 46.841 46.680 63.352 1.00 21.10 189 PRO B C 1
ATOM 3159 O O . PRO B 1 156 ? 47.398 45.890 62.605 1.00 19.89 189 PRO B O 1
ATOM 3163 N N . LEU B 1 157 ? 46.198 46.325 64.449 1.00 20.18 190 LEU B N 1
ATOM 3164 C CA . LEU B 1 157 ? 46.136 44.941 64.870 1.00 19.78 190 LEU B CA 1
ATOM 3165 C C . LEU B 1 157 ? 45.351 44.122 63.846 1.00 19.94 190 LEU B C 1
ATOM 3166 O O . LEU B 1 157 ? 44.433 44.642 63.156 1.00 18.39 190 LEU B O 1
ATOM 3171 N N . HIS B 1 158 ? 45.667 42.848 63.751 1.00 17.16 191 HIS B N 1
ATOM 3172 C CA . HIS B 1 158 ? 44.774 41.928 63.077 1.00 16.24 191 HIS B CA 1
ATOM 3173 C C . HIS B 1 158 ? 43.444 41.938 63.769 1.00 16.57 191 HIS B C 1
ATOM 3174 O O . HIS B 1 158 ? 43.353 42.091 65.011 1.00 15.29 191 HIS B O 1
ATOM 3181 N N . ALA B 1 159 ? 42.394 41.709 62.992 1.00 16.94 192 ALA B N 1
ATOM 3182 C CA . ALA B 1 159 ? 41.059 41.585 63.565 1.00 17.15 192 ALA B CA 1
ATOM 3183 C C . ALA B 1 159 ? 40.159 40.678 62.757 1.00 16.93 192 ALA B C 1
ATOM 3184 O O . ALA B 1 159 ? 40.477 40.359 61.631 1.00 15.49 192 ALA B O 1
ATOM 3186 N N . PRO B 1 160 ? 39.010 40.301 63.332 1.00 18.10 193 PRO B N 1
ATOM 3187 C CA . PRO B 1 160 ? 38.075 39.502 62.553 1.00 18.34 193 PRO B CA 1
ATOM 3188 C C . PRO B 1 160 ? 37.613 40.211 61.309 1.00 17.57 193 PRO B C 1
ATOM 3189 O O . PRO B 1 160 ? 37.701 41.448 61.209 1.00 18.00 193 PRO B O 1
ATOM 3193 N N . THR B 1 161 ? 37.146 39.440 60.355 1.00 16.95 194 THR B N 1
ATOM 3194 C CA . THR B 1 161 ? 36.758 39.980 59.048 1.00 16.99 194 THR B CA 1
ATOM 3195 C C . THR B 1 161 ? 35.550 39.214 58.523 1.00 18.17 194 THR B C 1
ATOM 3196 O O . THR B 1 161 ? 35.379 38.000 58.752 1.00 15.97 194 THR B O 1
ATOM 3200 N N . ARG B 1 162 ? 34.726 39.935 57.787 1.00 18.92 195 ARG B N 1
ATOM 3201 C CA . ARG B 1 162 ? 33.644 39.357 56.995 1.00 19.06 195 ARG B CA 1
ATOM 3202 C C . ARG B 1 162 ? 33.963 39.166 55.510 1.00 18.13 195 ARG B C 1
ATOM 3203 O O . ARG B 1 162 ? 33.083 38.715 54.725 1.00 17.11 195 ARG B O 1
ATOM 3211 N N . GLU B 1 163 ? 35.196 39.418 55.084 1.00 17.17 196 GLU B N 1
ATOM 3212 C CA . GLU B 1 163 ? 35.465 39.442 53.631 1.00 17.89 196 GLU B CA 1
ATOM 3213 C C . GLU B 1 163 ? 35.372 38.120 52.866 1.00 16.52 196 GLU B C 1
ATOM 3214 O O . GLU B 1 163 ? 35.243 38.179 51.648 1.00 16.41 196 GLU B O 1
ATOM 3220 N N . LEU B 1 164 ? 35.527 36.969 53.515 1.00 15.31 197 LEU B N 1
ATOM 3221 C CA . LEU B 1 164 ? 35.375 35.667 52.842 1.00 15.43 197 LEU B CA 1
ATOM 3222 C C . LEU B 1 164 ? 33.921 35.169 52.781 1.00 15.09 197 LEU B C 1
ATOM 3223 O O . LEU B 1 164 ? 33.610 34.224 52.042 1.00 15.34 197 LEU B O 1
ATOM 3228 N N . ILE B 1 165 ? 33.055 35.776 53.576 1.00 15.24 198 ILE B N 1
ATOM 3229 C CA . ILE B 1 165 ? 31.679 35.335 53.686 1.00 15.60 198 ILE B CA 1
ATOM 3230 C C . ILE B 1 165 ? 31.045 35.499 52.356 1.00 16.14 198 ILE B C 1
ATOM 3231 O O . ILE B 1 165 ? 31.182 36.569 51.722 1.00 16.09 198 ILE B O 1
ATOM 3236 N N . GLY B 1 166 ? 30.484 34.410 51.868 1.00 15.84 199 GLY B N 1
ATOM 3237 C CA . GLY B 1 166 ? 29.805 34.412 50.581 1.00 17.03 199 GLY B CA 1
ATOM 3238 C C . GLY B 1 166 ? 30.621 33.795 49.468 1.00 16.87 199 GLY B C 1
ATOM 3239 O O . GLY B 1 166 ? 30.127 33.604 48.382 1.00 17.75 199 GLY B O 1
ATOM 3240 N N . LYS B 1 167 ? 31.894 33.540 49.692 1.00 17.55 200 LYS B N 1
ATOM 3241 C CA . LYS B 1 167 ? 32.712 32.942 48.656 1.00 17.66 200 LYS B CA 1
ATOM 3242 C C . LYS B 1 167 ? 32.570 31.451 48.725 1.00 17.07 200 LYS B C 1
ATOM 3243 O O . LYS B 1 167 ? 32.358 30.899 49.787 1.00 18.38 200 LYS B O 1
ATOM 3249 N N . ARG B 1 168 ? 32.644 30.836 47.569 1.00 16.38 201 ARG B N 1
ATOM 3250 C CA . ARG B 1 168 ? 32.801 29.421 47.425 1.00 17.07 201 ARG B CA 1
ATOM 3251 C C . ARG B 1 168 ? 34.087 29.116 46.689 1.00 17.03 201 ARG B C 1
ATOM 3252 O O . ARG B 1 168 ? 34.283 29.530 45.509 1.00 17.54 201 ARG B O 1
ATOM 3260 N N . THR B 1 169 ? 35.003 28.404 47.361 1.00 16.64 202 THR B N 1
ATOM 3261 C CA . THR B 1 169 ? 36.360 28.253 46.807 1.00 17.40 202 THR B CA 1
ATOM 3262 C C . THR B 1 169 ? 36.817 26.827 46.754 1.00 16.77 202 THR B C 1
ATOM 3263 O O . THR B 1 169 ? 36.642 26.095 47.721 1.00 17.51 202 THR B O 1
ATOM 3275 N N . TYR B 1 171 ? 40.071 24.201 46.626 1.00 15.81 204 TYR B N 1
ATOM 3276 C CA . TYR B 1 171 ? 41.468 24.125 47.049 1.00 15.37 204 TYR B CA 1
ATOM 3277 C C . TYR B 1 171 ? 42.044 22.782 46.622 1.00 15.03 204 TYR B C 1
ATOM 3278 O O . TYR B 1 171 ? 41.551 21.772 47.063 1.00 14.56 204 TYR B O 1
ATOM 3287 N N . ARG B 1 172 ? 43.002 22.791 45.705 1.00 15.10 205 ARG B N 1
ATOM 3288 C CA . ARG B 1 172 ? 43.699 21.603 45.258 1.00 16.29 205 ARG B CA 1
ATOM 3289 C C . ARG B 1 172 ? 44.960 21.454 46.064 1.00 15.37 205 ARG B C 1
ATOM 3290 O O . ARG B 1 172 ? 45.925 22.224 45.904 1.00 15.90 205 ARG B O 1
ATOM 3298 N N . TYR B 1 173 ? 44.952 20.479 46.958 1.00 14.91 206 TYR B N 1
ATOM 3299 C CA . TYR B 1 173 ? 46.043 20.247 47.879 1.00 14.37 206 TYR B CA 1
ATOM 3300 C C . TYR B 1 173 ? 47.159 19.396 47.260 1.00 14.50 206 TYR B C 1
ATOM 3301 O O . TYR B 1 173 ? 48.337 19.463 47.689 1.00 13.94 206 TYR B O 1
ATOM 3310 N N . SER B 1 174 ? 46.792 18.652 46.233 1.00 14.70 207 SER B N 1
ATOM 3311 C CA . SER B 1 174 ? 47.708 17.799 45.494 1.00 15.56 207 SER B CA 1
ATOM 3312 C C . SER B 1 174 ? 46.957 17.263 44.278 1.00 17.21 207 SER B C 1
ATOM 3313 O O . SER B 1 174 ? 45.729 17.476 44.163 1.00 16.34 207 SER B O 1
ATOM 3316 N N . PRO B 1 175 ? 47.663 16.550 43.402 1.00 17.73 208 PRO B N 1
ATOM 3317 C CA . PRO B 1 175 ? 46.925 15.927 42.296 1.00 19.01 208 PRO B CA 1
ATOM 3318 C C . PRO B 1 175 ? 45.754 15.000 42.641 1.00 19.14 208 PRO B C 1
ATOM 3319 O O . PRO B 1 175 ? 44.860 14.800 41.804 1.00 19.24 208 PRO B O 1
ATOM 3323 N N . THR B 1 176 ? 45.738 14.434 43.846 1.00 19.06 209 THR B N 1
ATOM 3324 C CA . THR B 1 176 ? 44.730 13.477 44.231 1.00 19.73 209 THR B CA 1
ATOM 3325 C C . THR B 1 176 ? 43.796 13.986 45.356 1.00 18.97 209 THR B C 1
ATOM 3326 O O . THR B 1 176 ? 42.894 13.257 45.761 1.00 18.51 209 THR B O 1
ATOM 3330 N N . GLU B 1 177 ? 44.033 15.199 45.888 1.00 19.68 210 GLU B N 1
ATOM 3331 C CA . GLU B 1 177 ? 43.258 15.752 46.996 1.00 18.42 210 GLU B CA 1
ATOM 3332 C C . GLU B 1 177 ? 42.708 17.160 46.699 1.00 18.21 210 GLU B C 1
ATOM 3333 O O . GLU B 1 177 ? 43.452 18.112 46.499 1.00 16.24 210 GLU B O 1
ATOM 3339 N N . CYS B 1 178 ? 41.390 17.296 46.758 1.00 18.18 211 CYS B N 1
ATOM 3340 C CA . CYS B 1 178 ? 40.730 18.518 46.381 1.00 18.19 211 CYS B CA 1
ATOM 3341 C C . CYS B 1 178 ? 39.429 18.665 47.214 1.00 16.67 211 CYS B C 1
ATOM 3342 O O . CYS B 1 178 ? 38.574 17.734 47.251 1.00 15.57 211 CYS B O 1
ATOM 3345 N N . TYR B 1 179 ? 39.294 19.815 47.861 1.00 16.03 212 TYR B N 1
ATOM 3346 C CA . TYR B 1 179 ? 38.136 20.157 48.670 1.00 15.69 212 TYR B CA 1
ATOM 3347 C C . TYR B 1 179 ? 37.600 21.471 48.158 1.00 17.41 212 TYR B C 1
ATOM 3348 O O . TYR B 1 179 ? 38.310 22.247 47.485 1.00 19.79 212 TYR B O 1
ATOM 3357 N N . GLU B 1 180 ? 36.345 21.742 48.496 1.00 16.44 213 GLU B N 1
ATOM 3358 C CA . GLU B 1 180 ? 35.824 23.074 48.393 1.00 16.33 213 GLU B CA 1
ATOM 3359 C C . GLU B 1 180 ? 35.341 23.545 49.767 1.00 14.63 213 GLU B C 1
ATOM 3360 O O . GLU B 1 180 ? 34.965 22.747 50.626 1.00 14.83 213 GLU B O 1
ATOM 3366 N N . HIS B 1 181 ? 35.426 24.858 49.963 1.00 14.54 214 HIS B N 1
ATOM 3367 C CA . HIS B 1 181 ? 34.867 25.520 51.155 1.00 13.87 214 HIS B CA 1
ATOM 3368 C C . HIS B 1 181 ? 33.805 26.499 50.719 1.00 13.88 214 HIS B C 1
ATOM 3369 O O . HIS B 1 181 ? 33.981 27.193 49.715 1.00 13.48 214 HIS B O 1
ATOM 3376 N N . ILE B 1 182 ? 32.720 26.570 51.486 1.00 13.04 215 ILE B N 1
ATOM 3377 C CA . ILE B 1 182 ? 31.679 27.539 51.289 1.00 13.68 215 ILE B CA 1
ATOM 3378 C C . ILE B 1 182 ? 31.557 28.314 52.581 1.00 13.40 215 ILE B C 1
ATOM 3379 O O . ILE B 1 182 ? 31.176 27.760 53.626 1.00 12.15 215 ILE B O 1
ATOM 3384 N N . TYR B 1 183 ? 31.938 29.583 52.516 1.00 12.62 216 TYR B N 1
ATOM 3385 C CA . TYR B 1 183 ? 32.018 30.386 53.693 1.00 12.65 216 TYR B CA 1
ATOM 3386 C C . TYR B 1 183 ? 30.643 30.964 53.936 1.00 13.74 216 TYR B C 1
ATOM 3387 O O . TYR B 1 183 ? 30.271 32.012 53.393 1.00 14.38 216 TYR B O 1
ATOM 3396 N N . LEU B 1 184 ? 29.875 30.259 54.760 1.00 14.03 217 LEU B N 1
ATOM 3397 C CA . LEU B 1 184 ? 28.460 30.574 54.911 1.00 14.73 217 LEU B CA 1
ATOM 3398 C C . LEU B 1 184 ? 28.161 31.865 55.665 1.00 14.67 217 LEU B C 1
ATOM 3399 O O . LEU B 1 184 ? 27.323 32.630 55.233 1.00 16.86 217 LEU B O 1
ATOM 3404 N N . ASN B 1 185 ? 28.734 32.035 56.838 1.00 14.59 218 ASN B N 1
ATOM 3405 C CA . ASN B 1 185 ? 28.496 33.159 57.735 1.00 15.49 218 ASN B CA 1
ATOM 3406 C C . ASN B 1 185 ? 29.652 33.316 58.709 1.00 16.61 218 ASN B C 1
ATOM 3407 O O . ASN B 1 185 ? 30.622 32.578 58.640 1.00 15.26 218 ASN B O 1
ATOM 3412 N N . GLU B 1 186 ? 29.551 34.284 59.626 1.00 18.74 219 GLU B N 1
ATOM 3413 C CA . GLU B 1 186 ? 30.636 34.591 60.533 1.00 20.23 219 GLU B CA 1
ATOM 3414 C C . GLU B 1 186 ? 31.080 33.445 61.462 1.00 17.93 219 GLU B C 1
ATOM 3415 O O . GLU B 1 186 ? 32.227 33.485 61.945 1.00 17.54 219 GLU B O 1
ATOM 3421 N N . ASN B 1 187 ? 30.192 32.488 61.739 1.00 15.36 220 ASN B N 1
ATOM 3422 C CA . ASN B 1 187 ? 30.501 31.343 62.617 1.00 15.56 220 ASN B CA 1
ATOM 3423 C C . ASN B 1 187 ? 30.751 29.962 61.958 1.00 14.12 220 ASN B C 1
ATOM 3424 O O . ASN B 1 187 ? 31.292 29.097 62.594 1.00 13.94 220 ASN B O 1
ATOM 3429 N N . PHE B 1 188 ? 30.302 29.780 60.734 1.00 12.99 221 PHE B N 1
ATOM 3430 C CA . PHE B 1 188 ? 30.214 28.479 60.130 1.00 13.82 221 PHE B CA 1
ATOM 3431 C C . PHE B 1 188 ? 30.613 28.531 58.637 1.00 12.60 221 PHE B C 1
ATOM 3432 O O . PHE B 1 188 ? 30.389 29.522 57.924 1.00 12.91 221 PHE B O 1
ATOM 3440 N N . TYR B 1 189 ? 31.203 27.405 58.202 1.00 12.27 222 TYR B N 1
ATOM 3441 C CA . TYR B 1 189 ? 31.442 27.125 56.805 1.00 12.25 222 TYR B CA 1
ATOM 3442 C C . TYR B 1 189 ? 31.102 25.659 56.511 1.00 11.71 222 TYR B C 1
ATOM 3443 O O . TYR B 1 189 ? 31.066 24.850 57.400 1.00 10.64 222 TYR B O 1
ATOM 3452 N N . ALA B 1 190 ? 30.828 25.360 55.252 1.00 12.07 223 ALA B N 1
ATOM 3453 C CA . ALA B 1 190 ? 30.686 23.975 54.769 1.00 12.18 223 ALA B CA 1
ATOM 3454 C C . ALA B 1 190 ? 31.910 23.630 53.940 1.00 12.96 223 ALA B C 1
ATOM 3455 O O . ALA B 1 190 ? 32.450 24.466 53.220 1.00 12.27 223 ALA B O 1
ATOM 3457 N N . TRP B 1 191 ? 32.294 22.374 54.024 1.00 12.87 224 TRP B N 1
ATOM 3458 C CA . TRP B 1 191 ? 33.317 21.796 53.245 1.00 13.22 224 TRP B CA 1
ATOM 3459 C C . TRP B 1 191 ? 32.783 20.525 52.622 1.00 14.43 224 TRP B C 1
ATOM 3460 O O . TRP B 1 191 ? 31.937 19.855 53.213 1.00 14.75 224 TRP B O 1
ATOM 3471 N N . GLN B 1 192 ? 33.383 20.156 51.500 1.00 15.31 225 GLN B N 1
ATOM 3472 C CA . GLN B 1 192 ? 33.145 18.896 50.855 1.00 16.17 225 GLN B CA 1
ATOM 3473 C C . GLN B 1 192 ? 34.485 18.456 50.233 1.00 15.68 225 GLN B C 1
ATOM 3474 O O . GLN B 1 192 ? 35.205 19.253 49.648 1.00 13.93 225 GLN B O 1
ATOM 3480 N N . CYS B 1 193 ? 34.767 17.162 50.324 1.00 15.28 226 CYS B N 1
ATOM 3481 C CA . CYS B 1 193 ? 35.902 16.562 49.623 1.00 15.93 226 CYS B CA 1
ATOM 3482 C C . CYS B 1 193 ? 35.496 16.110 48.224 1.00 16.13 226 CYS B C 1
ATOM 3483 O O . CYS B 1 193 ? 34.645 15.230 48.096 1.00 15.20 226 CYS B O 1
ATOM 3486 N N . LEU B 1 194 ? 35.993 16.830 47.221 1.00 15.98 227 LEU B N 1
ATOM 3487 C CA . LEU B 1 194 ? 35.672 16.588 45.853 1.00 17.03 227 LEU B CA 1
ATOM 3488 C C . LEU B 1 194 ? 36.477 15.372 45.308 1.00 18.43 227 LEU B C 1
ATOM 3489 O O . LEU B 1 194 ? 35.990 14.636 44.447 1.00 16.86 227 LEU B O 1
ATOM 3494 N N . GLN B 1 195 ? 37.704 15.201 45.801 1.00 17.58 228 GLN B N 1
ATOM 3495 C CA . GLN B 1 195 ? 38.585 14.154 45.357 1.00 19.43 228 GLN B CA 1
ATOM 3496 C C . GLN B 1 195 ? 39.528 13.865 46.486 1.00 19.60 228 GLN B C 1
ATOM 3497 O O . GLN B 1 195 ? 40.079 14.801 47.092 1.00 17.28 228 GLN B O 1
ATOM 3503 N N . GLY B 1 196 ? 39.686 12.586 46.801 1.00 19.96 229 GLY B N 1
ATOM 3504 C CA . GLY B 1 196 ? 40.601 12.176 47.852 1.00 21.38 229 GLY B CA 1
ATOM 3505 C C . GLY B 1 196 ? 40.107 11.003 48.654 1.00 23.06 229 GLY B C 1
ATOM 3506 O O . GLY B 1 196 ? 39.095 10.419 48.348 1.00 21.10 229 GLY B O 1
ATOM 3507 N N . VAL B 1 197 ? 40.864 10.676 49.693 1.00 25.76 230 VAL B N 1
ATOM 3508 C CA . VAL B 1 197 ? 40.511 9.599 50.595 1.00 27.06 230 VAL B CA 1
ATOM 3509 C C . VAL B 1 197 ? 39.194 9.875 51.345 1.00 26.49 230 VAL B C 1
ATOM 3510 O O . VAL B 1 197 ? 38.552 8.962 51.736 1.00 29.89 230 VAL B O 1
ATOM 3514 N N . GLU B 1 198 ? 38.787 11.128 51.504 1.00 26.01 231 GLU B N 1
ATOM 3515 C CA . GLU B 1 198 ? 37.446 11.465 52.012 1.00 25.01 231 GLU B CA 1
ATOM 3516 C C . GLU B 1 198 ? 36.434 11.762 50.917 1.00 23.80 231 GLU B C 1
ATOM 3517 O O . GLU B 1 198 ? 35.435 12.445 51.166 1.00 21.40 231 GLU B O 1
ATOM 3523 N N . GLY B 1 199 ? 36.700 11.333 49.683 1.00 23.55 232 GLY B N 1
ATOM 3524 C CA . GLY B 1 199 ? 35.837 11.696 48.595 1.00 23.98 232 GLY B CA 1
ATOM 3525 C C . GLY B 1 199 ? 34.338 11.512 48.886 1.00 23.11 232 GLY B C 1
ATOM 3526 O O . GLY B 1 199 ? 33.912 10.469 49.382 1.00 23.64 232 GLY B O 1
ATOM 3527 N N . GLY B 1 200 ? 33.559 12.543 48.564 1.00 20.90 233 GLY B N 1
ATOM 3528 C CA . GLY B 1 200 ? 32.134 12.559 48.813 1.00 20.02 233 GLY B CA 1
ATOM 3529 C C . GLY B 1 200 ? 31.670 12.906 50.218 1.00 19.49 233 GLY B C 1
ATOM 3530 O O . GLY B 1 200 ? 30.482 13.060 50.451 1.00 20.13 233 GLY B O 1
ATOM 3531 N N . LEU B 1 201 ? 32.604 13.058 51.151 1.00 18.65 234 LEU B N 1
ATOM 3532 C CA . LEU B 1 201 ? 32.263 13.476 52.495 1.00 18.84 234 LEU B CA 1
ATOM 3533 C C . LEU B 1 201 ? 32.065 14.970 52.567 1.00 17.93 234 LEU B C 1
ATOM 3534 O O . LEU B 1 201 ? 32.716 15.723 51.823 1.00 16.77 234 LEU B O 1
ATOM 3539 N N . ALA B 1 202 ? 31.222 15.412 53.497 1.00 17.23 235 ALA B N 1
ATOM 3540 C CA . ALA B 1 202 ? 31.034 16.838 53.747 1.00 16.03 235 ALA B CA 1
ATOM 3541 C C . ALA B 1 202 ? 30.587 17.092 55.147 1.00 15.30 235 ALA B C 1
ATOM 3542 O O . ALA B 1 202 ? 29.991 16.241 55.739 1.00 15.15 235 ALA B O 1
ATOM 3544 N N . ASP B 1 203 ? 30.822 18.303 55.648 1.00 14.79 236 ASP B N 1
ATOM 3545 C CA . ASP B 1 203 ? 30.183 18.760 56.837 1.00 14.18 236 ASP B CA 1
ATOM 3546 C C . ASP B 1 203 ? 30.200 20.285 56.873 1.00 13.66 236 ASP B C 1
ATOM 3547 O O . ASP B 1 203 ? 30.843 20.969 56.052 1.00 12.47 236 ASP B O 1
ATOM 3552 N N . VAL B 1 204 ? 29.513 20.797 57.866 1.00 13.47 237 VAL B N 1
ATOM 3553 C CA . VAL B 1 204 ? 29.677 22.153 58.327 1.00 13.82 237 VAL B CA 1
ATOM 3554 C C . VAL B 1 204 ? 30.456 22.125 59.645 1.00 14.26 237 VAL B C 1
ATOM 3555 O O . VAL B 1 204 ? 30.195 21.280 60.528 1.00 14.48 237 VAL B O 1
ATOM 3559 N N . ASP B 1 205 ? 31.385 23.069 59.787 1.00 14.53 238 ASP B N 1
ATOM 3560 C CA . ASP B 1 205 ? 32.099 23.200 61.044 1.00 14.49 238 ASP B CA 1
ATOM 3561 C C . ASP B 1 205 ? 32.259 24.652 61.449 1.00 14.13 238 ASP B C 1
ATOM 3562 O O . ASP B 1 205 ? 32.156 25.559 60.627 1.00 13.28 238 ASP B O 1
ATOM 3567 N N . ARG B 1 206 ? 32.462 24.822 62.743 1.00 13.60 239 ARG B N 1
ATOM 3568 C CA . ARG B 1 206 ? 32.661 26.099 63.416 1.00 14.23 239 ARG B CA 1
ATOM 3569 C C . ARG B 1 206 ? 33.954 26.723 62.929 1.00 13.80 239 ARG B C 1
ATOM 3570 O O . ARG B 1 206 ? 34.985 26.061 62.810 1.00 14.40 239 ARG B O 1
ATOM 3578 N N . CYS B 1 207 ? 33.900 27.988 62.524 1.00 13.88 240 CYS B N 1
ATOM 3579 C CA . CYS B 1 207 ? 35.119 28.604 62.054 1.00 13.34 240 CYS B CA 1
ATOM 3580 C C . CYS B 1 207 ? 35.306 30.043 62.527 1.00 12.95 240 CYS B C 1
ATOM 3581 O O . CYS B 1 207 ? 34.416 30.642 63.158 1.00 12.93 240 CYS B O 1
ATOM 3584 N N . HIS B 1 208 ? 36.491 30.562 62.249 1.00 11.73 241 HIS B N 1
ATOM 3585 C CA . HIS B 1 208 ? 36.899 31.896 62.600 1.00 12.08 241 HIS B CA 1
ATOM 3586 C C . HIS B 1 208 ? 37.679 32.549 61.439 1.00 11.93 241 HIS B C 1
ATOM 3587 O O . HIS B 1 208 ? 38.500 31.855 60.761 1.00 11.73 241 HIS B O 1
ATOM 3594 N N . TYR B 1 209 ? 37.404 33.815 61.159 1.00 11.38 242 TYR B N 1
ATOM 3595 C CA . TYR B 1 209 ? 38.048 34.491 60.024 1.00 12.00 242 TYR B CA 1
ATOM 3596 C C . TYR B 1 209 ? 38.758 35.762 60.501 1.00 12.00 242 TYR B C 1
ATOM 3597 O O . TYR B 1 209 ? 38.134 36.619 61.183 1.00 12.28 242 TYR B O 1
ATOM 3606 N N . PHE B 1 210 ? 40.005 35.943 60.095 1.00 11.86 243 PHE B N 1
ATOM 3607 C CA . PHE B 1 210 ? 40.736 37.177 60.407 1.00 12.75 243 PHE B CA 1
ATOM 3608 C C . PHE B 1 210 ? 41.429 37.682 59.190 1.00 13.21 243 PHE B C 1
ATOM 3609 O O . PHE B 1 210 ? 41.837 36.916 58.292 1.00 13.83 243 PHE B O 1
ATOM 3617 N N . LYS B 1 211 ? 41.565 38.978 59.125 1.00 13.31 244 LYS B N 1
ATOM 3618 C CA . LYS B 1 211 ? 42.214 39.622 57.979 1.00 14.62 244 LYS B CA 1
ATOM 3619 C C . LYS B 1 211 ? 43.658 40.012 58.334 1.00 14.65 244 LYS B C 1
ATOM 3620 O O . LYS B 1 211 ? 43.878 40.742 59.282 1.00 14.37 244 LYS B O 1
ATOM 3634 N N . ALA B 1 213 ? 46.057 41.008 55.793 1.00 17.33 246 ALA B N 1
ATOM 3635 C CA . ALA B 1 213 ? 46.520 42.049 54.864 1.00 18.73 246 ALA B CA 1
ATOM 3636 C C . ALA B 1 213 ? 45.505 42.049 53.743 1.00 18.73 246 ALA B C 1
ATOM 3637 O O . ALA B 1 213 ? 44.592 41.244 53.727 1.00 16.46 246 ALA B O 1
ATOM 3639 N N . ASP B 1 214 ? 45.670 42.928 52.784 1.00 19.71 247 ASP B N 1
ATOM 3640 C CA . ASP B 1 214 ? 44.759 42.970 51.651 1.00 21.66 247 ASP B CA 1
ATOM 3641 C C . ASP B 1 214 ? 44.707 41.569 50.993 1.00 19.27 247 ASP B C 1
ATOM 3642 O O . ASP B 1 214 ? 45.754 41.022 50.665 1.00 17.24 247 ASP B O 1
ATOM 3647 N N . GLU B 1 215 ? 43.506 40.996 50.870 1.00 19.07 248 GLU B N 1
ATOM 3648 C CA . GLU B 1 215 ? 43.281 39.669 50.216 1.00 19.12 248 GLU B CA 1
ATOM 3649 C C . GLU B 1 215 ? 44.106 38.524 50.849 1.00 17.18 248 GLU B C 1
ATOM 3650 O O . GLU B 1 215 ? 44.446 37.540 50.188 1.00 15.82 248 GLU B O 1
ATOM 3656 N N . LEU B 1 216 ? 44.413 38.686 52.144 1.00 14.50 249 LEU B N 1
ATOM 3657 C CA . LEU B 1 216 ? 45.117 37.682 52.900 1.00 13.44 249 LEU B CA 1
ATOM 3658 C C . LEU B 1 216 ? 44.419 37.426 54.218 1.00 12.73 249 LEU B C 1
ATOM 3659 O O . LEU B 1 216 ? 44.258 38.328 55.058 1.00 12.45 249 LEU B O 1
ATOM 3664 N N . TYR B 1 217 ? 43.990 36.191 54.413 1.00 12.71 250 TYR B N 1
ATOM 3665 C CA . TYR B 1 217 ? 43.138 35.881 55.573 1.00 12.76 250 TYR B CA 1
ATOM 3666 C C . TYR B 1 217 ? 43.687 34.742 56.382 1.00 12.52 250 TYR B C 1
ATOM 3667 O O . TYR B 1 217 ? 44.364 33.857 55.858 1.00 12.94 250 TYR B O 1
ATOM 3676 N N . LEU B 1 218 ? 43.397 34.743 57.668 1.00 12.14 251 LEU B N 1
ATOM 3677 C CA . LEU B 1 218 ? 43.704 33.596 58.503 1.00 11.10 251 LEU B CA 1
ATOM 3678 C C . LEU B 1 218 ? 42.354 32.987 58.782 1.00 10.78 251 LEU B C 1
ATOM 3679 O O . LEU B 1 218 ? 41.416 33.673 59.253 1.00 11.27 251 LEU B O 1
ATOM 3684 N N . PHE B 1 219 ? 42.219 31.730 58.421 1.00 10.77 252 PHE B N 1
ATOM 3685 C CA . PHE B 1 219 ? 40.988 30.924 58.614 1.00 10.19 252 PHE B CA 1
ATOM 3686 C C . PHE B 1 219 ? 41.331 29.762 59.533 1.00 10.47 252 PHE B C 1
ATOM 3687 O O . PHE B 1 219 ? 42.295 29.025 59.264 1.00 11.28 252 PHE B O 1
ATOM 3695 N N . VAL B 1 220 ? 40.511 29.538 60.535 1.00 10.11 253 VAL B N 1
ATOM 3696 C CA . VAL B 1 220 ? 40.707 28.535 61.549 1.00 10.48 253 VAL B CA 1
ATOM 3697 C C . VAL B 1 220 ? 39.396 27.809 61.652 1.00 10.79 253 VAL B C 1
ATOM 3698 O O . VAL B 1 220 ? 38.323 28.478 61.783 1.00 10.95 253 VAL B O 1
ATOM 3702 N N . TRP B 1 221 ? 39.438 26.504 61.686 1.00 11.36 254 TRP B N 1
ATOM 3703 C CA . TRP B 1 221 ? 38.252 25.742 61.903 1.00 11.99 254 TRP B CA 1
ATOM 3704 C C . TRP B 1 221 ? 38.384 24.626 62.934 1.00 12.51 254 TRP B C 1
ATOM 3705 O O . TRP B 1 221 ? 39.431 24.163 63.165 1.00 11.61 254 TRP B O 1
ATOM 3716 N N . ARG B 1 222 ? 37.277 24.240 63.525 1.00 13.14 255 ARG B N 1
ATOM 3717 C CA . ARG B 1 222 ? 37.268 23.254 64.577 1.00 14.03 255 ARG B CA 1
ATOM 3718 C C . ARG B 1 222 ? 36.178 22.207 64.339 1.00 14.67 255 ARG B C 1
ATOM 3719 O O . ARG B 1 222 ? 35.042 22.501 64.458 1.00 15.09 255 ARG B O 1
ATOM 3727 N N . GLU B 1 223 ? 36.573 21.001 63.996 1.00 14.53 256 GLU B N 1
ATOM 3728 C CA . GLU B 1 223 ? 35.633 19.983 63.542 1.00 15.06 256 GLU B CA 1
ATOM 3729 C C . GLU B 1 223 ? 34.895 19.270 64.660 1.00 14.72 256 GLU B C 1
ATOM 3730 O O . GLU B 1 223 ? 35.416 19.091 65.696 1.00 14.29 256 GLU B O 1
ATOM 3736 N N . LYS B 1 224 ? 33.660 18.880 64.397 1.00 15.04 257 LYS B N 1
ATOM 3737 C CA . LYS B 1 224 ? 32.801 18.308 65.418 1.00 15.61 257 LYS B CA 1
ATOM 3738 C C . LYS B 1 224 ? 32.616 16.797 65.306 1.00 15.68 257 LYS B C 1
ATOM 3739 O O . LYS B 1 224 ? 32.102 16.182 66.233 1.00 16.10 257 LYS B O 1
ATOM 3745 N N . VAL B 1 225 ? 32.936 16.204 64.165 1.00 15.55 258 VAL B N 1
ATOM 3746 C CA . VAL B 1 225 ? 32.805 14.745 63.993 1.00 15.39 258 VAL B CA 1
ATOM 3747 C C . VAL B 1 225 ? 34.152 14.058 64.358 1.00 16.89 258 VAL B C 1
ATOM 3748 O O . VAL B 1 225 ? 34.279 13.421 65.393 1.00 16.68 258 VAL B O 1
ATOM 3752 N N . VAL B 1 226 ? 35.175 14.227 63.541 1.00 15.67 259 VAL B N 1
ATOM 3753 C CA . VAL B 1 226 ? 36.490 13.767 63.844 1.00 15.79 259 VAL B CA 1
ATOM 3754 C C . VAL B 1 226 ? 37.208 15.005 64.402 1.00 15.79 259 VAL B C 1
ATOM 3755 O O . VAL B 1 226 ? 37.341 15.986 63.699 1.00 15.72 259 VAL B O 1
ATOM 3759 N N . PRO B 1 227 ? 37.572 15.004 65.692 1.00 15.68 260 PRO B N 1
ATOM 3760 C CA . PRO B 1 227 ? 38.223 16.185 66.278 1.00 15.47 260 PRO B CA 1
ATOM 3761 C C . PRO B 1 227 ? 39.475 16.615 65.529 1.00 15.85 260 PRO B C 1
ATOM 3762 O O . PRO B 1 227 ? 40.439 15.850 65.361 1.00 15.88 260 PRO B O 1
ATOM 3766 N N . THR B 1 228 ? 39.463 17.852 65.089 1.00 15.65 261 THR B N 1
ATOM 3767 C CA . THR B 1 228 ? 40.459 18.335 64.175 1.00 15.36 261 THR B CA 1
ATOM 3768 C C . THR B 1 228 ? 40.497 19.824 64.337 1.00 13.74 261 THR B C 1
ATOM 3769 O O . THR B 1 228 ? 39.428 20.457 64.437 1.00 14.09 261 THR B O 1
ATOM 3773 N N . LEU B 1 229 ? 41.701 20.404 64.335 1.00 12.98 262 LEU B N 1
ATOM 3774 C CA . LEU B 1 229 ? 41.916 21.847 64.204 1.00 12.27 262 LEU B CA 1
ATOM 3775 C C . LEU B 1 229 ? 42.591 22.163 62.913 1.00 11.94 262 LEU B C 1
ATOM 3776 O O . LEU B 1 229 ? 43.677 21.609 62.613 1.00 12.14 262 LEU B O 1
ATOM 3781 N N . GLY B 1 230 ? 42.004 23.054 62.124 1.00 11.06 263 GLY B N 1
ATOM 3782 C CA . GLY B 1 230 ? 42.672 23.545 60.923 1.00 10.85 263 GLY B CA 1
ATOM 3783 C C . GLY B 1 230 ? 43.004 25.042 61.003 1.00 10.27 263 GLY B C 1
ATOM 3784 O O . GLY B 1 230 ? 42.251 25.819 61.610 1.00 10.23 263 GLY B O 1
ATOM 3785 N N . VAL B 1 231 ? 44.214 25.396 60.608 1.00 10.17 264 VAL B N 1
ATOM 3786 C CA . VAL B 1 231 ? 44.710 26.778 60.631 1.00 10.54 264 VAL B CA 1
ATOM 3787 C C . VAL B 1 231 ? 45.358 27.067 59.267 1.00 10.57 264 VAL B C 1
ATOM 3788 O O . VAL B 1 231 ? 46.308 26.389 58.900 1.00 10.91 264 VAL B O 1
ATOM 3792 N N . VAL B 1 232 ? 44.862 28.024 58.521 1.00 10.74 265 VAL B N 1
ATOM 3793 C CA . VAL B 1 232 ? 45.404 28.228 57.177 1.00 11.61 265 VAL B CA 1
ATOM 3794 C C . VAL B 1 232 ? 45.372 29.695 56.778 1.00 11.98 265 VAL B C 1
ATOM 3795 O O . VAL B 1 232 ? 44.438 30.395 57.106 1.00 11.36 265 VAL B O 1
ATOM 3799 N N . LEU B 1 233 ? 46.427 30.131 56.087 1.00 12.17 266 LEU B N 1
ATOM 3800 C CA . LEU B 1 233 ? 46.459 31.415 55.496 1.00 12.83 266 LEU B CA 1
ATOM 3801 C C . LEU B 1 233 ? 45.932 31.218 54.080 1.00 12.61 266 LEU B C 1
ATOM 3802 O O . LEU B 1 233 ? 46.402 30.340 53.361 1.00 12.95 266 LEU B O 1
ATOM 3807 N N . ILE B 1 234 ? 45.031 32.092 53.692 1.00 13.08 267 ILE B N 1
ATOM 3808 C CA . ILE B 1 234 ? 44.418 32.092 52.393 1.00 13.74 267 ILE B CA 1
ATOM 3809 C C . ILE B 1 234 ? 44.747 33.424 51.699 1.00 13.92 267 ILE B C 1
ATOM 3810 O O . ILE B 1 234 ? 44.342 34.520 52.141 1.00 14.03 267 ILE B O 1
ATOM 3815 N N . ASP B 1 235 ? 45.492 33.315 50.606 1.00 13.71 268 ASP B N 1
ATOM 3816 C CA . ASP B 1 235 ? 45.977 34.452 49.877 1.00 14.61 268 ASP B CA 1
ATOM 3817 C C . ASP B 1 235 ? 45.215 34.430 48.559 1.00 15.81 268 ASP B C 1
ATOM 3818 O O . ASP B 1 235 ? 45.549 33.657 47.639 1.00 15.15 268 ASP B O 1
ATOM 3823 N N . LEU B 1 236 ? 44.191 35.263 48.480 1.00 17.14 269 LEU B N 1
ATOM 3824 C CA . LEU B 1 236 ? 43.375 35.268 47.315 1.00 19.11 269 LEU B CA 1
ATOM 3825 C C . LEU B 1 236 ? 44.059 36.024 46.185 1.00 17.91 269 LEU B C 1
ATOM 3826 O O . LEU B 1 236 ? 43.676 35.849 45.057 1.00 21.65 269 LEU B O 1
ATOM 3831 N N . ALA B 1 237 ? 45.024 36.858 46.470 1.00 18.33 270 ALA B N 1
ATOM 3832 C CA . ALA B 1 237 ? 45.767 37.597 45.406 1.00 19.61 270 ALA B CA 1
ATOM 3833 C C . ALA B 1 237 ? 46.661 36.581 44.650 1.00 20.21 270 ALA B C 1
ATOM 3834 O O . ALA B 1 237 ? 46.655 36.516 43.423 1.00 21.95 270 ALA B O 1
ATOM 3836 N N . GLN B 1 238 ? 47.374 35.767 45.399 1.00 18.39 271 GLN B N 1
ATOM 3837 C CA . GLN B 1 238 ? 48.268 34.782 44.847 1.00 18.54 271 GLN B CA 1
ATOM 3838 C C . GLN B 1 238 ? 47.564 33.467 44.533 1.00 16.44 271 GLN B C 1
ATOM 3839 O O . GLN B 1 238 ? 48.130 32.661 43.931 1.00 16.24 271 GLN B O 1
ATOM 3845 N N . ARG B 1 239 ? 46.324 33.290 44.960 1.00 15.34 272 ARG B N 1
ATOM 3846 C CA . ARG B 1 239 ? 45.572 32.082 44.695 1.00 16.32 272 ARG B CA 1
ATOM 3847 C C . ARG B 1 239 ? 46.205 30.825 45.294 1.00 15.71 272 ARG B C 1
ATOM 3848 O O . ARG B 1 239 ? 46.276 29.832 44.666 1.00 13.74 272 ARG B O 1
ATOM 3856 N N . LYS B 1 240 ? 46.650 30.946 46.527 1.00 15.66 273 LYS B N 1
ATOM 3857 C CA . LYS B 1 240 ? 47.408 29.905 47.206 1.00 17.28 273 LYS B CA 1
ATOM 3858 C C . LYS B 1 240 ? 47.103 29.986 48.696 1.00 15.33 273 LYS B C 1
ATOM 3859 O O . LYS B 1 240 ? 46.737 31.024 49.164 1.00 14.75 273 LYS B O 1
ATOM 3865 N N . THR B 1 241 ? 47.236 28.862 49.378 1.00 14.21 274 THR B N 1
ATOM 3866 C CA . THR B 1 241 ? 47.003 28.769 50.832 1.00 13.21 274 THR B CA 1
ATOM 3867 C C . THR B 1 241 ? 48.186 28.010 51.460 1.00 13.55 274 THR B C 1
ATOM 3868 O O . THR B 1 241 ? 48.875 27.240 50.768 1.00 13.57 274 THR B O 1
ATOM 3872 N N . ASP B 1 242 ? 48.383 28.158 52.758 1.00 12.87 275 ASP B N 1
ATOM 3873 C CA . ASP B 1 242 ? 49.491 27.564 53.471 1.00 14.31 275 ASP B CA 1
ATOM 3874 C C . ASP B 1 242 ? 48.995 27.381 54.925 1.00 12.79 275 ASP B C 1
ATOM 3875 O O . ASP B 1 242 ? 48.588 28.341 55.553 1.00 12.74 275 ASP B O 1
ATOM 3880 N N . GLY B 1 243 ? 49.061 26.187 55.482 1.00 12.34 276 GLY B N 1
ATOM 3881 C CA . GLY B 1 243 ? 48.663 26.052 56.855 1.00 11.54 276 GLY B CA 1
ATOM 3882 C C . GLY B 1 243 ? 48.974 24.667 57.380 1.00 11.00 276 GLY B C 1
ATOM 3883 O O . GLY B 1 243 ? 49.941 24.038 56.937 1.00 10.58 276 GLY B O 1
ATOM 3884 N N . LYS B 1 244 ? 48.115 24.215 58.286 1.00 10.18 277 LYS B N 1
ATOM 3885 C CA . LYS B 1 244 ? 48.262 22.928 58.950 1.00 10.91 277 LYS B CA 1
ATOM 3886 C C . LYS B 1 244 ? 46.981 22.343 59.403 1.00 10.12 277 LYS B C 1
ATOM 3887 O O . LYS B 1 244 ? 45.960 23.048 59.520 1.00 9.58 277 LYS B O 1
ATOM 3893 N N . ILE B 1 245 ? 46.982 21.010 59.607 1.00 10.35 278 ILE B N 1
ATOM 3894 C CA . ILE B 1 245 ? 45.872 20.309 60.214 1.00 10.45 278 ILE B CA 1
ATOM 3895 C C . ILE B 1 245 ? 46.457 19.505 61.408 1.00 10.55 278 ILE B C 1
ATOM 3896 O O . ILE B 1 245 ? 47.508 18.878 61.264 1.00 10.65 278 ILE B O 1
ATOM 3901 N N . PHE B 1 246 ? 45.710 19.478 62.500 1.00 10.26 279 PHE B N 1
ATOM 3902 C CA . PHE B 1 246 ? 46.111 18.947 63.755 1.00 11.15 279 PHE B CA 1
ATOM 3903 C C . PHE B 1 246 ? 44.943 18.071 64.274 1.00 11.36 279 PHE B C 1
ATOM 3904 O O . PHE B 1 24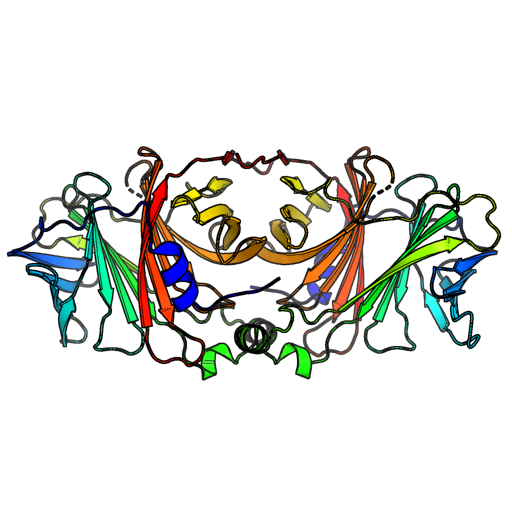6 ? 43.774 18.516 64.372 1.00 11.06 279 PHE B O 1
ATOM 3912 N N . GLY B 1 247 ? 45.262 16.843 64.646 1.00 11.52 280 GLY B N 1
ATOM 3913 C CA . GLY B 1 247 ? 44.257 15.990 65.279 1.00 12.25 280 GLY B CA 1
ATOM 3914 C C . GLY B 1 247 ? 44.954 14.776 65.817 1.00 13.16 280 GLY B C 1
ATOM 3915 O O . GLY B 1 247 ? 46.179 14.739 65.884 1.00 14.64 280 GLY B O 1
ATOM 3916 N N . TYR B 1 248 ? 44.186 13.771 66.211 1.00 14.30 281 TYR B N 1
ATOM 3917 C CA . TYR B 1 248 ? 44.793 12.545 66.654 1.00 14.69 281 TYR B CA 1
ATOM 3918 C C . TYR B 1 248 ? 45.086 11.665 65.475 1.00 15.51 281 TYR B C 1
ATOM 3919 O O . TYR B 1 248 ? 44.323 11.607 64.512 1.00 15.53 281 TYR B O 1
ATOM 3928 N N . GLN B 1 249 ? 46.169 10.907 65.573 1.00 17.03 282 GLN B N 1
ATOM 3929 C CA . GLN B 1 249 ? 46.460 9.967 64.493 1.00 18.99 282 GLN B CA 1
ATOM 3930 C C . GLN B 1 249 ? 45.344 8.990 64.264 1.00 19.03 282 GLN B C 1
ATOM 3931 O O . GLN B 1 249 ? 44.958 8.730 63.123 1.00 17.46 282 GLN B O 1
ATOM 3937 N N . GLY B 1 250 ? 44.851 8.423 65.356 1.00 20.40 283 GLY B N 1
ATOM 3938 C CA . GLY B 1 250 ? 43.795 7.451 65.308 1.00 22.47 283 GLY B CA 1
ATOM 3939 C C . GLY B 1 250 ? 42.672 7.790 66.239 1.00 23.48 283 GLY B C 1
ATOM 3940 O O . GLY B 1 250 ? 42.573 8.917 66.680 1.00 22.39 283 GLY B O 1
ATOM 3941 N N . GLY B 1 251 ? 41.821 6.803 66.518 1.00 24.52 284 GLY B N 1
ATOM 3942 C CA . GLY B 1 251 ? 40.621 6.987 67.360 1.00 26.47 284 GLY B CA 1
ATOM 3943 C C . GLY B 1 251 ? 40.811 6.681 68.851 1.00 26.94 284 GLY B C 1
ATOM 3944 O O . GLY B 1 251 ? 39.823 6.589 69.586 1.00 25.27 284 GLY B O 1
ATOM 3945 N N . ASP B 1 252 ? 42.070 6.632 69.295 1.00 26.85 285 ASP B N 1
ATOM 3946 C CA . ASP B 1 252 ? 42.461 6.182 70.643 1.00 30.10 285 ASP B CA 1
ATOM 3947 C C . ASP B 1 252 ? 43.039 7.314 71.544 1.00 29.55 285 ASP B C 1
ATOM 3948 O O . ASP B 1 252 ? 43.587 7.050 72.607 1.00 29.20 285 ASP B O 1
ATOM 3953 N N . PHE B 1 253 ? 42.946 8.559 71.098 1.00 27.69 286 PHE B N 1
ATOM 3954 C CA . PHE B 1 253 ? 43.374 9.722 71.905 1.00 27.82 286 PHE B CA 1
ATOM 3955 C C . PHE B 1 253 ? 44.827 9.616 72.333 1.00 28.51 286 PHE B C 1
ATOM 3956 O O . PHE B 1 253 ? 45.188 9.989 73.426 1.00 29.56 286 PHE B O 1
ATOM 3964 N N . GLY B 1 254 ? 45.641 9.105 71.419 1.00 27.96 287 GLY B N 1
ATOM 3965 C CA . GLY B 1 254 ? 47.048 8.789 71.706 1.00 28.37 287 GLY B CA 1
ATOM 3966 C C . GLY B 1 254 ? 47.913 9.731 70.896 1.00 24.88 287 GLY B C 1
ATOM 3967 O O . GLY B 1 254 ? 47.878 10.924 71.123 1.00 24.35 287 GLY B O 1
ATOM 3968 N N . THR B 1 255 ? 48.629 9.201 69.916 1.00 22.07 288 THR B N 1
ATOM 3969 C CA . THR B 1 255 ? 49.573 9.973 69.118 1.00 22.04 288 THR B CA 1
ATOM 3970 C C . THR B 1 255 ? 48.876 11.072 68.331 1.00 19.12 288 THR B C 1
ATOM 3971 O O . THR B 1 255 ? 47.793 10.863 67.802 1.00 18.31 288 THR B O 1
ATOM 3975 N N . LEU B 1 256 ? 49.550 12.203 68.224 1.00 17.82 289 LEU B N 1
ATOM 3976 C CA . LEU B 1 256 ? 49.047 13.367 67.461 1.00 17.57 289 LEU B CA 1
ATOM 3977 C C . LEU B 1 256 ? 49.540 13.431 66.030 1.00 18.12 289 LEU B C 1
ATOM 3978 O O . LEU B 1 256 ? 50.691 13.042 65.723 1.00 18.94 289 LEU B O 1
ATOM 3983 N N . SER B 1 257 ? 48.683 13.920 65.146 1.00 17.34 290 SER B N 1
ATOM 3984 C CA . SER B 1 257 ? 49.079 14.222 63.751 1.00 17.77 290 SER B CA 1
ATOM 3985 C C . SER B 1 257 ? 49.037 15.704 63.575 1.00 16.55 290 SER B C 1
ATOM 3986 O O . SER B 1 257 ? 48.024 16.321 63.888 1.00 17.40 290 SER B O 1
ATOM 3989 N N . ASN B 1 258 ? 50.098 16.275 63.027 1.00 15.37 291 ASN B N 1
ATOM 3990 C CA . ASN B 1 258 ? 50.139 17.693 62.735 1.00 15.07 291 ASN B CA 1
ATOM 3991 C C . ASN B 1 258 ? 50.909 17.815 61.451 1.00 15.99 291 ASN B C 1
ATOM 3992 O O . ASN B 1 258 ? 52.123 17.492 61.448 1.00 16.09 291 ASN B O 1
ATOM 3997 N N . PHE B 1 259 ? 50.246 18.196 60.361 1.00 13.95 292 PHE B N 1
ATOM 3998 C CA . PHE B 1 259 ? 50.881 18.105 59.081 1.00 14.16 292 PHE B CA 1
ATOM 3999 C C . PHE B 1 259 ? 50.595 19.360 58.275 1.00 14.11 292 PHE B C 1
ATOM 4000 O O . PHE B 1 259 ? 49.557 19.997 58.414 1.00 13.40 292 PHE B O 1
ATOM 4008 N N . GLN B 1 260 ? 51.575 19.709 57.477 1.00 13.20 293 GLN B N 1
ATOM 4009 C CA . GLN B 1 260 ? 51.465 20.858 56.592 1.00 14.81 293 GLN B CA 1
ATOM 4010 C C . GLN B 1 260 ? 50.548 20.634 55.423 1.00 13.73 293 GLN B C 1
ATOM 4011 O O . GLN B 1 260 ? 50.566 19.589 54.802 1.00 14.70 293 GLN B O 1
ATOM 4017 N N . ILE B 1 261 ? 49.773 21.656 55.091 1.00 14.26 294 ILE B N 1
ATOM 4018 C CA . ILE B 1 261 ? 48.942 21.667 53.888 1.00 13.83 294 ILE B CA 1
ATOM 4019 C C . ILE B 1 261 ? 49.201 22.913 53.084 1.00 13.33 294 ILE B C 1
ATOM 4020 O O . ILE B 1 261 ? 49.650 23.982 53.606 1.00 11.96 294 ILE B O 1
ATOM 4025 N N . GLY B 1 262 ? 48.945 22.806 51.795 1.00 12.60 295 GLY B N 1
ATOM 4026 C CA . GLY B 1 262 ? 48.963 23.980 50.945 1.00 12.74 295 GLY B CA 1
ATOM 4027 C C . GLY B 1 262 ? 48.222 23.691 49.693 1.00 12.83 295 GLY B C 1
ATOM 4028 O O . GLY B 1 262 ? 48.287 22.566 49.196 1.00 12.57 295 GLY B O 1
ATOM 4029 N N . ALA B 1 263 ? 47.492 24.674 49.194 1.00 12.95 296 ALA B N 1
ATOM 4030 C CA . ALA B 1 263 ? 46.612 24.437 48.068 1.00 13.67 296 ALA B CA 1
ATOM 4031 C C . ALA B 1 263 ? 46.634 25.524 47.042 1.00 14.03 296 ALA B C 1
ATOM 4032 O O . ALA B 1 263 ? 46.939 26.672 47.348 1.00 14.22 296 ALA B O 1
ATOM 4034 N N . TYR B 1 264 ? 46.365 25.158 45.789 1.00 14.31 297 TYR B N 1
ATOM 4035 C CA . TYR B 1 264 ? 46.076 26.115 44.778 1.00 14.54 297 TYR B CA 1
ATOM 4036 C C . TYR B 1 264 ? 44.589 26.416 44.905 1.00 14.45 297 TYR B C 1
ATOM 4037 O O . TYR B 1 264 ? 43.754 25.493 44.925 1.00 15.57 297 TYR B O 1
ATOM 4046 N N . ALA B 1 265 ? 44.246 27.679 44.994 1.00 14.33 298 ALA B N 1
ATOM 4047 C CA . ALA B 1 265 ? 42.867 28.176 45.295 1.00 14.94 298 ALA B CA 1
ATOM 4048 C C . ALA B 1 265 ? 42.208 28.717 44.056 1.00 16.18 298 ALA B C 1
ATOM 4049 O O . ALA B 1 265 ? 42.869 29.315 43.201 1.00 17.82 298 ALA B O 1
ATOM 4051 N N . GLN B 1 266 ? 40.914 28.494 43.925 1.00 18.00 299 GLN B N 1
ATOM 4052 C CA . GLN B 1 266 ? 40.167 29.113 42.834 1.00 20.11 299 GLN B CA 1
ATOM 4053 C C . GLN B 1 266 ? 38.798 29.438 43.354 1.00 20.50 299 GLN B C 1
ATOM 4054 O O . GLN B 1 266 ? 38.075 28.538 43.793 1.00 17.40 299 GLN B O 1
ATOM 4060 N N . VAL B 1 267 ? 38.429 30.720 43.295 1.00 19.25 300 VAL B N 1
ATOM 4061 C CA . VAL B 1 267 ? 37.091 31.110 43.716 1.00 19.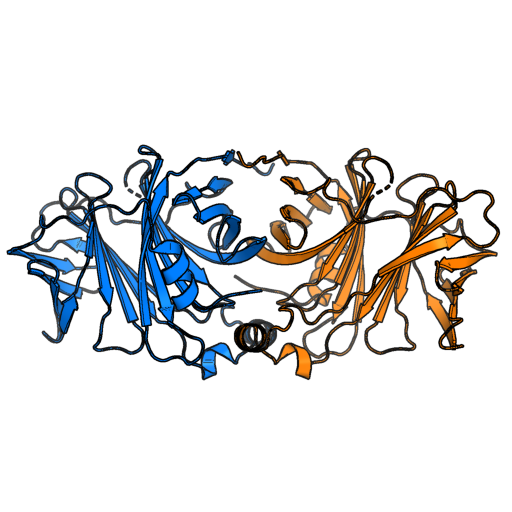36 300 VAL B CA 1
ATOM 4062 C C . VAL B 1 267 ? 36.088 30.738 42.637 1.00 20.75 300 VAL B C 1
ATOM 4063 O O . VAL B 1 267 ? 36.210 31.236 41.534 1.00 19.72 300 VAL B O 1
ATOM 4067 N N . LEU B 1 268 ? 35.069 29.943 42.990 1.00 19.50 301 LEU B N 1
ATOM 4068 C CA . LEU B 1 268 ? 34.109 29.389 42.023 1.00 21.32 301 LEU B CA 1
ATOM 4069 C C . LEU B 1 268 ? 32.933 30.352 41.848 1.00 20.78 301 LEU B C 1
ATOM 4070 O O . LEU B 1 268 ? 32.508 30.612 40.706 1.00 21.87 301 LEU B O 1
ATOM 4075 N N . ASN B 1 269 ? 32.432 30.920 42.933 1.00 18.49 302 ASN B N 1
ATOM 4076 C CA . ASN B 1 269 ? 31.451 32.025 42.827 1.00 19.28 302 ASN B CA 1
ATOM 4077 C C . ASN B 1 269 ? 31.296 32.800 44.132 1.00 20.51 302 ASN B C 1
ATOM 4078 O O . ASN B 1 269 ? 31.775 32.347 45.184 1.00 20.09 302 ASN B O 1
ATOM 4083 N N . GLU B 1 270 ? 30.631 33.949 44.042 1.00 22.04 303 GLU B N 1
ATOM 4084 C CA . GLU B 1 270 ? 30.249 34.761 45.197 1.00 24.09 303 GLU B CA 1
ATOM 4085 C C . GLU B 1 270 ? 28.715 34.838 45.281 1.00 23.70 303 GLU B C 1
ATOM 4086 O O . GLU B 1 270 ? 28.024 34.988 44.276 1.00 24.27 303 GLU B O 1
ATOM 4092 N N . THR B 1 271 ? 28.172 34.636 46.458 1.00 22.20 304 THR B N 1
ATOM 4093 C CA . THR B 1 271 ? 26.720 34.550 46.629 1.00 23.67 304 THR B CA 1
ATOM 4094 C C . THR B 1 271 ? 26.314 35.693 47.541 1.00 25.12 304 THR B C 1
ATOM 4095 O O . THR B 1 271 ? 26.814 35.821 48.658 1.00 25.18 304 THR B O 1
ATOM 4099 N N . VAL B 1 272 ? 25.411 36.519 47.050 1.00 27.54 305 VAL B N 1
ATOM 4100 C CA . VAL B 1 272 ? 24.832 37.590 47.805 1.00 31.31 305 VAL B CA 1
ATOM 4101 C C . VAL B 1 272 ? 23.377 37.215 48.023 1.00 31.43 305 VAL B C 1
ATOM 4102 O O . VAL B 1 272 ? 22.689 36.795 47.098 1.00 34.78 305 VAL B O 1
ATOM 4106 N N . HIS B 1 273 ? 22.910 37.351 49.245 1.00 32.26 306 HIS B N 1
ATOM 4107 C CA . HIS B 1 273 ? 21.515 37.031 49.569 1.00 35.00 306 HIS B CA 1
ATOM 4108 C C . HIS B 1 273 ? 20.666 38.297 49.584 1.00 40.99 306 HIS B C 1
ATOM 4109 O O . HIS B 1 273 ? 20.900 39.185 50.404 1.00 44.53 306 HIS B O 1
ATOM 4116 N N . PRO B 1 274 ? 19.713 38.404 48.650 1.00 45.63 307 PRO B N 1
ATOM 4117 C CA . PRO B 1 274 ? 18.896 39.629 48.544 1.00 50.64 307 PRO B CA 1
ATOM 4118 C C . PRO B 1 274 ? 18.425 40.232 49.873 1.00 48.38 307 PRO B C 1
ATOM 4119 O O . PRO B 1 274 ? 17.722 39.573 50.632 1.00 50.49 307 PRO B O 1
#

B-factor: mean 21.71, std 8.14, range [9.48, 60.52]

InterPro domains:
  IPR012674 Calycin [G3DSA:2.40.128.20] (191-284)
  IPR024724 Molybdenum cofactor biosynthesis protein F, N-terminal [PF10703] (45-150)
  IPR035348 MoaF, C-terminal domain [PF17409] (191-304)

Foldseek 3Di:
DDDAVLVVCVFLPPQFPAADFDCVQAQPWWFWAAPVGTAKIWHDHVQKIWIAGPVPRDAGMFRWGWGDPDPQKIWIKTAGVVDAQWIKIKIARRVQQKMKIKIKHFDDPVVLPCAQVNCVVVVHDLFPIDIDMTMGGIPPDPRHDDTKDFDDVCAQWWKWAGGPFWDKIWHRHGQFKIKMATCGIPRHPDIDIWTKTWIDPVQKIWIWTADNPAGKIWTKIQRVVVQKMKTWMKHASHPPSDHIDIDITMGRMDTPDGDDDD/DDDFAVLVVQVFLPPQFPAADFDQVQAQPWWFWAAPVGTAKIWHDHVQKIKIAGDPVGDIGIFGWGWGDPDPQWIWIKTADVVDAAWIKIKIGRNVQFKIKMKIKHWDDPVQLPCAQVNCVVVVHDLFPIDIDMDMHGTPPDPNHDDIKDFDPVCAQWWKWAGGPFWDKIWHRHGQFKIKMATCGIPRHGDIDMWTKTWIDPVQWIWIWTADNPHGKIWTKIGRVVQQKMKTWMKHASHDPSDHIDIDITMTRMDTPDGDDDD

Secondary structure (DSSP, 8-state):
----HHHHHHHHSTT--PPPP--TTTT-EEEEEETTEEEEEEEEETTEEEEEETTT--EEEEE-EEE-SSTTEEEEEEEETTSTTEEEEEEEETTTTEEEEEEEEPPPHHHHTS-HHHHHHHT--S---EEEEEEEEETT-SS--PPP-B--TTTTEE--B-SSS-EEEEEE-SSSEEEEEEEESTTTT-EEEEEEEEE--TTEEEEEEEETTTTEEEEEEEETTTTEEEEEEEEESSSSS-SEEEEEEEEE----EE----/-----HHHHHHHHSTT--PPPP--TTTT-EEEEEETTEEEEEEEEETTEEEEEETTTTEEEEEE-EEEEEETTEEEEEEE-TTSTTEEEEEEEETTTTEEEEEEEEPPPHHHHTS-HHHHHHHT--S---EEEEEEEEETT-SS--PPP-B--TTTTEE--EEETTEEEEEE--SSSEEEEEEEESTTTT-EEEEEEEEE--TTEEEEEEE-SSS-EEEEEEEETTTTEEEEEEEEESSSSS-SEEEEEEEEE----EE----

Sequence (525 aa):
VFIQVGALADGFAPEANTLAPVDALVGRTLALEDASGAWRVHTFEPGALQWRDAATDTGGRAPCRVTRLRDGLYFVDYIDTTARATSVSLVIDLDNGVWTSVVGTLPTEADTRIDAFTRVARGLPLTAVDAQFRHGTLGGHARPGPLHAPTRELIGKRTYRYSPTECYEHIYLNENFYAWQCLQGVEGGLADVDRCHYFKADELYLFVWREKVVPTLGVVLIDLAQRKTDGKIFGYQGGDFGTLSNFQIGAYAQVLNETVHPPVFIQVGALADGFAPEANTLAPVDALVGRTLALEDASGAWRVHTFEPGALQWRDAATDTGGRAPCRVTRLRDGLYFVDYIDTTARATSVSLVIDLDNGVWTSVVGTLPTEADTRIDAFTRVARGLPLTAVDAQQFRHGTLGGHARPGPLHAPTRELIGKRTYRYSPTECYEHIYLNENFYAWQCLQGVEGGLADVDRCHYFKADELYLFVWREKVVPTLGVVLIDLAQRKTDGKIFGYQGGDFGTLSNFQIGAYAQVLNETVHP